Protein AF-A0AAE1BDS8-F1 (afdb_monomer_lite)

Secondary structure (DSSP, 8-state):
-----SSHHHHHHGGG---------EEEEEEEEEESTTSTTHHHHHHHHHHHHHH---SEEEEEEE-BHHHHHHHHHHHTTT--EEEETTEEETTEEPPSSS-TTS-SSS-HHHHHHHHHHHHHHHHHTT-S-HHHHHHTTSS---------------SS----TT-------S-----SS--EEEE--S-----TT-EEEE--S-EE--TT-EEEE--S-EE--SS--EEE---S-----TT-EEEE--S-----TT-EEEE--S----TTSSHHHHHHHTTHHHHTTT-HHHHHHHHHHHHHHHHHHTT--HHHHHHHHHTTT-HHHHHHHTS--SS----B-TT--EEEESSPPPTTT-EEEESSTT---SS--EEEEEEETTTEEEEEEEPPP--SS---SSSS-SSHHHHHHHHHHHHHHHHTTS-EEEEEE-S-B--B--SSGGG-BPPBSHHHHHHHHHHT--THHHHHHT---SB-TTSTT--S--B--EEEEEESS--SEEEEEEE---BTTBS-SB-EEEEEEE--

Radius of gyration: 32.46 Å; chains: 1; bounding box: 95×48×119 Å

Organism: NCBI:txid231223

Foldseek 3Di:
DDPDPDDPVVVVVVVPPPPVVPQPKFKEKEDEQLQFLQFPPNVVLLVVLLVQVQVVLGQKYKYFQLWWPVSVVVSCVSCCVPFVWKDAQQAPFISHRDDPPDCLPPFFLFDPLVVCLCPVPVVVVCVVVVNDDVVVVVVVPDPDDDDDDDEDEDDDADQADADDPHYAYDYAYADHDYDDEDYEYEYAYQDDDDDAHYEYEYAYAEDEDDEHYEYAYAYADYDDDDYAYEYDYPYADDDDDANYEDEYAYPDDDDDDRDDYDYPDDDPPSLNPQLVVQCVVLVLVVLVVVDPVSSLLSCQVRVLVSVVRSCGNLSLLLLCVRQVPDPVSNCPQNNDPTDDRRHTSLQRIMMTRPDDWDRVFWDWDWLDPPFRFSGTWTWTWTQDPPQGIEIRTEAFAWDPGDRTRRDPDDTSLVRLLSRVVSVCVVQPPHKHKYWYQSNFFDQDCDPPQQLRADTGSPVSVVSCVVSPKPRCQACVQENGAFQPCLQPSDDDGGGNRTDIIIDDDQFPDKHKYWAQPDRVVRSRSGTMMMIIGGGD

InterPro domains:
  IPR036691 Endonuclease/exonuclease/phosphatase superfamily [G3DSA:3.60.10.10] (26-113)
  IPR036691 Endonuclease/exonuclease/phosphatase superfamily [G3DSA:3.60.10.10] (301-533)
  IPR036691 Endonuclease/exonuclease/phosphatase superfamily [SSF56219] (27-90)
  IPR036691 Endonuclease/exonuclease/phosphatase superfamily [SSF56219] (344-533)

pLDDT: mean 74.44, std 25.94, range [22.08, 98.88]

Sequence (536 aa):
MRAKIMVVVVAAVVVVLVDVAAAACKTVTTFNAGLTPRVDDYYRRRGLVNDALAAESADVLCLQEFWFEDDMRHLVDDLKSIYPHHYSGLHTKINKLEDDSWSWFTRSACSLSELWSLTWRLLPCAYQQGKVSLGDFCRALTSKVRSHLATSAVRLPASKVSLSLGDFCRALTSKVRSHLATSAVRLPASKVSLKLGDFSRAHTSTVSHTRGDICRALTSKVRSHLATSAVRLPASKVSLSLGDFCRAPTSKVSLSLGDFCRKLTSKVRSHTWRLLPCAYQQDCFGVFSESIEAGMGCLAQKCGDVLRHEAIDPICLSCLVISSSSVSDVKNRCWRAYGSDLRLNPSGLMILSKTELPQDKTFYSPYFPGQDMTLHRGYIQTEVKDVGTLVCTHLTSVFPTYWEYDLPYSSYEEQNQAEINKTYNRLEGSSYTIAADFNTGPEVSSSDPEKNLTAEAPNSYALLQHYGYDTATYVSDDGRCTYCNDNPLVSGYNNVLDDVLIMGNSFSSVTKQRVLDQKDPPLSDHFGVRARLCIN

Structure (mmCIF, N/CA/C/O backbone):
data_AF-A0AAE1BDS8-F1
#
_entry.id   AF-A0AAE1BDS8-F1
#
loop_
_atom_site.group_PDB
_atom_site.id
_atom_site.type_symbol
_atom_site.label_atom_id
_atom_site.label_alt_id
_atom_site.label_comp_id
_atom_site.label_asym_id
_atom_site.label_entity_id
_atom_site.label_seq_id
_atom_site.pdbx_PDB_ins_code
_atom_site.Cartn_x
_atom_site.Cartn_y
_atom_site.Cartn_z
_atom_site.occupancy
_atom_site.B_iso_or_equiv
_atom_site.auth_seq_id
_atom_site.auth_comp_id
_atom_site.auth_asym_id
_atom_site.auth_atom_id
_atom_site.pdbx_PDB_model_num
ATOM 1 N N . MET A 1 1 ? -46.548 -22.354 60.292 1.00 45.19 1 MET A N 1
ATOM 2 C CA . MET A 1 1 ? -46.829 -21.802 58.946 1.00 45.19 1 MET A CA 1
ATOM 3 C C . MET A 1 1 ? -45.800 -20.702 58.670 1.00 45.19 1 MET A C 1
ATOM 5 O O . MET A 1 1 ? -45.945 -19.607 59.173 1.00 45.19 1 MET A O 1
ATOM 9 N N . ARG A 1 2 ? -44.566 -21.069 58.303 1.00 42.41 2 ARG A N 1
ATOM 10 C CA . ARG A 1 2 ? -43.977 -20.994 56.944 1.00 42.41 2 ARG A CA 1
ATOM 11 C C . ARG A 1 2 ? -43.962 -19.587 56.311 1.00 42.41 2 ARG A C 1
ATOM 13 O O . ARG A 1 2 ? -44.527 -19.371 55.251 1.00 42.41 2 ARG A O 1
ATOM 20 N N . ALA A 1 3 ? -43.211 -18.681 56.937 1.00 49.00 3 ALA A N 1
ATOM 21 C CA . ALA A 1 3 ? -42.632 -17.497 56.306 1.00 49.00 3 ALA A CA 1
ATOM 22 C C . ALA A 1 3 ? -41.215 -17.839 55.803 1.00 49.00 3 ALA A C 1
ATOM 24 O O . ALA A 1 3 ? -40.248 -17.711 56.546 1.00 49.00 3 ALA A O 1
ATOM 25 N N . LYS A 1 4 ? -41.094 -18.379 54.583 1.00 47.84 4 LYS A N 1
ATOM 26 C CA . LYS A 1 4 ? -39.807 -18.623 53.892 1.00 47.84 4 LYS A CA 1
ATOM 27 C C . LYS A 1 4 ? -39.994 -18.636 52.367 1.00 47.84 4 LYS A C 1
ATOM 29 O O . LYS A 1 4 ? -39.635 -19.608 51.720 1.00 47.84 4 LYS A O 1
ATOM 34 N N . ILE A 1 5 ? -40.603 -17.602 51.785 1.00 52.78 5 ILE A N 1
ATOM 35 C CA . ILE A 1 5 ? -40.666 -17.425 50.320 1.00 52.78 5 ILE A CA 1
ATOM 36 C C . ILE A 1 5 ? -40.667 -15.921 50.010 1.00 52.78 5 ILE A C 1
ATOM 38 O O . ILE A 1 5 ? -41.698 -15.377 49.646 1.00 52.78 5 ILE A O 1
ATOM 42 N N . MET A 1 6 ? -39.555 -15.206 50.234 1.00 47.28 6 MET A N 1
ATOM 43 C CA . MET A 1 6 ? -39.438 -13.823 49.726 1.00 47.28 6 MET A CA 1
ATOM 44 C C . MET A 1 6 ? -38.010 -13.246 49.686 1.00 47.28 6 MET A C 1
ATOM 46 O O . MET A 1 6 ? -37.834 -12.043 49.814 1.00 47.28 6 MET A O 1
ATOM 50 N N . VAL A 1 7 ? -36.968 -14.075 49.532 1.00 49.69 7 VAL A N 1
ATOM 51 C CA . VAL A 1 7 ? -35.569 -13.576 49.461 1.00 49.69 7 VAL A CA 1
ATOM 52 C C . VAL A 1 7 ? -34.825 -14.032 48.194 1.00 49.69 7 VAL A C 1
ATOM 54 O O . VAL A 1 7 ? -33.772 -13.504 47.871 1.00 49.69 7 VAL A O 1
ATOM 57 N N . VAL A 1 8 ? -35.394 -14.935 47.389 1.00 48.81 8 VAL A N 1
ATOM 58 C CA . VAL A 1 8 ? -34.701 -15.480 46.200 1.00 48.81 8 VAL A CA 1
ATOM 59 C C . VAL A 1 8 ? -34.959 -14.669 44.916 1.00 48.81 8 VAL A C 1
ATOM 61 O O . VAL A 1 8 ? -34.237 -14.821 43.940 1.00 48.81 8 VAL A O 1
ATOM 64 N N . VAL A 1 9 ? -35.921 -13.739 44.907 1.00 49.09 9 VAL A N 1
ATOM 65 C CA . VAL A 1 9 ? -36.266 -12.977 43.686 1.00 49.09 9 VAL A CA 1
ATOM 66 C C . VAL A 1 9 ? -35.412 -11.711 43.505 1.00 49.09 9 VAL A C 1
ATOM 68 O O . VAL A 1 9 ? -35.225 -11.265 42.382 1.00 49.09 9 VAL A O 1
ATOM 71 N N . VAL A 1 10 ? -34.801 -11.165 44.562 1.00 49.41 10 VAL A N 1
ATOM 72 C CA . VAL A 1 10 ? -33.969 -9.947 44.440 1.00 49.41 10 VAL A CA 1
ATOM 73 C C . VAL A 1 10 ? -32.554 -10.264 43.929 1.00 49.41 10 VAL A C 1
ATOM 75 O O . VAL A 1 10 ? -31.980 -9.472 43.192 1.00 49.41 10 VAL A O 1
ATOM 78 N N . ALA A 1 11 ? -32.016 -11.456 44.209 1.00 47.22 11 ALA A N 1
ATOM 79 C CA . ALA A 1 11 ? -30.698 -11.863 43.707 1.00 47.22 11 ALA A CA 1
ATOM 80 C C . ALA A 1 11 ? -30.703 -12.260 42.216 1.00 47.22 11 ALA A C 1
ATOM 82 O O . ALA A 1 11 ? -29.685 -12.124 41.549 1.00 47.22 11 ALA A O 1
ATOM 83 N N . ALA A 1 12 ? -31.845 -12.699 41.673 1.00 47.03 12 ALA A N 1
ATOM 84 C CA . ALA A 1 12 ? -31.976 -13.037 40.252 1.00 47.03 12 ALA A CA 1
ATOM 85 C C . ALA A 1 12 ? -32.267 -11.815 39.355 1.00 47.03 12 ALA A C 1
ATOM 87 O O . ALA A 1 12 ? -32.055 -11.881 38.150 1.00 47.03 12 ALA A O 1
ATOM 88 N N . VAL A 1 13 ? -32.717 -10.692 39.931 1.00 48.22 13 VAL A N 1
ATOM 89 C CA . VAL A 1 13 ? -33.035 -9.455 39.189 1.00 48.22 13 VAL A CA 1
ATOM 90 C C . VAL A 1 13 ? -31.848 -8.477 39.147 1.00 48.22 13 VAL A C 1
ATOM 92 O O . VAL A 1 13 ? -31.767 -7.654 38.242 1.00 48.22 13 VAL A O 1
ATOM 95 N N . VAL A 1 14 ? -30.864 -8.604 40.045 1.00 49.25 14 VAL A N 1
ATOM 96 C CA . VAL A 1 14 ? -29.651 -7.754 40.049 1.00 49.25 14 VAL A CA 1
ATOM 97 C C . VAL A 1 14 ? -28.548 -8.268 39.104 1.00 49.25 14 VAL A C 1
ATOM 99 O O . VAL A 1 14 ? -27.624 -7.533 38.780 1.00 49.25 14 VAL A O 1
ATOM 102 N N . VAL A 1 15 ? -28.667 -9.487 38.568 1.00 48.34 15 VAL A N 1
ATOM 103 C CA . VAL A 1 15 ? -27.717 -10.042 37.577 1.00 48.34 15 VAL A CA 1
ATOM 104 C C . VAL A 1 15 ? -28.059 -9.619 36.131 1.00 48.34 15 VAL A C 1
ATOM 106 O O . VAL A 1 15 ? -27.336 -9.952 35.202 1.00 48.34 15 VAL A O 1
ATOM 109 N N . VAL A 1 16 ? -29.134 -8.846 35.920 1.00 51.06 16 VAL A N 1
ATOM 110 C CA . VAL A 1 16 ? -29.667 -8.525 34.576 1.00 51.06 16 VAL A CA 1
ATOM 111 C C . VAL A 1 16 ? -29.367 -7.091 34.104 1.00 51.06 16 VAL A C 1
ATOM 113 O O . VAL A 1 16 ? -29.686 -6.757 32.973 1.00 51.06 16 VAL A O 1
ATOM 116 N N . LEU A 1 17 ? -28.729 -6.224 34.899 1.00 49.25 17 LEU A N 1
ATOM 117 C CA . LEU A 1 17 ? -28.510 -4.815 34.503 1.00 49.25 17 LEU A CA 1
ATOM 118 C C . LEU A 1 17 ? -27.112 -4.286 34.820 1.00 49.25 17 LEU A C 1
ATOM 120 O O . LEU A 1 17 ? -26.929 -3.108 35.118 1.00 49.25 17 LEU A O 1
ATOM 124 N N . VAL A 1 18 ? -26.109 -5.149 34.710 1.00 50.66 18 VAL A N 1
ATOM 125 C CA . VAL A 1 18 ? -24.791 -4.666 34.310 1.00 50.66 18 VAL A CA 1
ATOM 126 C C . VAL A 1 18 ? -24.554 -5.197 32.903 1.00 50.66 18 VAL A C 1
ATOM 128 O O . VAL A 1 18 ? -23.675 -6.020 32.669 1.00 50.66 18 VAL A O 1
ATOM 131 N N . ASP A 1 19 ? -25.357 -4.698 31.953 1.00 48.84 19 ASP A N 1
ATOM 132 C CA . ASP A 1 19 ? -24.796 -4.320 30.656 1.00 48.84 19 ASP A CA 1
ATOM 133 C C . ASP A 1 19 ? -23.696 -3.314 31.006 1.00 48.84 19 ASP A C 1
ATOM 135 O O . ASP A 1 19 ? -23.891 -2.098 31.023 1.00 48.84 19 ASP A O 1
ATOM 139 N N . VAL A 1 20 ? -22.529 -3.835 31.404 1.00 51.88 20 VAL A N 1
ATOM 140 C CA . VAL A 1 20 ? -21.288 -3.123 31.173 1.00 51.88 20 VAL A CA 1
ATOM 141 C C . VAL A 1 20 ? -21.395 -2.884 29.686 1.00 51.88 20 VAL A C 1
ATOM 143 O O . VAL A 1 20 ? -21.359 -3.852 28.927 1.00 51.88 20 VAL A O 1
ATOM 146 N N . ALA A 1 21 ? -21.682 -1.644 29.294 1.00 56.19 21 ALA A N 1
ATOM 147 C CA . ALA A 1 21 ? -21.523 -1.202 27.931 1.00 56.19 21 ALA A CA 1
ATOM 148 C C . ALA A 1 21 ? -20.080 -1.564 27.604 1.00 56.19 21 ALA A C 1
ATOM 150 O O . ALA A 1 21 ? -19.147 -0.867 27.995 1.00 56.19 21 ALA A O 1
ATOM 151 N N . ALA A 1 22 ? -19.887 -2.770 27.073 1.00 58.59 22 ALA A N 1
ATOM 152 C CA . ALA A 1 22 ? -18.595 -3.253 26.683 1.00 58.59 22 ALA A CA 1
ATOM 153 C C . ALA A 1 22 ? -18.249 -2.283 25.576 1.00 58.59 22 ALA A C 1
ATOM 155 O O . ALA A 1 22 ? -18.890 -2.331 24.524 1.00 58.59 22 ALA A O 1
ATOM 156 N N . ALA A 1 23 ? -17.362 -1.336 25.903 1.00 63.31 23 ALA A N 1
ATOM 157 C CA . ALA A 1 23 ? -16.833 -0.338 24.995 1.00 63.31 23 ALA A CA 1
ATOM 158 C C . ALA A 1 23 ? -16.756 -0.990 23.621 1.00 63.31 23 ALA A C 1
ATOM 160 O O . ALA A 1 23 ? -16.137 -2.054 23.490 1.00 63.31 23 ALA A O 1
ATOM 161 N N . ALA A 1 24 ? -17.514 -0.458 22.660 1.00 88.25 24 ALA A N 1
ATOM 162 C CA . ALA A 1 24 ? -17.713 -1.111 21.377 1.00 88.25 24 ALA A CA 1
ATOM 163 C C . ALA A 1 24 ? -16.386 -1.059 20.618 1.00 88.25 24 ALA A C 1
ATOM 165 O O . ALA A 1 24 ? -16.116 -0.127 19.870 1.00 88.25 24 ALA A O 1
ATOM 166 N N . CYS A 1 25 ? -15.512 -2.024 20.891 1.00 95.75 25 CYS A N 1
ATOM 167 C CA . CYS A 1 25 ? -14.188 -2.052 20.313 1.00 95.75 25 CYS A CA 1
ATOM 168 C C . CYS A 1 25 ? -14.281 -2.550 18.876 1.00 95.75 25 CYS A C 1
ATOM 170 O O . CYS A 1 25 ? -14.948 -3.552 18.600 1.00 95.75 25 CYS A O 1
ATOM 172 N N . LYS A 1 26 ? -13.560 -1.882 17.985 1.00 97.44 26 LYS A N 1
ATOM 173 C CA . LYS A 1 26 ? -13.349 -2.298 16.605 1.00 97.44 26 LYS A CA 1
ATOM 174 C C . LYS A 1 26 ? -11.903 -2.670 16.376 1.00 97.44 26 LYS A C 1
ATOM 176 O O . LYS A 1 26 ? -11.010 -2.234 17.095 1.00 97.44 26 LYS A O 1
ATOM 181 N N . THR A 1 27 ? -11.684 -3.509 15.382 1.00 98.38 27 THR A N 1
ATOM 182 C CA . THR A 1 27 ? -10.359 -3.957 14.978 1.00 98.38 27 THR A CA 1
ATOM 183 C C . THR A 1 27 ? -10.075 -3.540 13.547 1.00 98.38 27 THR A C 1
ATOM 185 O O . THR A 1 27 ? -10.848 -3.837 12.636 1.00 98.38 27 THR A O 1
ATOM 188 N N . VAL A 1 28 ? -8.957 -2.847 13.367 1.00 98.69 28 VAL A N 1
ATOM 189 C CA . VAL A 1 28 ? -8.427 -2.457 12.062 1.00 98.69 28 VAL A CA 1
ATOM 190 C C . VAL A 1 28 ? -7.098 -3.174 11.892 1.00 98.69 28 VAL A C 1
ATOM 192 O O . VAL A 1 28 ? -6.248 -3.089 12.778 1.00 98.69 28 VAL A O 1
ATOM 195 N N . THR A 1 29 ? -6.923 -3.871 10.776 1.00 98.88 29 THR A N 1
ATOM 196 C CA . THR A 1 29 ? -5.658 -4.534 10.442 1.00 98.88 29 THR A CA 1
ATOM 197 C C . THR A 1 29 ? -5.095 -3.953 9.153 1.00 98.88 29 THR A C 1
ATOM 199 O O . THR A 1 29 ? -5.833 -3.793 8.181 1.00 98.88 29 THR A O 1
ATOM 202 N N . THR A 1 30 ? -3.800 -3.642 9.144 1.00 98.88 30 THR A N 1
ATOM 203 C CA . THR A 1 30 ? -3.030 -3.358 7.924 1.00 98.88 30 THR A CA 1
ATOM 204 C C . THR A 1 30 ? -2.196 -4.576 7.538 1.00 98.88 30 THR A C 1
ATOM 206 O O . THR A 1 30 ? -1.694 -5.274 8.426 1.00 98.88 30 THR A O 1
ATOM 209 N N . PHE A 1 31 ? -2.064 -4.851 6.241 1.00 98.75 31 PHE A N 1
ATOM 210 C CA . PHE A 1 31 ? -1.223 -5.936 5.741 1.00 98.75 31 PHE A CA 1
ATOM 211 C C . PHE A 1 31 ? -0.746 -5.687 4.307 1.00 98.75 31 PHE A C 1
ATOM 213 O O . PHE A 1 31 ? -1.539 -5.755 3.357 1.00 98.75 31 PHE A O 1
ATOM 220 N N . ASN A 1 32 ? 0.562 -5.473 4.150 1.00 98.62 32 ASN A N 1
ATOM 221 C CA . ASN A 1 32 ? 1.214 -5.532 2.852 1.00 98.62 32 ASN A CA 1
ATOM 222 C C . ASN A 1 32 ? 1.383 -7.002 2.450 1.00 98.62 32 ASN A C 1
ATOM 224 O O . ASN A 1 32 ? 2.100 -7.762 3.098 1.00 98.62 32 ASN A O 1
ATOM 228 N N . ALA A 1 33 ? 0.695 -7.426 1.391 1.00 97.94 33 ALA A N 1
ATOM 229 C CA . ALA A 1 33 ? 0.713 -8.823 0.971 1.00 97.94 33 ALA A CA 1
ATOM 230 C C . ALA A 1 33 ? 1.944 -9.205 0.133 1.00 97.94 33 ALA A C 1
ATOM 232 O O . ALA A 1 33 ? 2.142 -10.400 -0.121 1.00 97.94 33 ALA A O 1
ATOM 233 N N . GLY A 1 34 ? 2.719 -8.230 -0.364 1.00 96.06 34 GLY A N 1
ATOM 234 C CA . GLY A 1 34 ? 3.827 -8.485 -1.291 1.00 96.06 34 GLY A CA 1
ATOM 235 C C . GLY A 1 34 ? 3.393 -9.384 -2.456 1.00 96.06 34 GLY A C 1
ATOM 236 O O . GLY A 1 34 ? 4.122 -10.298 -2.878 1.00 96.06 34 GLY A O 1
ATOM 237 N N . LEU A 1 35 ? 2.131 -9.248 -2.900 1.00 95.00 35 LEU A N 1
ATOM 238 C CA . LEU A 1 35 ? 1.484 -10.207 -3.793 1.00 95.00 35 LEU A CA 1
ATOM 239 C C . LEU A 1 35 ? 1.811 -9.854 -5.240 1.00 95.00 35 LEU A C 1
ATOM 241 O O . LEU A 1 35 ? 0.988 -9.399 -6.033 1.00 95.00 35 LEU A O 1
ATOM 245 N N . THR A 1 36 ? 3.075 -10.074 -5.575 1.00 92.81 36 THR A N 1
ATOM 246 C CA . THR A 1 36 ? 3.646 -9.825 -6.889 1.00 92.81 36 THR A CA 1
ATOM 247 C C . THR A 1 36 ? 4.430 -11.044 -7.391 1.00 92.81 36 THR A C 1
ATOM 249 O O . THR A 1 36 ? 5.094 -11.712 -6.595 1.00 92.81 36 THR A O 1
ATOM 252 N N . PRO A 1 37 ? 4.437 -11.327 -8.711 1.00 89.62 37 PRO A N 1
ATOM 253 C CA . PRO A 1 37 ? 5.298 -12.341 -9.318 1.00 89.62 37 PRO A CA 1
ATOM 254 C C . PRO A 1 37 ? 6.799 -12.156 -9.060 1.00 89.62 37 PRO A C 1
ATOM 256 O O . PRO A 1 37 ? 7.570 -13.062 -9.371 1.00 89.62 37 PRO A O 1
ATOM 259 N N . ARG A 1 38 ? 7.228 -10.988 -8.561 1.00 88.06 38 ARG A N 1
ATOM 260 C CA . ARG A 1 38 ? 8.619 -10.726 -8.158 1.00 88.06 38 ARG A CA 1
ATOM 261 C C . ARG A 1 38 ? 9.026 -11.396 -6.857 1.00 88.06 38 ARG A C 1
ATOM 263 O O . ARG A 1 38 ? 10.216 -11.617 -6.668 1.00 88.06 38 ARG A O 1
ATOM 270 N N . VAL A 1 39 ? 8.065 -11.706 -5.998 1.00 90.88 39 VAL A N 1
ATOM 271 C CA . VAL A 1 39 ? 8.319 -12.336 -4.707 1.00 90.88 39 VAL A CA 1
ATOM 272 C C . VAL A 1 39 ? 7.997 -13.825 -4.825 1.00 90.88 39 VAL A C 1
ATOM 274 O O . VAL A 1 39 ? 6.947 -14.208 -5.357 1.00 90.88 39 VAL A O 1
ATOM 277 N N . ASP A 1 40 ? 8.911 -14.662 -4.337 1.00 91.62 40 ASP A N 1
ATOM 278 C CA . ASP A 1 40 ? 8.890 -16.116 -4.506 1.00 91.62 40 ASP A CA 1
ATOM 279 C C . ASP A 1 40 ? 7.564 -16.769 -4.081 1.00 91.62 40 ASP A C 1
ATOM 281 O O . ASP A 1 40 ? 6.812 -16.257 -3.255 1.00 91.62 40 ASP A O 1
ATOM 285 N N . ASP A 1 41 ? 7.256 -17.923 -4.679 1.00 93.06 41 ASP A N 1
ATOM 286 C CA . ASP A 1 41 ? 6.057 -18.732 -4.395 1.00 93.06 41 ASP A CA 1
ATOM 287 C C . ASP A 1 41 ? 4.710 -17.984 -4.563 1.00 93.06 41 ASP A C 1
ATOM 289 O O . ASP A 1 41 ? 3.689 -18.375 -3.998 1.00 93.06 41 ASP A O 1
ATOM 293 N N . TYR A 1 42 ? 4.686 -16.919 -5.378 1.00 92.75 42 TYR A N 1
ATOM 294 C CA . TYR A 1 42 ? 3.529 -16.037 -5.607 1.00 92.75 42 TYR A CA 1
ATOM 295 C C . TYR A 1 42 ? 2.181 -16.772 -5.765 1.00 92.75 42 TYR A C 1
ATOM 297 O O . TYR A 1 42 ? 1.215 -16.451 -5.075 1.00 92.75 42 TYR A O 1
ATOM 305 N N . TYR A 1 43 ? 2.097 -17.790 -6.634 1.00 91.75 43 TYR A N 1
ATOM 306 C CA . TYR A 1 43 ? 0.828 -18.489 -6.896 1.00 91.75 43 TYR A CA 1
ATOM 307 C C . TYR A 1 43 ? 0.313 -19.277 -5.689 1.00 91.75 43 TYR A C 1
ATOM 309 O O . TYR A 1 43 ? -0.898 -19.381 -5.501 1.00 91.75 43 TYR A O 1
ATOM 317 N N . ARG A 1 44 ? 1.212 -19.839 -4.875 1.00 94.62 44 ARG A N 1
ATOM 318 C CA . ARG A 1 44 ? 0.839 -20.548 -3.649 1.00 94.62 44 ARG A CA 1
ATOM 319 C C . ARG A 1 44 ? 0.486 -19.558 -2.545 1.00 94.62 44 ARG A C 1
ATOM 321 O O . ARG A 1 44 ? -0.535 -19.748 -1.886 1.00 94.62 44 ARG A O 1
ATOM 328 N N . ARG A 1 45 ? 1.269 -18.483 -2.391 1.00 96.25 45 ARG A N 1
ATOM 329 C CA . ARG A 1 45 ? 1.005 -17.411 -1.417 1.00 96.25 45 ARG A CA 1
ATOM 330 C C . ARG A 1 45 ? -0.349 -16.756 -1.632 1.00 96.25 45 ARG A C 1
ATOM 332 O O . ARG A 1 45 ? -1.042 -16.533 -0.653 1.00 96.25 45 ARG A O 1
ATOM 339 N N . ARG A 1 46 ? -0.787 -16.558 -2.878 1.00 94.94 46 ARG A N 1
ATOM 340 C CA . ARG A 1 46 ? -2.130 -16.037 -3.187 1.00 94.94 46 ARG A CA 1
ATOM 341 C C . ARG A 1 46 ? -3.251 -16.762 -2.429 1.00 94.94 46 ARG A C 1
ATOM 343 O O . ARG A 1 46 ? -4.095 -16.105 -1.838 1.00 94.94 46 ARG A O 1
ATOM 350 N N . GLY A 1 47 ? -3.259 -18.098 -2.431 1.00 95.69 47 GLY A N 1
ATOM 351 C CA . GLY A 1 47 ? -4.272 -18.874 -1.701 1.00 95.69 47 GLY A CA 1
ATOM 352 C C . GLY A 1 47 ? -4.086 -18.801 -0.184 1.00 95.69 47 GLY A C 1
ATOM 353 O O . GLY A 1 47 ? -5.043 -18.591 0.551 1.00 95.69 47 GLY A O 1
ATOM 354 N N . LEU A 1 48 ? -2.838 -18.893 0.279 1.00 97.44 48 LEU A N 1
ATOM 355 C CA . LEU A 1 48 ? -2.509 -18.838 1.707 1.00 97.44 48 LEU A CA 1
ATOM 356 C C . LEU A 1 48 ? -2.852 -17.488 2.343 1.00 97.44 48 LEU A C 1
ATOM 358 O O . LEU A 1 48 ? -3.305 -17.445 3.482 1.00 97.44 48 LEU A O 1
ATOM 362 N N . VAL A 1 49 ? -2.646 -16.390 1.613 1.00 98.12 49 VAL A N 1
ATOM 363 C CA . VAL A 1 49 ? -3.027 -15.040 2.035 1.00 98.12 49 VAL A CA 1
ATOM 364 C C . VAL A 1 49 ? -4.539 -14.967 2.221 1.00 98.12 49 VAL A C 1
ATOM 366 O O . VAL A 1 49 ? -4.985 -14.475 3.251 1.00 98.12 49 VAL A O 1
ATOM 369 N N . ASN A 1 50 ? -5.332 -15.510 1.292 1.00 97.38 50 ASN A N 1
ATOM 370 C CA . ASN A 1 50 ? -6.790 -15.537 1.434 1.00 97.38 50 ASN A CA 1
ATOM 371 C C . ASN A 1 50 ? -7.219 -16.333 2.677 1.00 97.38 50 ASN A C 1
ATOM 373 O O . ASN A 1 50 ? -8.019 -15.833 3.468 1.00 97.38 50 ASN A O 1
ATOM 377 N N . ASP A 1 51 ? -6.645 -17.520 2.896 1.00 97.75 51 ASP A N 1
ATOM 378 C CA . ASP A 1 51 ? -6.929 -18.348 4.076 1.00 97.75 51 ASP A CA 1
ATOM 379 C C . ASP A 1 51 ? -6.561 -17.624 5.385 1.00 97.75 51 ASP A C 1
ATOM 381 O O . ASP A 1 51 ? -7.330 -17.624 6.352 1.00 97.75 51 ASP A O 1
ATOM 385 N N . ALA A 1 52 ? -5.403 -16.959 5.417 1.00 98.25 52 ALA A N 1
ATOM 386 C CA . ALA A 1 52 ? -4.942 -16.208 6.579 1.00 98.25 52 ALA A CA 1
ATOM 387 C C . ALA A 1 52 ? -5.815 -14.974 6.855 1.00 98.25 52 ALA A C 1
ATOM 389 O O . ALA A 1 52 ? -6.157 -14.714 8.007 1.00 98.25 52 ALA A O 1
ATOM 390 N N . LEU A 1 53 ? -6.240 -14.251 5.815 1.00 98.19 53 LEU A N 1
ATOM 391 C CA . LEU A 1 53 ? -7.165 -13.120 5.933 1.00 98.19 53 LEU A CA 1
ATOM 392 C C . LEU A 1 53 ? -8.593 -13.559 6.301 1.00 98.19 53 LEU A C 1
ATOM 394 O O . LEU A 1 53 ? -9.315 -12.797 6.936 1.00 98.19 53 LEU A O 1
ATOM 398 N N . ALA A 1 54 ? -9.013 -14.779 5.955 1.00 97.75 54 ALA A N 1
ATOM 399 C CA . ALA A 1 54 ? -10.273 -15.351 6.435 1.00 97.75 54 ALA A CA 1
ATOM 400 C C . ALA A 1 54 ? -10.221 -15.659 7.939 1.00 97.75 54 ALA A C 1
ATOM 402 O O . ALA A 1 54 ? -11.209 -15.479 8.656 1.00 97.75 54 ALA A O 1
ATOM 403 N N . ALA A 1 55 ? -9.069 -16.145 8.410 1.00 98.00 55 ALA A N 1
ATOM 404 C CA . ALA A 1 55 ? -8.812 -16.401 9.824 1.00 98.00 55 ALA A CA 1
ATOM 405 C C . ALA A 1 55 ? -8.574 -15.106 10.622 1.00 98.00 55 ALA A C 1
ATOM 407 O O . ALA A 1 55 ? -8.827 -15.063 11.831 1.00 98.00 55 ALA A O 1
ATOM 408 N N . GLU A 1 56 ? -8.117 -14.045 9.954 1.00 96.25 56 GLU A N 1
ATOM 409 C CA . GLU A 1 56 ? -8.002 -12.705 10.511 1.00 96.25 56 GLU A CA 1
ATOM 410 C C . GLU A 1 56 ? -9.394 -12.202 10.915 1.00 96.25 56 GLU A C 1
ATOM 412 O O . GLU A 1 56 ? -10.294 -12.002 10.108 1.00 96.25 56 GLU A O 1
ATOM 417 N N . SER A 1 57 ? -9.614 -12.003 12.213 1.00 93.56 57 SER A N 1
ATOM 418 C CA . SER A 1 57 ? -10.939 -11.664 12.737 1.00 93.56 57 SER A CA 1
ATOM 419 C C . SER A 1 57 ? -11.242 -10.161 12.710 1.00 93.56 57 SER A C 1
ATOM 421 O O . SER A 1 57 ? -12.159 -9.731 13.414 1.00 93.56 57 SER A O 1
ATOM 423 N N . ALA A 1 58 ? -10.502 -9.359 11.941 1.00 98.19 58 ALA A N 1
ATOM 424 C CA . ALA A 1 58 ? -10.603 -7.899 11.955 1.00 98.19 58 ALA A CA 1
ATOM 425 C C . ALA A 1 58 ? -11.984 -7.398 11.500 1.00 98.19 58 ALA A C 1
ATOM 427 O O . ALA A 1 58 ? -12.655 -8.066 10.709 1.00 98.19 58 ALA A O 1
ATOM 428 N N . ASP A 1 59 ? -12.426 -6.230 11.965 1.00 98.44 59 ASP A N 1
ATOM 429 C CA . ASP A 1 59 ? -13.640 -5.577 11.456 1.00 98.44 59 ASP A CA 1
ATOM 430 C C . ASP A 1 59 ? -13.395 -4.939 10.087 1.00 98.44 59 ASP A C 1
ATOM 432 O O . ASP A 1 59 ? -14.271 -4.992 9.218 1.00 98.44 59 ASP A O 1
ATOM 436 N N . VAL A 1 60 ? -12.199 -4.378 9.894 1.00 98.62 60 VAL A N 1
ATOM 437 C CA . VAL A 1 60 ? -11.746 -3.794 8.630 1.00 98.62 60 VAL A CA 1
ATOM 438 C C . VAL A 1 60 ? -10.297 -4.178 8.353 1.00 98.62 60 VAL A C 1
ATOM 440 O O . VAL A 1 60 ? -9.449 -4.126 9.243 1.00 98.62 60 VAL A O 1
ATOM 443 N N . LEU A 1 61 ? -10.025 -4.540 7.103 1.00 98.81 61 LEU A N 1
ATOM 444 C CA . LEU A 1 61 ? -8.697 -4.810 6.571 1.00 98.81 61 LEU A CA 1
ATOM 445 C C . LEU A 1 61 ? -8.323 -3.702 5.589 1.00 98.81 61 LEU A C 1
ATOM 447 O O . LEU A 1 61 ? -9.078 -3.420 4.657 1.00 98.81 61 LEU A O 1
ATOM 451 N N . CYS A 1 62 ? -7.154 -3.107 5.785 1.00 98.75 62 CYS A N 1
ATOM 452 C CA . CYS A 1 62 ? -6.466 -2.302 4.790 1.00 98.75 62 CYS A CA 1
ATOM 453 C C . CYS A 1 62 ? -5.331 -3.139 4.205 1.00 98.75 62 CYS A C 1
ATOM 455 O O . CYS A 1 62 ? -4.444 -3.585 4.928 1.00 98.75 62 CYS A O 1
ATOM 457 N N . LEU A 1 63 ? -5.395 -3.386 2.904 1.00 98.69 63 LEU A N 1
ATOM 458 C CA . LEU A 1 63 ? -4.483 -4.269 2.198 1.00 98.69 63 LEU A CA 1
ATOM 459 C C . LEU A 1 63 ? -3.655 -3.464 1.202 1.00 98.69 63 LEU A C 1
ATOM 461 O O . LEU A 1 63 ? -4.200 -2.654 0.440 1.00 98.69 63 LEU A O 1
ATOM 465 N N . GLN A 1 64 ? -2.352 -3.721 1.190 1.00 98.50 64 GLN A N 1
ATOM 466 C CA . GLN A 1 64 ? -1.403 -3.159 0.235 1.00 98.50 64 GLN A CA 1
ATOM 467 C C . GLN A 1 64 ? -0.850 -4.257 -0.680 1.00 98.50 64 GLN A C 1
ATOM 469 O O . GLN A 1 64 ? -0.893 -5.444 -0.360 1.00 98.50 64 GLN A O 1
ATOM 474 N N . GLU A 1 65 ? -0.336 -3.842 -1.839 1.00 97.25 65 GLU A N 1
ATOM 475 C CA . GLU A 1 65 ? 0.273 -4.724 -2.844 1.00 97.25 65 GLU A CA 1
ATOM 476 C C . GLU A 1 65 ? -0.648 -5.793 -3.456 1.00 97.25 65 GLU A C 1
ATOM 478 O O . GLU A 1 65 ? -0.197 -6.807 -3.988 1.00 97.25 65 GLU A O 1
ATOM 483 N N . PHE A 1 66 ? -1.953 -5.525 -3.497 1.00 96.81 66 PHE A N 1
ATOM 484 C CA . PHE A 1 66 ? -2.895 -6.248 -4.354 1.00 96.81 66 PHE A CA 1
ATOM 485 C C . PHE A 1 66 ? -2.904 -5.632 -5.753 1.00 96.81 66 PHE A C 1
ATOM 487 O O . PHE A 1 66 ? -3.776 -4.833 -6.113 1.00 96.81 66 PHE A O 1
ATOM 494 N N . TRP A 1 67 ? -1.874 -5.972 -6.526 1.00 95.12 67 TRP A N 1
ATOM 495 C CA . TRP A 1 67 ? -1.557 -5.329 -7.800 1.00 95.12 67 TRP A CA 1
ATOM 496 C C . TRP A 1 67 ? -2.445 -5.749 -8.964 1.00 95.12 67 TRP A C 1
ATOM 498 O O . TRP A 1 67 ? -2.607 -4.972 -9.901 1.00 95.12 67 TRP A O 1
ATOM 508 N N . PHE A 1 68 ? -3.014 -6.953 -8.947 1.00 92.94 68 PHE A N 1
ATOM 509 C CA . PHE A 1 68 ? -3.773 -7.470 -10.081 1.00 92.94 68 PHE A CA 1
ATOM 510 C C . PHE A 1 68 ? -5.239 -7.700 -9.730 1.00 92.94 68 PHE A C 1
ATOM 512 O O . PHE A 1 68 ? -5.598 -8.144 -8.640 1.00 92.94 68 PHE A O 1
ATOM 519 N N . GLU A 1 69 ? -6.111 -7.382 -10.682 1.00 92.25 69 GLU A N 1
ATOM 520 C CA . GLU A 1 69 ? -7.549 -7.568 -10.529 1.00 92.25 69 GLU A CA 1
ATOM 521 C C . GLU A 1 69 ? -7.947 -9.029 -10.323 1.00 92.25 69 GLU A C 1
ATOM 523 O O . GLU A 1 69 ? -8.867 -9.284 -9.551 1.00 92.25 69 GLU A O 1
ATOM 528 N N . ASP A 1 70 ? -7.269 -9.984 -10.958 1.00 91.62 70 ASP A N 1
ATOM 529 C CA . ASP A 1 70 ? -7.549 -11.403 -10.750 1.00 91.62 70 ASP A CA 1
ATOM 530 C C . ASP A 1 70 ? -7.286 -11.811 -9.295 1.00 91.62 70 ASP A C 1
ATOM 532 O O . ASP A 1 70 ? -8.109 -12.510 -8.702 1.00 91.62 70 ASP A O 1
ATOM 536 N N . ASP A 1 71 ? -6.189 -11.342 -8.696 1.00 94.12 71 ASP A N 1
ATOM 537 C CA . ASP A 1 71 ? -5.892 -11.565 -7.278 1.00 94.12 71 ASP A CA 1
ATOM 538 C C . ASP A 1 71 ? -7.002 -10.986 -6.390 1.00 94.12 71 ASP A C 1
ATOM 540 O O . ASP A 1 71 ? -7.532 -11.689 -5.528 1.00 94.12 71 ASP A O 1
ATOM 544 N N . MET A 1 72 ? -7.439 -9.750 -6.666 1.00 95.69 72 MET A N 1
ATOM 545 C CA . MET A 1 72 ? -8.548 -9.119 -5.939 1.00 95.69 72 MET A CA 1
ATOM 546 C C . MET A 1 72 ? -9.875 -9.867 -6.110 1.00 95.69 72 MET A C 1
ATOM 548 O O . MET A 1 72 ? -10.609 -10.010 -5.138 1.00 95.69 72 MET A O 1
ATOM 552 N N . ARG A 1 73 ? -10.207 -10.351 -7.314 1.00 94.25 73 ARG A N 1
ATOM 553 C CA . ARG A 1 73 ? -11.446 -11.114 -7.559 1.00 94.25 73 ARG A CA 1
ATOM 554 C C . ARG A 1 73 ? -11.476 -12.392 -6.737 1.00 94.25 73 ARG A C 1
ATOM 556 O O . ARG A 1 73 ? -12.477 -12.656 -6.084 1.00 94.25 73 ARG A O 1
ATOM 563 N N . HIS A 1 74 ? -10.371 -13.135 -6.724 1.00 94.50 74 HIS A N 1
ATOM 564 C CA . HIS A 1 74 ? -10.268 -14.350 -5.918 1.00 94.50 74 HIS A CA 1
ATOM 565 C C . HIS A 1 74 ? -10.388 -14.048 -4.423 1.00 94.50 74 HIS A C 1
ATOM 567 O O . HIS A 1 74 ? -11.168 -14.700 -3.740 1.00 94.50 74 HIS A O 1
ATOM 573 N N . LEU A 1 75 ? -9.692 -13.019 -3.934 1.00 96.94 75 LEU A N 1
ATOM 574 C CA . LEU A 1 75 ? -9.811 -12.572 -2.546 1.00 96.94 75 LEU A CA 1
ATOM 575 C C . LEU A 1 75 ? -11.259 -12.200 -2.182 1.00 96.94 75 LEU A C 1
ATOM 577 O O . LEU A 1 75 ? -11.775 -12.653 -1.163 1.00 96.94 75 LEU A O 1
ATOM 581 N N . VAL A 1 76 ? -11.931 -11.393 -3.011 1.00 96.69 76 VAL A N 1
ATOM 582 C CA . VAL A 1 76 ? -13.337 -11.010 -2.799 1.00 96.69 76 VAL A CA 1
ATOM 583 C C . VAL A 1 76 ? -14.234 -12.240 -2.776 1.00 96.69 76 VAL A C 1
ATOM 585 O O . VAL A 1 76 ? -15.083 -12.356 -1.896 1.00 96.69 76 VAL A O 1
ATOM 588 N N . ASP A 1 77 ? -14.072 -13.154 -3.729 1.00 96.25 77 ASP A N 1
ATOM 589 C CA . ASP A 1 77 ? -14.923 -14.335 -3.820 1.00 96.25 77 ASP A CA 1
ATOM 590 C C . ASP A 1 77 ? -14.767 -15.276 -2.627 1.00 96.25 77 ASP A C 1
ATOM 592 O O . ASP A 1 77 ? -15.783 -15.773 -2.128 1.00 96.25 77 ASP A O 1
ATOM 596 N N . ASP A 1 78 ? -13.537 -15.464 -2.149 1.00 97.06 78 ASP A N 1
ATOM 597 C CA . ASP A 1 78 ? -13.225 -16.303 -0.991 1.00 97.06 78 ASP A CA 1
ATOM 598 C C . ASP A 1 78 ? -13.718 -15.662 0.316 1.00 97.06 78 ASP A C 1
ATOM 600 O O . ASP A 1 78 ? -14.201 -16.355 1.214 1.00 97.06 78 ASP A O 1
ATOM 604 N N . LEU A 1 79 ? -13.653 -14.330 0.420 1.00 97.62 79 LEU A N 1
ATOM 605 C CA . LEU A 1 79 ? -13.930 -13.610 1.664 1.00 97.62 79 LEU A CA 1
ATOM 606 C C . LEU A 1 79 ? -15.304 -12.940 1.744 1.00 97.62 79 LEU A C 1
ATOM 608 O O . LEU A 1 79 ? -15.651 -12.440 2.813 1.00 97.62 79 LEU A O 1
ATOM 612 N N . LYS A 1 80 ? -16.129 -12.940 0.691 1.00 97.44 80 LYS A N 1
ATOM 613 C CA . LYS A 1 80 ? -17.418 -12.208 0.663 1.00 97.44 80 LYS A CA 1
ATOM 614 C C . LYS A 1 80 ? -18.393 -12.551 1.789 1.00 97.44 80 LYS A C 1
ATOM 616 O O . LYS A 1 80 ? -19.220 -11.717 2.145 1.00 97.44 80 LYS A O 1
ATOM 621 N N . SER A 1 81 ? -18.337 -13.765 2.345 1.00 97.62 81 SER A N 1
ATOM 622 C CA . SER A 1 81 ? -19.184 -14.148 3.486 1.00 97.62 81 SER A CA 1
ATOM 623 C C . SER A 1 81 ? -18.714 -13.556 4.815 1.00 97.62 81 SER A C 1
ATOM 625 O O . SER A 1 81 ? -19.497 -13.497 5.758 1.00 97.62 81 SER A O 1
ATOM 627 N N . ILE A 1 82 ? -17.446 -13.149 4.899 1.00 98.19 82 ILE A N 1
ATOM 628 C CA . ILE A 1 82 ? -16.825 -12.540 6.081 1.00 98.19 82 ILE A CA 1
ATOM 629 C C . ILE A 1 82 ? -16.796 -11.019 5.912 1.00 98.19 82 ILE A C 1
ATOM 631 O O . ILE A 1 82 ? -17.239 -10.290 6.795 1.00 98.19 82 ILE A O 1
ATOM 635 N N . TYR A 1 83 ? -16.331 -10.555 4.753 1.00 98.19 83 TYR A N 1
ATOM 636 C CA . TYR A 1 83 ? -16.181 -9.157 4.370 1.00 98.19 83 TYR A CA 1
ATOM 637 C C . TYR A 1 83 ? -17.057 -8.849 3.147 1.00 98.19 83 TYR A C 1
ATOM 639 O O . TYR A 1 83 ? -16.564 -8.793 2.019 1.00 98.19 83 TYR A O 1
ATOM 647 N N . PRO A 1 84 ? -18.374 -8.650 3.337 1.00 97.75 84 PRO A N 1
ATOM 648 C CA . PRO A 1 84 ? -19.289 -8.373 2.233 1.00 97.75 84 PRO A CA 1
ATOM 649 C C . PRO A 1 84 ? -19.082 -6.984 1.622 1.00 97.75 84 PRO A C 1
ATOM 651 O O . PRO A 1 84 ? -19.683 -6.688 0.586 1.00 97.75 84 PRO A O 1
ATOM 654 N N . HIS A 1 85 ? -18.279 -6.121 2.258 1.00 98.19 85 HIS A N 1
ATOM 655 C CA . HIS A 1 85 ? -17.985 -4.786 1.764 1.00 98.19 85 HIS A CA 1
ATOM 656 C C . HIS A 1 85 ? -16.527 -4.631 1.359 1.00 98.19 85 HIS A C 1
ATOM 658 O O . HIS A 1 85 ? -15.632 -4.953 2.133 1.00 98.19 85 HIS A O 1
ATOM 664 N N . HIS A 1 86 ? -16.281 -4.115 0.158 1.00 97.94 86 HIS A N 1
ATOM 665 C CA . HIS A 1 86 ? -14.930 -3.944 -0.356 1.00 97.94 86 HIS A CA 1
ATOM 666 C C . HIS A 1 86 ? -14.807 -2.787 -1.352 1.00 97.94 86 HIS A C 1
ATOM 668 O O . HIS A 1 86 ? -15.763 -2.421 -2.050 1.00 97.94 86 HIS A O 1
ATOM 674 N N . TYR A 1 87 ? -13.607 -2.206 -1.412 1.00 98.00 87 TYR A N 1
ATOM 675 C CA . TYR A 1 87 ? -13.283 -1.099 -2.310 1.00 98.00 87 TYR A CA 1
ATOM 676 C C . TYR A 1 87 ? -11.790 -1.065 -2.674 1.00 98.00 87 TYR A C 1
ATOM 678 O O . TYR A 1 87 ? -10.930 -1.389 -1.863 1.00 98.00 87 TYR A O 1
ATOM 686 N N . SER A 1 88 ? -11.479 -0.636 -3.896 1.00 96.75 88 SER A N 1
ATOM 687 C CA . SER A 1 88 ? -10.128 -0.375 -4.411 1.00 96.75 88 SER A CA 1
ATOM 688 C C . SER A 1 88 ? -10.190 0.694 -5.501 1.00 96.75 88 SER A C 1
ATOM 690 O O . SER A 1 88 ? -11.278 1.060 -5.951 1.00 96.75 88 SER A O 1
ATOM 692 N N . GLY A 1 89 ? -9.036 1.152 -5.992 1.00 92.38 89 GLY A N 1
ATOM 693 C CA . GLY A 1 89 ? -8.977 2.081 -7.127 1.00 92.38 89 GLY A CA 1
ATOM 694 C C . GLY A 1 89 ? -9.593 1.541 -8.430 1.00 92.38 89 GLY A C 1
ATOM 695 O O . GLY A 1 89 ? -9.916 2.331 -9.310 1.00 92.38 89 GLY A O 1
ATOM 696 N N . LEU A 1 90 ? -9.798 0.220 -8.553 1.00 90.44 90 LEU A N 1
ATOM 697 C CA . LEU A 1 90 ? -10.432 -0.413 -9.723 1.00 90.44 90 LEU A CA 1
ATOM 698 C C . LEU A 1 90 ? -11.954 -0.595 -9.604 1.00 90.44 90 LEU A C 1
ATOM 700 O O . LEU A 1 90 ? -12.591 -1.108 -10.533 1.00 90.44 90 LEU A O 1
ATOM 704 N N . HIS A 1 91 ? -12.542 -0.234 -8.464 1.00 88.25 91 HIS A N 1
ATOM 705 C CA . HIS A 1 91 ? -13.978 -0.349 -8.251 1.00 88.25 91 HIS A CA 1
ATOM 706 C C . HIS A 1 91 ? -14.722 0.795 -8.935 1.00 88.25 91 HIS A C 1
ATOM 708 O O . HIS A 1 91 ? -14.381 1.963 -8.773 1.00 88.25 91 HIS A O 1
ATOM 714 N N . THR A 1 92 ? -15.796 0.468 -9.653 1.00 84.44 92 THR A N 1
ATOM 715 C CA . THR A 1 92 ? -16.704 1.499 -10.197 1.00 84.44 92 THR A CA 1
ATOM 716 C C . THR A 1 92 ? -17.703 1.981 -9.153 1.00 84.44 92 THR A C 1
ATOM 718 O O . THR A 1 92 ? -18.188 3.111 -9.218 1.00 84.44 92 THR A O 1
ATOM 721 N N . LYS A 1 93 ? -18.028 1.098 -8.205 1.00 89.56 93 LYS A N 1
ATOM 722 C CA . LYS A 1 93 ? -18.872 1.313 -7.031 1.00 89.56 93 LYS A CA 1
ATOM 723 C C . LYS A 1 93 ? -18.401 0.378 -5.925 1.00 89.56 93 LYS A C 1
ATOM 725 O O . LYS A 1 93 ? -17.726 -0.617 -6.194 1.00 89.56 93 LYS A O 1
ATOM 730 N N . ILE A 1 94 ? -18.812 0.658 -4.699 1.00 92.25 94 ILE A N 1
ATOM 731 C CA . ILE A 1 94 ? -18.611 -0.253 -3.573 1.00 92.25 94 ILE A CA 1
ATOM 732 C C . ILE A 1 94 ? -19.169 -1.632 -3.932 1.00 92.25 94 ILE A C 1
ATOM 734 O O . ILE A 1 94 ? -20.235 -1.746 -4.546 1.00 92.25 94 ILE A O 1
ATOM 738 N N . ASN A 1 95 ? -18.406 -2.669 -3.595 1.00 92.44 95 ASN A N 1
ATOM 739 C CA . ASN A 1 95 ? -18.719 -4.078 -3.853 1.00 92.44 95 ASN A CA 1
ATOM 740 C C . ASN A 1 95 ? -18.765 -4.477 -5.334 1.00 92.44 95 ASN A C 1
ATOM 742 O O . ASN A 1 95 ? -19.210 -5.573 -5.670 1.00 92.44 95 ASN A O 1
ATOM 746 N N . LYS A 1 96 ? -18.343 -3.589 -6.242 1.00 90.12 96 LYS A N 1
ATOM 747 C CA . LYS A 1 96 ? -18.358 -3.829 -7.687 1.00 90.12 96 LYS A CA 1
ATOM 748 C C . LYS A 1 96 ? -17.025 -3.469 -8.327 1.00 90.12 96 LYS A C 1
ATOM 750 O O . LYS A 1 96 ? -16.803 -2.329 -8.759 1.00 90.12 96 LYS A O 1
ATOM 755 N N . LEU A 1 97 ? -16.167 -4.480 -8.437 1.00 86.81 97 LEU A N 1
ATOM 756 C CA . LEU A 1 97 ? -15.100 -4.483 -9.434 1.00 86.81 97 LEU A CA 1
ATOM 757 C C . LEU A 1 97 ? -15.746 -4.309 -10.815 1.00 86.81 97 LEU A C 1
ATOM 759 O O . LEU A 1 97 ? -16.826 -4.840 -11.055 1.00 86.81 97 LEU A O 1
ATOM 763 N N . GLU A 1 98 ? -15.148 -3.498 -11.686 1.00 75.88 98 GLU A N 1
ATOM 764 C CA . GLU A 1 98 ? -15.711 -3.209 -13.014 1.00 75.88 98 GLU A CA 1
ATOM 765 C C . GLU A 1 98 ? -16.102 -4.505 -13.749 1.00 75.88 98 GLU A C 1
ATOM 767 O O . GLU A 1 98 ? -15.263 -5.374 -13.985 1.00 75.88 98 GLU A O 1
ATOM 772 N N . ASP A 1 99 ? -17.388 -4.649 -14.082 1.00 66.56 99 ASP A N 1
ATOM 773 C CA . ASP A 1 99 ? -17.903 -5.861 -14.723 1.00 66.56 99 ASP A CA 1
ATOM 774 C C . ASP A 1 99 ? -17.292 -6.054 -16.117 1.00 66.56 99 ASP A C 1
ATOM 776 O O . ASP A 1 99 ? -17.040 -5.095 -16.853 1.00 66.56 99 ASP A O 1
ATOM 780 N N . ASP A 1 100 ? -17.148 -7.307 -16.546 1.00 59.62 100 ASP A N 1
ATOM 781 C CA . ASP A 1 100 ? -16.559 -7.718 -17.835 1.00 59.62 100 ASP A CA 1
ATOM 782 C C . ASP A 1 100 ? -17.379 -7.351 -19.068 1.00 59.62 100 ASP A C 1
ATOM 784 O O . ASP A 1 100 ? -17.062 -7.748 -20.190 1.00 59.62 100 ASP A O 1
ATOM 788 N N . SER A 1 101 ? -18.450 -6.584 -18.878 1.00 55.50 101 SER A N 1
ATOM 789 C CA . SER A 1 101 ? -19.580 -6.663 -19.781 1.00 55.50 101 SER A CA 1
ATOM 790 C C . SER A 1 101 ? -19.292 -6.173 -21.205 1.00 55.50 101 SER A C 1
ATOM 792 O O . SER A 1 101 ? -19.890 -6.748 -22.105 1.00 55.50 101 SER A O 1
ATOM 794 N N . TRP A 1 102 ? -18.375 -5.226 -21.486 1.00 49.50 102 TRP A N 1
ATOM 795 C CA . TRP A 1 102 ? -18.252 -4.705 -22.870 1.00 49.50 102 TRP A CA 1
ATOM 796 C C . TRP A 1 102 ? -16.875 -4.210 -23.382 1.00 49.50 102 TRP A C 1
ATOM 798 O O . TRP A 1 102 ? -16.791 -3.846 -24.555 1.00 49.50 102 TRP A O 1
ATOM 808 N N . SER A 1 103 ? -15.771 -4.223 -22.614 1.00 53.28 103 SER A N 1
ATOM 809 C CA . SER A 1 103 ? -14.487 -3.596 -23.038 1.00 53.28 103 SER A CA 1
ATOM 810 C C . SER A 1 103 ? -13.290 -4.547 -23.209 1.00 53.28 103 SER A C 1
ATOM 812 O O . SER A 1 103 ? -12.150 -4.215 -22.886 1.00 53.28 103 SER A O 1
ATOM 814 N N . TRP A 1 104 ? -13.507 -5.734 -23.778 1.00 53.41 104 TRP A N 1
ATOM 815 C CA . TRP A 1 104 ? -12.458 -6.743 -24.023 1.00 53.41 104 TRP A CA 1
ATOM 816 C C . TRP A 1 104 ? -11.217 -6.233 -24.787 1.00 53.41 104 TRP A C 1
ATOM 818 O O . TRP A 1 104 ? -10.143 -6.826 -24.668 1.00 53.41 104 TRP A O 1
ATOM 828 N N . PHE A 1 105 ? -11.328 -5.121 -25.520 1.00 52.62 105 PHE A N 1
ATOM 829 C CA . PHE A 1 105 ? -10.237 -4.533 -26.298 1.00 52.62 105 PHE A CA 1
ATOM 830 C C . PHE A 1 105 ? -9.294 -3.575 -25.543 1.00 52.62 105 PHE A C 1
ATOM 832 O O . PHE A 1 105 ? -8.243 -3.258 -26.094 1.00 52.62 105 PHE A O 1
ATOM 839 N N . THR A 1 106 ? -9.609 -3.104 -24.328 1.00 55.03 106 THR A N 1
ATOM 840 C CA . THR A 1 106 ? -8.887 -1.957 -23.713 1.00 55.03 106 THR A CA 1
ATOM 841 C C . THR A 1 106 ? -8.327 -2.210 -22.311 1.00 55.03 106 THR A C 1
ATOM 843 O O . THR A 1 106 ? -8.131 -1.268 -21.555 1.00 55.03 106 THR A O 1
ATOM 846 N N . ARG A 1 107 ? -8.096 -3.465 -21.920 1.00 66.00 107 ARG A N 1
ATOM 847 C CA . ARG A 1 107 ? -7.836 -3.812 -20.508 1.00 66.00 107 ARG A CA 1
ATOM 848 C C . ARG A 1 107 ? -6.449 -4.406 -20.210 1.00 66.00 107 ARG A C 1
ATOM 850 O O . ARG A 1 107 ? -6.269 -5.017 -19.160 1.00 66.00 107 ARG A O 1
ATOM 857 N N . SER A 1 108 ? -5.482 -4.321 -21.123 1.00 73.56 108 SER A N 1
ATOM 858 C CA . SER A 1 108 ? -4.083 -4.632 -20.785 1.00 73.56 108 SER A CA 1
ATOM 859 C C . SER A 1 108 ? -3.410 -3.400 -20.196 1.00 73.56 108 SER A C 1
ATOM 861 O O . SER A 1 108 ? -3.688 -2.295 -20.649 1.00 73.56 108 SER A O 1
ATOM 863 N N . ALA A 1 109 ? -2.497 -3.596 -19.241 1.00 81.69 109 ALA A N 1
ATOM 864 C CA . ALA A 1 109 ? -1.673 -2.502 -18.729 1.00 81.69 109 ALA A CA 1
ATOM 865 C C . ALA A 1 109 ? -0.873 -1.832 -19.859 1.00 81.69 109 ALA A C 1
ATOM 867 O O . ALA A 1 109 ? -0.741 -0.620 -19.883 1.00 81.69 109 ALA A O 1
ATOM 868 N N . CYS A 1 110 ? -0.399 -2.618 -20.831 1.00 82.25 110 CYS A N 1
ATOM 869 C CA . CYS A 1 110 ? 0.329 -2.125 -21.998 1.00 82.25 110 CYS A CA 1
ATOM 870 C C . CYS A 1 110 ? -0.437 -2.367 -23.307 1.00 82.25 110 CYS A C 1
ATOM 872 O O . CYS A 1 110 ? -0.985 -3.451 -23.536 1.00 82.25 110 CYS A O 1
ATOM 874 N N . SER A 1 111 ? -0.399 -1.410 -24.229 1.00 78.94 111 SER A N 1
ATOM 875 C CA . SER A 1 111 ? -0.905 -1.547 -25.598 1.00 78.94 111 SER A CA 1
ATOM 876 C C . SER A 1 111 ? -0.014 -2.446 -26.475 1.00 78.94 111 SER A C 1
ATOM 878 O O . SER A 1 111 ? 1.191 -2.599 -26.259 1.00 78.94 111 SER A O 1
ATOM 880 N N . LEU A 1 112 ? -0.579 -2.996 -27.559 1.00 72.75 112 LEU A N 1
ATOM 881 C CA . LEU A 1 112 ? 0.189 -3.764 -28.556 1.00 72.75 112 LEU A CA 1
ATOM 882 C C . LEU A 1 112 ? 1.293 -2.931 -29.236 1.00 72.75 112 LEU A C 1
ATOM 884 O O . LEU A 1 112 ? 2.331 -3.471 -29.627 1.00 72.75 112 LEU A O 1
ATOM 888 N N . SER A 1 113 ? 1.087 -1.620 -29.393 1.00 71.31 113 SER A N 1
ATOM 889 C CA . SER A 1 113 ? 2.103 -0.711 -29.937 1.00 71.31 113 SER A CA 1
ATOM 890 C C . SER A 1 113 ? 3.297 -0.552 -29.004 1.00 71.31 113 SER A C 1
ATOM 892 O O . SER A 1 113 ? 4.439 -0.549 -29.477 1.00 71.31 113 SER A O 1
ATOM 894 N N . GLU A 1 114 ? 3.046 -0.462 -27.700 1.00 73.50 114 GLU A N 1
ATOM 895 C CA . GLU A 1 114 ? 4.098 -0.421 -26.685 1.00 73.50 114 GLU A CA 1
ATOM 896 C C . GLU A 1 114 ? 4.839 -1.756 -26.652 1.00 73.50 114 GLU A C 1
ATOM 898 O O . GLU A 1 114 ? 6.067 -1.764 -26.736 1.00 73.50 114 GLU A O 1
ATOM 903 N N . LE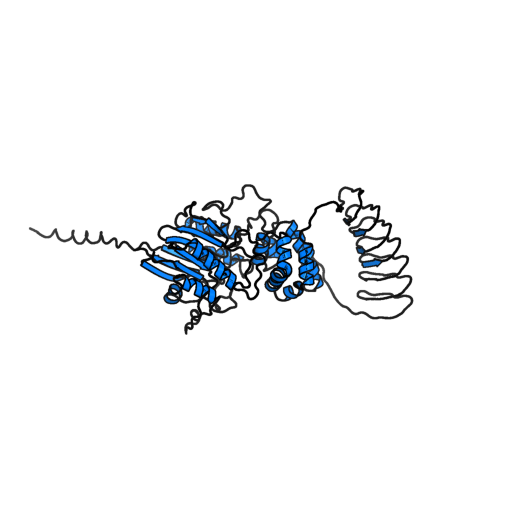U A 1 115 ? 4.119 -2.883 -26.711 1.00 67.06 115 LEU A N 1
ATOM 904 C CA . LEU A 1 115 ? 4.711 -4.219 -26.831 1.00 67.06 115 LEU A CA 1
ATOM 905 C C . LEU A 1 115 ? 5.666 -4.318 -28.021 1.00 67.06 115 LEU A C 1
ATOM 907 O O . LEU A 1 115 ? 6.816 -4.725 -27.851 1.00 67.06 115 LEU A O 1
ATOM 911 N N . TRP A 1 116 ? 5.224 -3.929 -29.220 1.00 67.31 116 TRP A N 1
ATOM 912 C CA . TRP A 1 116 ? 6.074 -3.983 -30.411 1.00 67.31 116 TRP A CA 1
ATOM 913 C C . TRP A 1 116 ? 7.330 -3.128 -30.240 1.00 67.31 116 TRP A C 1
ATOM 915 O O . TRP A 1 116 ? 8.401 -3.454 -30.748 1.00 67.31 116 TRP A O 1
ATOM 925 N N . SER A 1 117 ? 7.213 -2.018 -29.522 1.00 66.44 117 SER A N 1
ATOM 926 C CA . SER A 1 117 ? 8.327 -1.114 -29.316 1.00 66.44 117 SER A CA 1
ATOM 927 C C . SER A 1 117 ? 9.341 -1.592 -28.280 1.00 66.44 117 SER A C 1
ATOM 929 O O . SER A 1 117 ? 10.535 -1.494 -28.554 1.00 66.44 117 SER A O 1
ATOM 931 N N . LEU A 1 118 ? 8.897 -2.158 -27.154 1.00 65.25 118 LEU A N 1
ATOM 932 C CA . LEU A 1 118 ? 9.776 -2.710 -26.127 1.00 65.25 118 LEU A CA 1
ATOM 933 C C . LEU A 1 118 ? 10.426 -4.005 -26.625 1.00 65.25 118 LEU A C 1
ATOM 935 O O . LEU A 1 118 ? 11.651 -4.106 -26.678 1.00 65.25 118 LEU A O 1
ATOM 939 N N . THR A 1 119 ? 9.623 -4.972 -27.075 1.00 63.38 119 THR A N 1
ATOM 940 C CA . THR A 1 119 ? 10.124 -6.311 -27.420 1.00 63.38 119 THR A CA 1
ATOM 941 C C . THR A 1 119 ? 11.040 -6.300 -28.643 1.00 63.38 119 THR A C 1
ATOM 943 O O . THR A 1 119 ? 12.178 -6.748 -28.570 1.00 63.38 119 THR A O 1
ATOM 946 N N . TRP A 1 120 ? 10.625 -5.730 -29.774 1.00 60.59 120 TRP A N 1
ATOM 947 C CA . TRP A 1 120 ? 11.432 -5.815 -30.998 1.00 60.59 120 TRP A CA 1
ATOM 948 C C . TRP A 1 120 ? 12.641 -4.886 -31.020 1.00 60.59 120 TRP A C 1
ATOM 950 O O . TRP A 1 120 ? 13.491 -5.025 -31.903 1.00 60.59 120 TRP A O 1
ATOM 960 N N . ARG A 1 121 ? 12.727 -3.925 -30.095 1.00 58.88 121 ARG A N 1
ATOM 961 C CA . ARG A 1 121 ? 13.771 -2.898 -30.141 1.00 58.88 121 ARG A CA 1
ATOM 962 C C . ARG A 1 121 ? 14.743 -2.912 -28.964 1.00 58.88 121 ARG A C 1
ATOM 964 O O . ARG A 1 121 ? 15.886 -2.525 -29.182 1.00 58.88 121 ARG A O 1
ATOM 971 N N . LEU A 1 122 ? 14.348 -3.392 -27.781 1.00 54.44 122 LEU A N 1
ATOM 972 C CA . LEU A 1 122 ? 15.270 -3.575 -26.648 1.00 54.44 122 LEU A CA 1
ATOM 973 C C . LEU A 1 122 ? 15.979 -4.940 -26.699 1.00 54.44 122 LEU A C 1
ATOM 975 O O . LEU A 1 122 ? 17.173 -5.019 -26.407 1.00 54.44 122 LEU A O 1
ATOM 979 N N . LEU A 1 123 ? 15.301 -6.006 -27.153 1.00 52.28 123 LEU A N 1
ATOM 980 C CA . LEU A 1 123 ? 15.904 -7.347 -27.233 1.00 52.28 123 LEU A CA 1
ATOM 981 C C . LEU A 1 123 ? 17.131 -7.446 -28.156 1.00 52.28 123 LEU A C 1
ATOM 983 O O . LEU A 1 123 ? 18.080 -8.133 -27.777 1.00 52.28 123 LEU A O 1
ATOM 987 N N . PRO A 1 124 ? 17.196 -6.774 -29.324 1.00 51.91 124 PRO A N 1
ATOM 988 C CA . PRO A 1 124 ? 18.406 -6.791 -30.145 1.00 51.91 124 PRO A CA 1
ATOM 989 C C . PRO A 1 124 ? 19.633 -6.202 -29.432 1.00 51.91 124 PRO A C 1
ATOM 991 O O . PRO A 1 124 ? 20.749 -6.648 -29.692 1.00 51.91 124 PRO A O 1
ATOM 994 N N . CYS A 1 125 ? 19.443 -5.243 -28.519 1.00 45.94 125 CYS A N 1
ATOM 995 C CA . CYS A 1 125 ? 20.525 -4.655 -27.726 1.00 45.94 125 CYS A CA 1
ATOM 996 C C . CYS A 1 125 ? 21.005 -5.614 -26.626 1.00 45.94 125 CYS A C 1
ATOM 998 O O . CYS A 1 125 ? 22.211 -5.799 -26.472 1.00 45.94 125 CYS A O 1
ATOM 1000 N N . ALA A 1 126 ? 20.086 -6.296 -25.934 1.00 47.69 126 ALA A N 1
ATOM 1001 C CA . ALA A 1 126 ? 20.430 -7.337 -24.959 1.00 47.69 126 ALA A CA 1
ATOM 1002 C C . ALA A 1 126 ? 21.136 -8.543 -25.616 1.00 47.69 126 ALA A C 1
ATOM 1004 O O . ALA A 1 126 ? 22.096 -9.089 -25.072 1.00 47.69 126 ALA A O 1
ATOM 1005 N N . TYR A 1 127 ? 20.709 -8.911 -26.829 1.00 47.44 127 TYR A N 1
ATOM 1006 C CA . TYR A 1 127 ? 21.340 -9.950 -27.645 1.00 47.44 127 TYR A CA 1
ATOM 1007 C C . TYR A 1 127 ? 22.758 -9.567 -28.098 1.00 47.44 127 TYR A C 1
ATOM 1009 O O . TYR A 1 127 ? 23.675 -10.383 -28.025 1.00 47.44 127 TYR A O 1
ATOM 1017 N N . GLN A 1 128 ? 22.973 -8.315 -28.521 1.00 46.69 128 GLN A N 1
ATOM 1018 C CA . GLN A 1 128 ? 24.297 -7.826 -28.928 1.00 46.69 128 GLN A CA 1
ATOM 1019 C C . GLN A 1 128 ? 25.327 -7.813 -27.789 1.00 46.69 128 GLN A C 1
ATOM 1021 O O . GLN A 1 128 ? 26.523 -7.842 -28.069 1.00 46.69 128 GLN A O 1
ATOM 1026 N N . GLN A 1 129 ? 24.886 -7.819 -26.529 1.00 48.28 129 GLN A N 1
ATOM 1027 C CA . GLN A 1 129 ? 25.758 -7.886 -25.353 1.00 48.28 129 GLN A CA 1
ATOM 1028 C C . GLN A 1 129 ? 26.033 -9.320 -24.858 1.00 48.28 129 GLN A C 1
ATOM 1030 O O . GLN A 1 129 ? 26.652 -9.490 -23.813 1.00 48.28 129 GLN A O 1
ATOM 1035 N N . GLY A 1 130 ? 25.587 -10.362 -25.573 1.00 39.81 130 GLY A N 1
ATOM 1036 C CA . GLY A 1 130 ? 25.907 -11.759 -25.240 1.00 39.81 130 GLY A CA 1
ATOM 1037 C C . GLY A 1 130 ? 25.207 -12.318 -23.994 1.00 39.81 130 GLY A C 1
ATOM 1038 O O . GLY A 1 130 ? 25.551 -13.409 -23.552 1.00 39.81 130 GLY A O 1
ATOM 1039 N N . LYS A 1 131 ? 24.217 -11.602 -23.441 1.00 47.31 131 LYS A N 1
ATOM 1040 C CA . LYS A 1 131 ? 23.495 -11.985 -22.211 1.00 47.31 131 LYS A CA 1
ATOM 1041 C C . LYS A 1 131 ? 22.312 -12.927 -22.437 1.00 47.31 131 LYS A C 1
ATOM 1043 O O . LYS A 1 131 ? 21.791 -13.494 -21.487 1.00 47.31 131 LYS A O 1
ATOM 1048 N N . VAL A 1 132 ? 21.884 -13.101 -23.686 1.00 40.12 132 VAL A N 1
ATOM 1049 C CA . VAL A 1 132 ? 20.834 -14.057 -24.056 1.00 40.12 132 VAL A CA 1
ATOM 1050 C C . VAL A 1 132 ? 21.382 -14.923 -25.175 1.00 40.12 132 VAL A C 1
ATOM 1052 O O . VAL A 1 132 ? 21.736 -14.411 -26.241 1.00 40.12 132 VAL A O 1
ATOM 1055 N N . SER A 1 133 ? 21.473 -16.236 -24.957 1.00 43.16 133 SER A N 1
ATOM 1056 C CA . SER A 1 133 ? 21.820 -17.131 -26.054 1.00 43.16 133 SER A CA 1
ATOM 1057 C C . SER A 1 133 ? 20.656 -17.132 -27.054 1.00 43.16 133 SER A C 1
ATOM 1059 O O . SER A 1 133 ? 19.491 -17.246 -26.669 1.00 43.16 133 SER A O 1
ATOM 1061 N N . LEU A 1 134 ? 20.940 -17.036 -28.361 1.00 37.84 134 LEU A N 1
ATOM 1062 C CA . LEU A 1 134 ? 19.907 -17.173 -29.406 1.00 37.84 134 LEU A CA 1
ATOM 1063 C C . LEU A 1 134 ? 19.107 -18.487 -29.236 1.00 37.84 134 LEU A C 1
ATOM 1065 O O . LEU A 1 134 ? 17.958 -18.589 -29.667 1.00 37.84 134 LEU A O 1
ATOM 1069 N N . GLY A 1 135 ? 19.724 -19.482 -28.584 1.00 36.84 135 GLY A N 1
ATOM 1070 C CA . GLY A 1 135 ? 19.154 -20.785 -28.267 1.00 36.84 135 GLY A CA 1
ATOM 1071 C C . GLY A 1 135 ? 18.039 -20.768 -27.220 1.00 36.84 135 GLY A C 1
ATOM 1072 O O . GLY A 1 135 ? 17.206 -21.672 -27.249 1.00 36.84 135 GLY A O 1
ATOM 1073 N N . ASP A 1 136 ? 17.958 -19.764 -26.347 1.00 35.19 136 ASP A N 1
ATOM 1074 C CA . ASP A 1 136 ? 16.884 -19.677 -25.342 1.00 35.19 136 ASP A CA 1
ATOM 1075 C C . ASP A 1 136 ? 15.632 -19.013 -25.931 1.00 35.19 136 ASP A C 1
ATOM 1077 O O . ASP A 1 136 ? 14.511 -19.445 -25.673 1.00 35.19 136 ASP A O 1
ATOM 1081 N N . PHE A 1 137 ? 15.821 -18.079 -26.868 1.00 35.22 137 PHE A N 1
ATOM 1082 C CA . PHE A 1 137 ? 14.733 -17.492 -27.654 1.00 35.22 137 PHE A CA 1
ATOM 1083 C C . PHE A 1 137 ? 14.191 -18.452 -28.733 1.00 35.22 137 PHE A C 1
ATOM 1085 O O . PHE A 1 137 ? 12.980 -18.551 -28.922 1.00 35.22 137 PHE A O 1
ATOM 1092 N N . CYS A 1 138 ? 15.053 -19.225 -29.409 1.00 28.06 138 CYS A N 1
ATOM 1093 C CA . CYS A 1 138 ? 14.601 -20.208 -30.408 1.00 28.06 138 CYS A CA 1
ATOM 1094 C C . CYS A 1 138 ? 13.922 -21.437 -29.779 1.00 28.06 138 CYS A C 1
ATOM 1096 O O . CYS A 1 138 ? 13.034 -22.020 -30.404 1.00 28.06 138 CYS A O 1
ATOM 1098 N N . ARG A 1 139 ? 14.276 -21.809 -28.537 1.00 32.56 139 ARG A N 1
ATOM 1099 C CA . ARG A 1 139 ? 13.585 -22.874 -27.785 1.00 32.56 139 ARG A CA 1
ATOM 1100 C C . ARG A 1 139 ? 12.160 -22.497 -27.383 1.00 32.56 139 ARG A C 1
ATOM 1102 O O . ARG A 1 139 ? 11.310 -23.379 -27.353 1.00 32.56 139 ARG A O 1
ATOM 1109 N N . ALA A 1 140 ? 11.884 -21.211 -27.162 1.00 33.22 140 ALA A N 1
ATOM 1110 C CA . ALA A 1 140 ? 10.536 -20.713 -26.883 1.00 33.22 140 ALA A CA 1
ATOM 1111 C C . ALA A 1 140 ? 9.626 -20.651 -28.128 1.00 33.22 140 ALA A C 1
ATOM 1113 O O . ALA A 1 140 ? 8.423 -20.440 -27.993 1.00 33.22 140 ALA A O 1
ATOM 1114 N N . LEU A 1 141 ? 10.172 -20.841 -29.337 1.00 30.77 141 LEU A N 1
ATOM 1115 C CA . LEU A 1 141 ? 9.401 -20.774 -30.585 1.00 30.77 141 LEU A CA 1
ATOM 1116 C C . LEU A 1 141 ? 9.451 -22.044 -31.442 1.00 30.77 141 LEU A C 1
ATOM 1118 O O . LEU A 1 141 ? 8.581 -22.207 -32.290 1.00 30.77 141 LEU A O 1
ATOM 1122 N N . THR A 1 142 ? 10.387 -22.973 -31.220 1.00 28.94 142 THR A N 1
ATOM 1123 C CA . THR A 1 142 ? 10.438 -24.248 -31.957 1.00 28.94 142 THR A CA 1
ATOM 1124 C C . THR A 1 142 ? 11.192 -25.337 -31.188 1.00 28.94 142 THR A C 1
ATOM 1126 O O . THR A 1 142 ? 12.273 -25.111 -30.645 1.00 28.94 142 THR A O 1
ATOM 1129 N N . SER A 1 143 ? 10.658 -26.559 -31.182 1.00 24.41 143 SER A N 1
ATOM 1130 C CA . SER A 1 143 ? 11.338 -27.738 -30.643 1.00 24.41 143 SER A CA 1
ATOM 1131 C C . SER A 1 143 ? 12.530 -28.167 -31.526 1.00 24.41 143 SER A C 1
ATOM 1133 O O . SER A 1 143 ? 12.327 -28.486 -32.696 1.00 24.41 143 SER A O 1
ATOM 1135 N N . LYS A 1 144 ? 13.718 -28.279 -30.900 1.00 29.00 144 LYS A N 1
ATOM 1136 C CA . LYS A 1 144 ? 15.041 -28.788 -31.365 1.00 29.00 144 LYS A CA 1
ATOM 1137 C C . LYS A 1 144 ? 15.908 -27.868 -32.245 1.00 29.00 144 LYS A C 1
ATOM 1139 O O . LYS A 1 144 ? 15.516 -27.552 -33.354 1.00 29.00 144 LYS A O 1
ATOM 1144 N N . VAL A 1 145 ? 17.155 -27.614 -31.793 1.00 24.03 145 VAL A N 1
ATOM 1145 C CA . VAL A 1 145 ? 18.457 -27.835 -32.496 1.00 24.03 145 VAL A CA 1
ATOM 1146 C C . VAL A 1 145 ? 19.645 -27.483 -31.559 1.00 24.03 145 VAL A C 1
ATOM 1148 O O . VAL A 1 145 ? 19.533 -26.595 -30.719 1.00 24.03 145 VAL A O 1
ATOM 1151 N N . ARG A 1 146 ? 20.764 -28.228 -31.674 1.00 22.08 146 ARG A N 1
ATOM 1152 C CA . ARG A 1 146 ? 22.032 -28.116 -30.904 1.00 22.08 146 ARG A CA 1
ATOM 1153 C C . ARG A 1 146 ? 23.052 -27.156 -31.551 1.00 22.08 146 ARG A C 1
ATOM 1155 O O . ARG A 1 146 ? 23.062 -27.005 -32.768 1.00 22.08 146 ARG A O 1
ATOM 1162 N N . SER A 1 147 ? 23.937 -26.584 -30.729 1.00 26.02 147 SER A N 1
ATOM 1163 C CA . SER A 1 147 ? 25.054 -25.678 -31.073 1.00 26.02 147 SER A CA 1
ATOM 1164 C C . SER A 1 147 ? 26.424 -26.386 -31.111 1.00 26.02 147 SER A C 1
ATOM 1166 O O . SER A 1 147 ? 26.518 -27.501 -30.612 1.00 26.02 147 SER A O 1
ATOM 1168 N N . HIS A 1 148 ? 27.470 -25.727 -31.653 1.00 23.38 148 HIS A N 1
ATOM 1169 C CA . HIS A 1 148 ? 28.850 -25.693 -31.108 1.00 23.38 148 HIS A CA 1
ATOM 1170 C C . HIS A 1 148 ? 29.715 -24.564 -31.742 1.00 23.38 148 HIS A C 1
ATOM 1172 O O . HIS A 1 148 ? 29.458 -24.130 -32.861 1.00 23.38 148 HIS A O 1
ATOM 1178 N N . LEU A 1 149 ? 30.691 -24.073 -30.959 1.00 27.44 149 LEU A N 1
ATOM 1179 C CA . LEU A 1 149 ? 31.494 -22.829 -31.049 1.00 27.44 149 LEU A CA 1
ATOM 1180 C C . LEU A 1 149 ? 32.883 -22.997 -31.718 1.00 27.44 149 LEU A C 1
ATOM 1182 O O . LEU A 1 149 ? 33.442 -24.084 -31.627 1.00 27.44 149 LEU A O 1
ATOM 1186 N N . ALA A 1 150 ? 33.478 -21.904 -32.246 1.00 24.19 150 ALA A N 1
ATOM 1187 C CA . ALA A 1 150 ? 34.785 -21.310 -31.836 1.00 24.19 150 ALA A CA 1
ATOM 1188 C C . ALA A 1 150 ? 35.411 -20.357 -32.898 1.00 24.19 150 ALA A C 1
ATOM 1190 O O . ALA A 1 150 ? 35.152 -20.472 -34.090 1.00 24.19 150 ALA A O 1
ATOM 1191 N N . THR A 1 151 ? 36.233 -19.407 -32.429 1.00 29.31 151 THR A N 1
ATOM 1192 C CA . THR A 1 151 ? 36.717 -18.161 -33.076 1.00 29.31 151 THR A CA 1
ATOM 1193 C C . THR A 1 151 ? 38.248 -18.096 -33.228 1.00 29.31 151 THR A C 1
ATOM 1195 O O . THR A 1 151 ? 38.919 -18.511 -32.285 1.00 29.31 151 THR A O 1
ATOM 1198 N N . SER A 1 152 ? 38.795 -17.477 -34.301 1.00 23.83 152 SER A N 1
ATOM 1199 C CA . SER A 1 152 ? 40.015 -16.604 -34.326 1.00 23.83 152 SER A CA 1
ATOM 1200 C C . SER A 1 152 ? 40.404 -16.138 -35.753 1.00 23.83 152 SER A C 1
ATOM 1202 O O . SER A 1 152 ? 40.209 -16.882 -36.702 1.00 23.83 152 SER A O 1
ATOM 1204 N N . ALA A 1 153 ? 40.987 -14.933 -35.916 1.00 25.27 153 ALA A N 1
ATOM 1205 C CA . ALA A 1 153 ? 41.287 -14.292 -37.216 1.00 25.27 153 ALA A CA 1
ATOM 1206 C C . ALA A 1 153 ? 42.800 -14.148 -37.532 1.00 25.27 153 ALA A C 1
ATOM 1208 O O . ALA A 1 153 ? 43.586 -13.816 -36.645 1.00 25.27 153 ALA A O 1
ATOM 1209 N N . VAL A 1 154 ? 43.197 -14.297 -38.812 1.00 24.25 154 VAL A N 1
ATOM 1210 C CA . VAL A 1 154 ? 44.587 -14.143 -39.327 1.00 24.25 154 VAL A CA 1
ATOM 1211 C C . VAL A 1 154 ? 44.640 -13.225 -40.571 1.00 24.25 154 VAL A C 1
ATOM 1213 O O . VAL A 1 154 ? 43.714 -13.200 -41.380 1.00 24.25 154 VAL A O 1
ATOM 1216 N N . ARG A 1 155 ? 45.734 -12.459 -40.752 1.00 25.08 155 ARG A N 1
ATOM 1217 C CA . ARG A 1 155 ? 46.009 -11.579 -41.918 1.00 25.08 155 ARG A CA 1
ATOM 1218 C C . ARG A 1 155 ? 47.085 -12.163 -42.841 1.00 25.08 155 ARG A C 1
ATOM 1220 O O . ARG A 1 155 ? 48.190 -12.392 -42.365 1.00 25.08 155 ARG A O 1
ATOM 1227 N N . LEU A 1 156 ? 46.834 -12.234 -44.156 1.00 25.45 156 LEU A N 1
ATOM 1228 C CA . LEU A 1 156 ? 47.870 -12.418 -45.192 1.00 25.45 156 LEU A CA 1
ATOM 1229 C C . LEU A 1 156 ? 47.529 -11.665 -46.502 1.00 25.45 156 LEU A C 1
ATOM 1231 O O . LEU A 1 156 ? 46.348 -11.558 -46.844 1.00 25.45 156 LEU A O 1
ATOM 1235 N N . PRO A 1 157 ? 48.525 -11.160 -47.263 1.00 30.56 157 PRO A N 1
ATOM 1236 C CA . PRO A 1 157 ? 48.317 -10.545 -48.571 1.00 30.56 157 PRO A CA 1
ATOM 1237 C C . PRO A 1 157 ? 48.469 -11.588 -49.692 1.00 30.56 157 PRO A C 1
ATOM 1239 O O . PRO A 1 157 ? 49.567 -12.063 -49.965 1.00 30.56 157 PRO A O 1
ATOM 1242 N N . ALA A 1 158 ? 47.373 -11.935 -50.370 1.00 30.05 158 ALA A N 1
ATOM 1243 C CA . ALA A 1 158 ? 47.399 -12.803 -51.550 1.00 30.05 158 ALA A CA 1
ATOM 1244 C C . ALA A 1 158 ? 46.358 -12.365 -52.594 1.00 30.05 158 ALA A C 1
ATOM 1246 O O . ALA A 1 158 ? 45.284 -11.864 -52.257 1.00 30.05 158 ALA A O 1
ATOM 1247 N N . SER A 1 159 ? 46.663 -12.579 -53.878 1.00 33.28 159 SER A N 1
ATOM 1248 C CA . SER A 1 159 ? 45.814 -12.225 -55.032 1.00 33.28 159 SER A CA 1
ATOM 1249 C C . SER A 1 159 ? 44.533 -13.070 -55.154 1.00 33.28 159 SER A C 1
ATOM 1251 O O . SER A 1 159 ? 43.641 -12.736 -55.938 1.00 33.28 159 SER A O 1
ATOM 1253 N N . LYS A 1 160 ? 44.408 -14.128 -54.346 1.00 36.62 160 LYS A N 1
ATOM 1254 C CA . LYS A 1 160 ? 43.185 -14.894 -54.077 1.00 36.62 160 LYS A CA 1
ATOM 1255 C C . LYS A 1 160 ? 43.190 -15.316 -52.608 1.00 36.62 160 LYS A C 1
ATOM 1257 O O . LYS A 1 160 ? 44.190 -15.844 -52.138 1.00 36.62 160 LYS A O 1
ATOM 1262 N N . VAL A 1 161 ? 42.072 -15.111 -51.916 1.00 36.56 161 VAL A N 1
ATOM 1263 C CA . VAL A 1 161 ? 41.869 -15.545 -50.527 1.00 36.56 161 VAL A CA 1
ATOM 1264 C C . VAL A 1 161 ? 40.634 -16.442 -50.496 1.00 36.56 161 VAL A C 1
ATOM 1266 O O . VAL A 1 161 ? 39.566 -16.017 -50.936 1.00 36.56 161 VAL A O 1
ATOM 1269 N N . SER A 1 162 ? 40.795 -17.673 -50.009 1.00 37.94 162 SER A N 1
ATOM 1270 C CA . SER A 1 162 ? 39.685 -18.541 -49.600 1.00 37.94 162 SER A CA 1
ATOM 1271 C C . SER A 1 162 ? 39.542 -18.431 -48.087 1.00 37.94 162 SER A C 1
ATOM 1273 O O . SER A 1 162 ? 40.547 -18.505 -47.388 1.00 37.94 162 SER A O 1
ATOM 1275 N N . LEU A 1 163 ? 38.317 -18.221 -47.606 1.00 34.75 163 LEU A N 1
ATOM 1276 C CA . LEU A 1 163 ? 38.000 -18.063 -46.185 1.00 34.75 163 LEU A CA 1
ATOM 1277 C C . LEU A 1 163 ? 37.174 -19.250 -45.689 1.00 34.75 163 LEU A C 1
ATOM 1279 O O . LEU A 1 163 ? 36.406 -19.840 -46.454 1.00 34.75 163 LEU A O 1
ATOM 1283 N N . SER A 1 164 ? 37.332 -19.553 -44.410 1.00 34.19 164 SER A N 1
ATOM 1284 C CA . SER A 1 164 ? 36.635 -20.585 -43.644 1.00 34.19 164 SER A CA 1
ATOM 1285 C C . SER A 1 164 ? 35.636 -19.947 -42.668 1.00 34.19 164 SER A C 1
ATOM 1287 O O . SER A 1 164 ? 35.613 -18.731 -42.465 1.00 34.19 164 SER A O 1
ATOM 1289 N N . LEU A 1 165 ? 34.776 -20.775 -42.069 1.00 33.59 165 LEU A N 1
ATOM 1290 C CA . LEU A 1 165 ? 33.751 -20.334 -41.122 1.00 33.59 165 LEU A CA 1
ATOM 1291 C C . LEU A 1 165 ? 34.391 -19.618 -39.915 1.00 33.59 165 LEU A C 1
ATOM 1293 O O . LEU A 1 165 ? 35.152 -20.230 -39.173 1.00 33.59 165 LEU A O 1
ATOM 1297 N N . GLY A 1 166 ? 34.056 -18.338 -39.720 1.00 31.86 166 GLY A N 1
ATOM 1298 C CA . GLY A 1 166 ? 34.559 -17.511 -38.612 1.00 31.86 166 GLY A CA 1
ATOM 1299 C C . GLY A 1 166 ? 35.703 -16.548 -38.961 1.00 31.86 166 GLY A C 1
ATOM 1300 O O . GLY A 1 166 ? 36.120 -15.776 -38.095 1.00 31.86 166 GLY A O 1
ATOM 1301 N N . ASP A 1 167 ? 36.180 -16.528 -40.209 1.00 32.59 167 ASP A N 1
ATOM 1302 C CA . ASP A 1 167 ? 37.293 -15.662 -40.607 1.00 32.59 167 ASP A CA 1
ATOM 1303 C C . ASP A 1 167 ? 36.866 -14.201 -40.866 1.00 32.59 167 ASP A C 1
ATOM 1305 O O . ASP A 1 167 ? 35.941 -13.912 -41.631 1.00 32.59 167 ASP A O 1
ATOM 1309 N N . PHE A 1 168 ? 37.613 -13.247 -40.298 1.00 30.91 168 PHE A N 1
ATOM 1310 C CA . PHE A 1 168 ? 37.510 -11.817 -40.615 1.00 30.91 168 PHE A CA 1
ATOM 1311 C C . PHE A 1 168 ? 38.665 -11.388 -41.519 1.00 30.91 168 PHE A C 1
ATOM 1313 O O . PHE A 1 168 ? 39.823 -11.407 -41.103 1.00 30.91 168 PHE A O 1
ATOM 1320 N N . CYS A 1 169 ? 38.365 -10.925 -42.737 1.00 31.38 169 CYS A N 1
ATOM 1321 C CA . CYS A 1 169 ? 39.399 -10.488 -43.674 1.00 31.38 169 CYS A CA 1
ATOM 1322 C C . CYS A 1 169 ? 39.163 -9.068 -44.209 1.00 31.38 169 CYS A C 1
ATOM 1324 O O . CYS A 1 169 ? 38.060 -8.697 -44.611 1.00 31.38 169 CYS A O 1
ATOM 1326 N N . ARG A 1 170 ? 40.235 -8.269 -44.263 1.00 30.88 170 ARG A N 1
ATOM 1327 C CA . ARG A 1 170 ? 40.275 -6.955 -44.922 1.00 30.88 170 ARG A CA 1
ATOM 1328 C C . ARG A 1 170 ? 41.179 -7.076 -46.146 1.00 30.88 170 ARG A C 1
ATOM 1330 O O . ARG A 1 170 ? 42.391 -6.954 -46.015 1.00 30.88 170 ARG A O 1
ATOM 1337 N N . ALA A 1 171 ? 40.596 -7.331 -47.316 1.00 32.91 171 ALA A N 1
ATOM 1338 C CA . ALA A 1 171 ? 41.341 -7.535 -48.559 1.00 32.91 171 ALA A CA 1
ATOM 1339 C C . ALA A 1 171 ? 41.086 -6.405 -49.573 1.00 32.91 171 ALA A C 1
ATOM 1341 O O . ALA A 1 171 ? 39.951 -5.965 -49.754 1.00 32.91 171 ALA A O 1
ATOM 1342 N N . LEU A 1 172 ? 42.143 -5.952 -50.254 1.00 34.25 172 LEU A N 1
ATOM 1343 C CA . LEU A 1 172 ? 42.081 -5.047 -51.407 1.00 34.25 172 LEU A CA 1
ATOM 1344 C C . LEU A 1 172 ? 42.285 -5.881 -52.678 1.00 34.25 172 LEU A C 1
ATOM 1346 O O . LEU A 1 172 ? 43.415 -6.079 -53.115 1.00 34.25 172 LEU A O 1
ATOM 1350 N N . THR A 1 173 ? 41.204 -6.413 -53.254 1.00 35.50 173 THR A N 1
ATOM 1351 C CA . THR A 1 173 ? 41.256 -7.140 -54.537 1.00 35.50 173 THR A CA 1
ATOM 1352 C C . THR A 1 173 ? 40.094 -6.737 -55.449 1.00 35.50 173 THR A C 1
ATOM 1354 O O . THR A 1 173 ? 39.066 -6.239 -54.990 1.00 35.50 173 THR A O 1
ATOM 1357 N N . SER A 1 174 ? 40.252 -6.951 -56.759 1.00 33.19 174 SER A N 1
ATOM 1358 C CA . SER A 1 174 ? 39.268 -6.583 -57.788 1.00 33.19 174 SER A CA 1
ATOM 1359 C C . SER A 1 174 ? 38.162 -7.628 -58.017 1.00 33.19 174 SER A C 1
ATOM 1361 O O . SER A 1 174 ? 37.197 -7.339 -58.727 1.00 33.19 174 SER A O 1
ATOM 1363 N N . LYS A 1 175 ? 38.268 -8.834 -57.430 1.00 36.41 175 LYS A N 1
ATOM 1364 C CA . LYS A 1 175 ? 37.276 -9.927 -57.522 1.00 36.41 175 LYS A CA 1
ATOM 1365 C C . LYS A 1 175 ? 37.310 -10.807 -56.264 1.00 36.41 175 LYS A C 1
ATOM 1367 O O . LYS A 1 175 ? 38.367 -11.316 -55.905 1.00 36.41 175 LYS A O 1
ATOM 1372 N N . VAL A 1 176 ? 36.145 -11.064 -55.662 1.00 37.75 176 VAL A N 1
ATOM 1373 C CA . VAL A 1 176 ? 35.972 -11.974 -54.511 1.00 37.75 176 VAL A CA 1
ATOM 1374 C C . VAL A 1 176 ? 34.890 -13.009 -54.833 1.00 37.75 176 VAL A C 1
ATOM 1376 O O . VAL A 1 176 ? 33.845 -12.658 -55.381 1.00 37.75 176 VAL A O 1
ATOM 1379 N N . ARG A 1 177 ? 35.136 -14.284 -54.507 1.00 39.38 177 ARG A N 1
ATOM 1380 C CA . ARG A 1 177 ? 34.124 -15.353 -54.467 1.00 39.38 177 ARG A CA 1
ATOM 1381 C C . ARG A 1 177 ? 34.139 -15.958 -53.068 1.00 39.38 177 ARG A C 1
ATOM 1383 O O . ARG A 1 177 ? 35.166 -16.489 -52.667 1.00 39.38 177 ARG A O 1
ATOM 1390 N N . SER A 1 178 ? 33.018 -15.873 -52.359 1.00 37.94 178 SER A N 1
ATOM 1391 C CA . SER A 1 178 ? 32.805 -16.567 -51.088 1.00 37.94 178 SER A CA 1
ATOM 1392 C C . SER A 1 178 ? 32.099 -17.900 -51.362 1.00 37.94 178 SER A C 1
ATOM 1394 O O . SER A 1 178 ? 31.231 -17.995 -52.239 1.00 37.94 178 SER A O 1
ATOM 1396 N N . HIS A 1 179 ? 32.503 -18.939 -50.640 1.00 34.78 179 HIS A N 1
ATOM 1397 C CA . HIS A 1 179 ? 31.827 -20.226 -50.612 1.00 34.78 179 HIS A CA 1
ATOM 1398 C C . HIS A 1 179 ? 31.515 -20.537 -49.143 1.00 34.78 179 HIS A C 1
ATOM 1400 O O . HIS A 1 179 ? 32.370 -21.064 -48.448 1.00 34.78 179 HIS A O 1
ATOM 1406 N N . LEU A 1 180 ? 30.275 -20.233 -48.735 1.00 34.31 180 LEU A N 1
ATOM 1407 C CA . LEU A 1 180 ? 29.625 -20.526 -47.442 1.00 34.31 180 LEU A CA 1
ATOM 1408 C C . LEU A 1 180 ? 29.730 -19.434 -46.356 1.00 34.31 180 LEU A C 1
ATOM 1410 O O . LEU A 1 180 ? 30.625 -18.600 -46.358 1.00 34.31 180 LEU A O 1
ATOM 1414 N N . ALA A 1 181 ? 28.687 -19.411 -45.520 1.00 41.47 181 ALA A N 1
ATOM 1415 C CA . ALA A 1 181 ? 27.993 -18.226 -45.012 1.00 41.47 181 ALA A CA 1
ATOM 1416 C C . ALA A 1 181 ? 28.649 -17.480 -43.834 1.00 41.47 181 ALA A C 1
ATOM 1418 O O . ALA A 1 181 ? 29.385 -18.064 -43.042 1.00 41.47 181 ALA A O 1
ATOM 1419 N N . THR A 1 182 ? 28.220 -16.217 -43.668 1.00 38.25 182 THR A N 1
ATOM 1420 C CA . THR A 1 182 ? 28.458 -15.254 -42.561 1.00 38.25 182 THR A CA 1
ATOM 1421 C C . THR A 1 182 ? 29.746 -14.421 -42.574 1.00 38.25 182 THR A C 1
ATOM 1423 O O . THR A 1 182 ? 30.302 -14.098 -41.526 1.00 38.25 182 THR A O 1
ATOM 1426 N N . SER A 1 183 ? 30.186 -13.945 -43.742 1.00 36.19 183 SER A N 1
ATOM 1427 C CA . SER A 1 183 ? 31.283 -12.963 -43.816 1.00 36.19 183 SER A CA 1
ATOM 1428 C C . SER A 1 183 ? 30.771 -11.531 -44.028 1.00 36.19 183 SER A C 1
ATOM 1430 O O . SER A 1 183 ? 29.997 -11.261 -44.946 1.00 36.19 183 SER A O 1
ATOM 1432 N N . ALA A 1 184 ? 31.255 -10.577 -43.225 1.00 36.78 184 ALA A N 1
ATOM 1433 C CA . ALA A 1 184 ? 31.077 -9.147 -43.481 1.00 36.78 184 ALA A CA 1
ATOM 1434 C C . ALA A 1 184 ? 32.228 -8.637 -44.360 1.00 36.78 184 ALA A C 1
ATOM 1436 O O . ALA A 1 184 ? 33.375 -8.566 -43.915 1.00 36.78 184 ALA A O 1
ATOM 1437 N N . VAL A 1 185 ? 31.934 -8.262 -45.609 1.00 37.69 185 VAL A N 1
ATOM 1438 C CA . VAL A 1 185 ? 32.964 -7.842 -46.576 1.00 37.69 185 VAL A CA 1
ATOM 1439 C C . VAL A 1 185 ? 32.793 -6.369 -46.960 1.00 37.69 185 VAL A C 1
ATOM 1441 O O . VAL A 1 185 ? 31.704 -5.916 -47.322 1.00 37.69 185 VAL A O 1
ATOM 1444 N N . ARG A 1 186 ? 33.887 -5.598 -46.908 1.00 37.47 186 ARG A N 1
ATOM 1445 C CA . ARG A 1 186 ? 33.951 -4.195 -47.352 1.00 37.47 186 ARG A CA 1
ATOM 1446 C C . ARG A 1 186 ? 34.850 -4.109 -48.588 1.00 37.47 186 ARG A C 1
ATOM 1448 O O . ARG A 1 186 ? 36.064 -4.201 -48.448 1.00 37.47 186 ARG A O 1
ATOM 1455 N N . LEU A 1 187 ? 34.263 -3.944 -49.778 1.00 43.50 187 LEU A N 1
ATOM 1456 C CA . LEU A 1 187 ? 34.989 -3.959 -51.060 1.00 43.50 187 LEU A CA 1
ATOM 1457 C C . LEU A 1 187 ? 34.763 -2.678 -51.877 1.00 43.50 187 LEU A C 1
ATOM 1459 O O . LEU A 1 187 ? 33.625 -2.209 -51.961 1.00 43.50 187 LEU A O 1
ATOM 1463 N N . PRO A 1 188 ? 35.793 -2.167 -52.572 1.00 40.28 188 PRO A N 1
ATOM 1464 C CA . P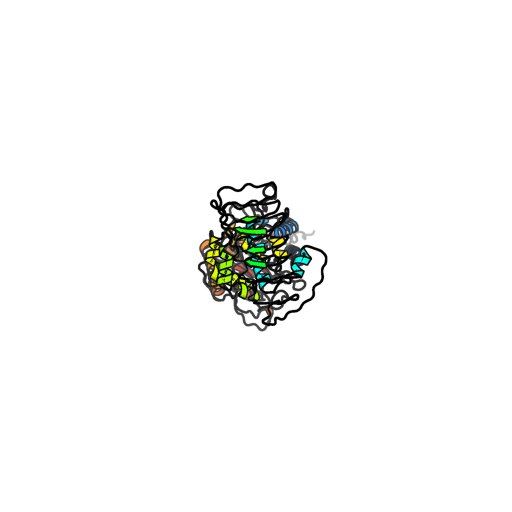RO A 1 188 ? 35.635 -1.326 -53.746 1.00 40.28 188 PRO A CA 1
ATOM 1465 C C . PRO A 1 188 ? 35.685 -2.229 -54.992 1.00 40.28 188 PRO A C 1
ATOM 1467 O O . PRO A 1 188 ? 36.750 -2.476 -55.547 1.00 40.28 188 PRO A O 1
ATOM 1470 N N . ALA A 1 189 ? 34.544 -2.782 -55.409 1.00 42.50 189 ALA A N 1
ATOM 1471 C CA . ALA A 1 189 ? 34.465 -3.653 -56.585 1.00 42.50 189 ALA A CA 1
ATOM 1472 C C . ALA A 1 189 ? 33.347 -3.196 -57.526 1.00 42.50 189 ALA A C 1
ATOM 1474 O O . ALA A 1 189 ? 32.281 -2.795 -57.073 1.00 42.50 189 ALA A O 1
ATOM 1475 N N . SER A 1 190 ? 33.562 -3.294 -58.840 1.00 39.47 190 SER A N 1
ATOM 1476 C CA . SER A 1 190 ? 32.577 -2.915 -59.866 1.00 39.47 190 SER A CA 1
ATOM 1477 C C . SER A 1 190 ? 31.417 -3.913 -60.013 1.00 39.47 190 SER A C 1
ATOM 1479 O O . SER A 1 190 ? 30.414 -3.594 -60.650 1.00 39.47 190 SER A O 1
ATOM 1481 N N . LYS A 1 191 ? 31.528 -5.114 -59.425 1.00 41.00 191 LYS A N 1
ATOM 1482 C CA . LYS A 1 191 ? 30.494 -6.160 -59.439 1.00 41.00 191 LYS A CA 1
ATOM 1483 C C . LYS A 1 191 ? 30.633 -7.060 -58.206 1.00 41.00 191 LYS A C 1
ATOM 1485 O O . LYS A 1 191 ? 31.722 -7.571 -57.952 1.00 41.00 191 LYS A O 1
ATOM 1490 N N . VAL A 1 192 ? 29.546 -7.273 -57.464 1.00 43.12 192 VAL A N 1
ATOM 1491 C CA . VAL A 1 192 ? 29.503 -8.143 -56.273 1.00 43.12 192 VAL A CA 1
ATOM 1492 C C . VAL A 1 192 ? 28.403 -9.184 -56.469 1.00 43.12 192 VAL A C 1
ATOM 1494 O O . VAL A 1 192 ? 27.290 -8.834 -56.851 1.00 43.12 192 VAL A O 1
ATOM 1497 N N . SER A 1 193 ? 28.726 -10.457 -56.234 1.00 43.03 193 SER A N 1
ATOM 1498 C CA . SER A 1 193 ? 27.773 -11.571 -56.238 1.00 43.03 193 SER A CA 1
ATOM 1499 C C . SER A 1 193 ? 27.832 -12.230 -54.867 1.00 43.03 193 SER A C 1
ATOM 1501 O O . SER A 1 193 ? 28.889 -12.737 -54.496 1.00 43.03 193 SER A O 1
ATOM 1503 N N . LEU A 1 194 ? 26.726 -12.192 -54.129 1.00 40.12 194 LEU A N 1
ATOM 1504 C CA . LEU A 1 194 ? 26.608 -12.745 -52.777 1.00 40.12 194 LEU A CA 1
ATOM 1505 C C . LEU A 1 194 ? 25.811 -14.049 -52.803 1.00 40.12 194 LEU A C 1
ATOM 1507 O O . LEU A 1 194 ? 25.106 -14.316 -53.782 1.00 40.12 194 LEU A O 1
ATOM 1511 N N . LYS A 1 195 ? 25.942 -14.862 -51.756 1.00 40.59 195 LYS A N 1
ATOM 1512 C CA . LYS A 1 195 ? 25.104 -16.046 -51.538 1.00 40.59 195 LYS A CA 1
ATOM 1513 C C . LYS A 1 195 ? 24.488 -16.005 -50.135 1.00 40.59 195 LYS A C 1
ATOM 1515 O O . LYS A 1 195 ? 24.878 -15.208 -49.295 1.00 40.59 195 LYS A O 1
ATOM 1520 N N . LEU A 1 196 ? 23.503 -16.879 -49.934 1.00 35.34 196 LEU A N 1
ATOM 1521 C CA . LEU A 1 196 ? 22.638 -16.995 -48.757 1.00 35.34 196 LEU A CA 1
ATOM 1522 C C . LEU A 1 196 ? 23.333 -16.633 -47.423 1.00 35.34 196 LEU A C 1
ATOM 1524 O O . LEU A 1 196 ? 24.241 -17.343 -46.986 1.00 35.34 196 LEU A O 1
ATOM 1528 N N . GLY A 1 197 ? 22.860 -15.570 -46.763 1.00 36.28 197 GLY A N 1
ATOM 1529 C CA . GLY A 1 197 ? 23.315 -15.167 -45.423 1.00 36.28 197 GLY A CA 1
ATOM 1530 C C . GLY A 1 197 ? 24.483 -14.172 -45.382 1.00 36.28 197 GLY A C 1
ATOM 1531 O O . GLY A 1 197 ? 25.078 -13.977 -44.321 1.00 36.28 197 GLY A O 1
ATOM 1532 N N . ASP A 1 198 ? 24.816 -13.536 -46.506 1.00 40.09 198 ASP A N 1
ATOM 1533 C CA . ASP A 1 198 ? 25.890 -12.542 -46.585 1.00 40.09 198 ASP A CA 1
ATOM 1534 C C . ASP A 1 198 ? 25.413 -11.116 -46.232 1.00 40.09 198 ASP A C 1
ATOM 1536 O O . ASP A 1 198 ? 24.335 -10.667 -46.633 1.00 40.09 198 ASP A O 1
ATOM 1540 N N . PHE A 1 199 ? 26.268 -10.350 -45.541 1.00 39.09 199 PHE A N 1
ATOM 1541 C CA . PHE A 1 199 ? 26.077 -8.916 -45.293 1.00 39.09 199 PHE A CA 1
ATOM 1542 C C . PHE A 1 199 ? 27.114 -8.108 -46.077 1.00 39.09 199 PHE A C 1
ATOM 1544 O O . PHE A 1 199 ? 28.323 -8.288 -45.905 1.00 39.09 199 PHE A O 1
ATOM 1551 N N . SER A 1 200 ? 26.668 -7.165 -46.915 1.00 42.44 200 SER A N 1
ATOM 1552 C CA . SER A 1 200 ? 27.588 -6.303 -47.668 1.00 42.44 200 SER A CA 1
ATOM 1553 C C . SER A 1 200 ? 27.237 -4.817 -47.601 1.00 42.44 200 SER A C 1
ATOM 1555 O O . SER A 1 200 ? 26.073 -4.409 -47.527 1.00 42.44 200 SER A O 1
ATOM 1557 N N . ARG A 1 201 ? 28.285 -3.990 -47.676 1.00 40.16 201 ARG A N 1
ATOM 1558 C CA . ARG A 1 201 ? 28.200 -2.544 -47.905 1.00 40.16 201 ARG A CA 1
ATOM 1559 C C . ARG A 1 201 ? 28.947 -2.229 -49.196 1.00 40.16 201 ARG A C 1
ATOM 1561 O O . ARG A 1 201 ? 30.176 -2.215 -49.202 1.00 40.16 201 ARG A O 1
ATOM 1568 N N . ALA A 1 202 ? 28.206 -1.990 -50.275 1.00 46.22 202 ALA A N 1
ATOM 1569 C CA . ALA A 1 202 ? 28.763 -1.839 -51.616 1.00 46.22 202 ALA A CA 1
ATOM 1570 C C . ALA A 1 202 ? 28.439 -0.460 -52.222 1.00 46.22 202 ALA A C 1
ATOM 1572 O O . ALA A 1 202 ? 27.309 0.024 -52.127 1.00 46.22 202 ALA A O 1
ATOM 1573 N N . HIS A 1 203 ? 29.429 0.158 -52.872 1.00 44.41 203 HIS A N 1
ATOM 1574 C CA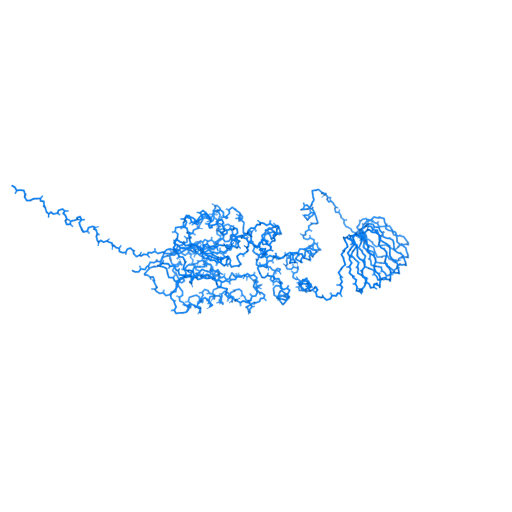 . HIS A 1 203 ? 29.261 1.338 -53.729 1.00 44.41 203 HIS A CA 1
ATOM 1575 C C . HIS A 1 203 ? 29.330 0.883 -55.192 1.00 44.41 203 HIS A C 1
ATOM 1577 O O . HIS A 1 203 ? 30.411 0.845 -55.773 1.00 44.41 203 HIS A O 1
ATOM 1583 N N . THR A 1 204 ? 28.198 0.467 -55.771 1.00 46.94 204 THR A N 1
ATOM 1584 C CA . THR A 1 204 ? 28.143 -0.042 -57.157 1.00 46.94 204 THR A CA 1
ATOM 1585 C C . THR A 1 204 ? 26.896 0.452 -57.888 1.00 46.94 204 THR A C 1
ATOM 1587 O O . THR A 1 204 ? 25.902 0.829 -57.268 1.00 46.94 204 THR A O 1
ATOM 1590 N N . SER A 1 205 ? 26.937 0.439 -59.221 1.00 41.47 205 SER A N 1
ATOM 1591 C CA . SER A 1 205 ? 25.829 0.868 -60.082 1.00 41.47 205 SER A CA 1
ATOM 1592 C C . SER A 1 205 ? 24.712 -0.175 -60.225 1.00 41.47 205 SER A C 1
ATOM 1594 O O . SER A 1 205 ? 23.630 0.164 -60.706 1.00 41.47 205 SER A O 1
ATOM 1596 N N . THR A 1 206 ? 24.919 -1.441 -59.837 1.00 42.75 206 THR A N 1
ATOM 1597 C CA . THR A 1 206 ? 23.907 -2.511 -59.951 1.00 42.75 206 THR A CA 1
ATOM 1598 C C . THR A 1 206 ? 24.184 -3.641 -58.956 1.00 42.75 206 THR A C 1
ATOM 1600 O O . THR A 1 206 ? 25.304 -4.142 -58.891 1.00 42.75 206 THR A O 1
ATOM 1603 N N . VAL A 1 207 ? 23.155 -4.084 -58.223 1.00 46.28 207 VAL A N 1
ATOM 1604 C CA . VAL A 1 207 ? 23.225 -5.215 -57.279 1.00 46.28 207 VAL A CA 1
ATOM 1605 C C . VAL A 1 207 ? 22.091 -6.200 -57.585 1.00 46.28 207 VAL A C 1
ATOM 1607 O O . VAL A 1 207 ? 20.980 -5.774 -57.899 1.00 46.28 207 VAL A O 1
ATOM 1610 N N . SER A 1 208 ? 22.381 -7.503 -57.520 1.00 44.31 208 SER A N 1
ATOM 1611 C CA . SER A 1 208 ? 21.421 -8.604 -57.687 1.00 44.31 208 SER A CA 1
ATOM 1612 C C . SER A 1 208 ? 21.432 -9.467 -56.425 1.00 44.31 208 SER A C 1
ATOM 1614 O O . SER A 1 208 ? 22.517 -9.796 -55.948 1.00 44.31 208 SER A O 1
ATOM 1616 N N . HIS A 1 209 ? 20.256 -9.828 -55.904 1.00 47.06 209 HIS A N 1
ATOM 1617 C CA . HIS A 1 209 ? 20.090 -10.541 -54.626 1.00 47.06 209 HIS A CA 1
ATOM 1618 C C . HIS A 1 209 ? 19.437 -11.915 -54.787 1.00 47.06 209 HIS A C 1
ATOM 1620 O O . HIS A 1 209 ? 18.727 -12.157 -55.766 1.00 47.06 209 HIS A O 1
ATOM 1626 N N . THR A 1 210 ? 19.657 -12.782 -53.798 1.00 41.31 210 THR A N 1
ATOM 1627 C CA . THR A 1 210 ? 18.964 -14.065 -53.616 1.00 41.31 210 THR A CA 1
ATOM 1628 C C . THR A 1 210 ? 18.318 -14.141 -52.223 1.00 41.31 210 THR A C 1
ATOM 1630 O O . THR A 1 210 ? 18.455 -13.238 -51.403 1.00 41.31 210 THR A O 1
ATOM 1633 N N . ARG A 1 211 ? 17.531 -15.191 -51.965 1.00 37.78 211 ARG A N 1
ATOM 1634 C CA . ARG A 1 211 ? 16.701 -15.346 -50.758 1.00 37.78 211 ARG A CA 1
ATOM 1635 C C . ARG A 1 211 ? 17.518 -15.227 -49.457 1.00 37.78 211 ARG A C 1
ATOM 1637 O O . ARG A 1 211 ? 18.443 -16.001 -49.258 1.00 37.78 211 ARG A O 1
ATOM 1644 N N . GLY A 1 212 ? 17.118 -14.329 -48.549 1.00 38.72 212 GLY A N 1
ATOM 1645 C CA . GLY A 1 212 ? 17.707 -14.197 -47.202 1.00 38.72 212 GLY A CA 1
ATOM 1646 C C . GLY A 1 212 ? 18.832 -13.161 -47.046 1.00 38.72 212 GLY A C 1
ATOM 1647 O O . GLY A 1 212 ? 19.489 -13.150 -46.008 1.00 38.72 212 GLY A O 1
ATOM 1648 N N . ASP A 1 213 ? 19.055 -12.295 -48.037 1.00 40.94 213 ASP A N 1
ATOM 1649 C CA . ASP A 1 213 ? 20.138 -11.300 -48.017 1.00 40.94 213 ASP A CA 1
ATOM 1650 C C . ASP A 1 213 ? 19.732 -9.975 -47.323 1.00 40.94 213 ASP A C 1
ATOM 1652 O O . ASP A 1 213 ? 18.611 -9.485 -47.481 1.00 40.94 213 ASP A O 1
ATOM 1656 N N . ILE A 1 214 ? 20.670 -9.321 -46.618 1.00 40.59 214 ILE A N 1
ATOM 1657 C CA . ILE A 1 214 ? 20.507 -7.950 -46.087 1.00 40.59 214 ILE A CA 1
ATOM 1658 C C . ILE A 1 214 ? 21.548 -7.037 -46.740 1.00 40.59 214 ILE A C 1
ATOM 1660 O O . ILE A 1 214 ? 22.754 -7.234 -46.589 1.00 40.59 214 ILE A O 1
ATOM 1664 N N . CYS A 1 215 ? 21.097 -5.993 -47.443 1.00 40.97 215 CYS A N 1
ATOM 1665 C CA . CYS A 1 215 ? 21.992 -5.102 -48.179 1.00 40.97 215 CYS A CA 1
ATOM 1666 C C . CYS A 1 215 ? 21.726 -3.619 -47.910 1.00 40.97 215 CYS A C 1
ATOM 1668 O O . CYS A 1 215 ? 20.592 -3.141 -47.950 1.00 40.97 215 CYS A O 1
ATOM 1670 N N . ARG A 1 216 ? 22.807 -2.853 -47.714 1.00 40.69 216 ARG A N 1
ATOM 1671 C CA . ARG A 1 216 ? 22.788 -1.384 -47.687 1.00 40.69 216 ARG A CA 1
ATOM 1672 C C . ARG A 1 216 ? 23.539 -0.862 -48.911 1.00 40.69 216 ARG A C 1
ATOM 1674 O O . ARG A 1 216 ? 24.765 -0.773 -48.887 1.00 40.69 216 ARG A O 1
ATOM 1681 N N . ALA A 1 217 ? 22.802 -0.510 -49.964 1.00 43.47 217 ALA A N 1
ATOM 1682 C CA . ALA A 1 217 ? 23.368 -0.053 -51.233 1.00 43.47 217 ALA A CA 1
ATOM 1683 C C . ALA A 1 217 ? 22.974 1.399 -51.562 1.00 43.47 217 ALA A C 1
ATOM 1685 O O . ALA A 1 217 ? 21.852 1.827 -51.299 1.00 43.47 217 ALA A O 1
ATOM 1686 N N . LEU A 1 218 ? 23.903 2.151 -52.158 1.00 41.41 218 LEU A N 1
ATOM 1687 C CA . LEU A 1 218 ? 23.650 3.445 -52.802 1.00 41.41 218 LEU A CA 1
ATOM 1688 C C . LEU A 1 218 ? 23.674 3.210 -54.318 1.00 41.41 218 LEU A C 1
ATOM 1690 O O . LEU A 1 218 ? 24.746 3.229 -54.917 1.00 41.41 218 LEU A O 1
ATOM 1694 N N . THR A 1 219 ? 22.519 2.920 -54.925 1.00 44.31 219 THR A N 1
ATOM 1695 C CA . THR A 1 219 ? 22.403 2.647 -56.374 1.00 44.31 219 THR A CA 1
ATOM 1696 C C . THR A 1 219 ? 21.203 3.383 -56.977 1.00 44.31 219 THR A C 1
ATOM 1698 O O . THR A 1 219 ? 20.279 3.775 -56.264 1.00 44.31 219 THR A O 1
ATOM 1701 N N . SER A 1 220 ? 21.205 3.554 -58.303 1.00 39.78 220 SER A N 1
ATOM 1702 C CA . SER A 1 220 ? 20.108 4.174 -59.058 1.00 39.78 220 SER A CA 1
ATOM 1703 C C . SER A 1 220 ? 19.030 3.184 -59.538 1.00 39.78 220 SER A C 1
ATOM 1705 O O . SER A 1 220 ? 17.973 3.626 -59.989 1.00 39.78 220 SER A O 1
ATOM 1707 N N . LYS A 1 221 ? 19.256 1.860 -59.442 1.00 41.25 221 LYS A N 1
ATOM 1708 C CA . LYS A 1 221 ? 18.313 0.793 -59.850 1.00 41.25 221 LYS A CA 1
ATOM 1709 C C . LYS A 1 221 ? 18.497 -0.484 -59.016 1.00 41.25 221 LYS A C 1
ATOM 1711 O O . LYS A 1 221 ? 19.622 -0.950 -58.841 1.00 41.25 221 LYS A O 1
ATOM 1716 N N . VAL A 1 222 ? 17.385 -1.090 -58.585 1.00 44.38 222 VAL A N 1
ATOM 1717 C CA . VAL A 1 222 ? 17.335 -2.393 -57.888 1.00 44.38 222 VAL A CA 1
ATOM 1718 C C . VAL A 1 222 ? 16.273 -3.282 -58.539 1.00 44.38 222 VAL A C 1
ATOM 1720 O O . VAL A 1 222 ? 15.189 -2.798 -58.863 1.00 44.38 222 VAL A O 1
ATOM 1723 N N . ARG A 1 223 ? 16.579 -4.570 -58.743 1.00 43.59 223 ARG A N 1
ATOM 1724 C CA . ARG A 1 223 ? 15.608 -5.610 -59.124 1.00 43.59 223 ARG A CA 1
ATOM 1725 C C . ARG A 1 223 ? 15.648 -6.723 -58.079 1.00 43.59 223 ARG A C 1
ATOM 1727 O O . ARG A 1 223 ? 16.725 -7.237 -57.790 1.00 43.59 223 ARG A O 1
ATOM 1734 N N . SER A 1 224 ? 14.487 -7.053 -57.523 1.00 42.22 224 SER A N 1
ATOM 1735 C CA . SER A 1 224 ? 14.280 -8.109 -56.528 1.00 42.22 224 SER A CA 1
ATOM 1736 C C . SER A 1 224 ? 13.356 -9.169 -57.125 1.00 42.22 224 SER A C 1
ATOM 1738 O O . SER A 1 224 ? 12.382 -8.816 -57.788 1.00 42.22 224 SER A O 1
ATOM 1740 N N . HIS A 1 225 ? 13.656 -10.445 -56.891 1.00 36.47 225 HIS A N 1
ATOM 1741 C CA . HIS A 1 225 ? 12.745 -11.551 -57.162 1.00 36.47 225 HIS A CA 1
ATOM 1742 C C . HIS A 1 225 ? 12.562 -12.338 -55.859 1.00 36.47 225 HIS A C 1
ATOM 1744 O O . HIS A 1 225 ? 13.496 -13.004 -55.422 1.00 36.47 225 HIS A O 1
ATOM 1750 N N . LEU A 1 226 ? 11.363 -12.232 -55.267 1.00 37.00 226 LEU A N 1
ATOM 1751 C CA . LEU A 1 226 ? 10.849 -13.043 -54.150 1.00 37.00 226 LEU A CA 1
ATOM 1752 C C . LEU A 1 226 ? 11.812 -13.214 -52.951 1.00 37.00 226 LEU A C 1
ATOM 1754 O O . LEU A 1 226 ? 12.430 -14.273 -52.831 1.00 37.00 226 LEU A O 1
ATOM 1758 N N . ALA A 1 227 ? 11.896 -12.231 -52.036 1.00 36.06 227 ALA A N 1
ATOM 1759 C CA . ALA A 1 227 ? 12.342 -12.449 -50.645 1.00 36.06 227 ALA A CA 1
ATOM 1760 C C . ALA A 1 227 ? 12.274 -11.199 -49.740 1.00 36.06 227 ALA A C 1
ATOM 1762 O O . ALA A 1 227 ? 12.701 -10.108 -50.119 1.00 36.06 227 ALA A O 1
ATOM 1763 N N . THR A 1 228 ? 11.940 -11.450 -48.465 1.00 33.00 228 THR A N 1
ATOM 1764 C CA . THR A 1 228 ? 12.018 -10.559 -47.291 1.00 33.00 228 THR A CA 1
ATOM 1765 C C . THR A 1 228 ? 13.335 -9.778 -47.214 1.00 33.00 228 THR A C 1
ATOM 1767 O O . THR A 1 228 ? 14.321 -10.234 -46.634 1.00 33.00 228 THR A O 1
ATOM 1770 N N . SER A 1 229 ? 13.343 -8.582 -47.790 1.00 37.75 229 SER A N 1
ATOM 1771 C CA . SER A 1 229 ? 14.501 -7.688 -47.826 1.00 37.75 229 SER A CA 1
ATOM 1772 C C . SER A 1 229 ? 14.136 -6.377 -47.135 1.00 37.75 229 SER A C 1
ATOM 1774 O O . SER A 1 229 ? 13.107 -5.794 -47.459 1.00 37.75 229 SER A O 1
ATOM 1776 N N . ALA A 1 230 ? 14.966 -5.866 -46.220 1.00 34.88 230 ALA A N 1
ATOM 1777 C CA . ALA A 1 230 ? 14.817 -4.508 -45.690 1.00 34.88 230 ALA A CA 1
ATOM 1778 C C . ALA A 1 230 ? 15.674 -3.543 -46.522 1.00 34.88 230 ALA A C 1
ATOM 1780 O O . ALA A 1 230 ? 16.885 -3.441 -46.323 1.00 34.88 230 ALA A O 1
ATOM 1781 N N . VAL A 1 231 ? 15.058 -2.836 -47.472 1.00 39.41 231 VAL A N 1
ATOM 1782 C CA . VAL A 1 231 ? 15.787 -1.975 -48.419 1.00 39.41 231 VAL A CA 1
ATOM 1783 C C . VAL A 1 231 ? 15.591 -0.490 -48.084 1.00 39.41 231 VAL A C 1
ATOM 1785 O O . VAL A 1 231 ? 14.464 -0.006 -47.969 1.00 39.41 231 VAL A O 1
ATOM 1788 N N . ARG A 1 232 ? 16.690 0.270 -47.954 1.00 38.31 232 ARG A N 1
ATOM 1789 C CA . ARG A 1 232 ? 16.684 1.742 -47.815 1.00 38.31 232 ARG A CA 1
ATOM 1790 C C . ARG A 1 232 ? 17.244 2.364 -49.097 1.00 38.31 232 ARG A C 1
ATOM 1792 O O . ARG A 1 232 ? 18.448 2.287 -49.319 1.00 38.31 232 ARG A O 1
ATOM 1799 N N . LEU A 1 233 ? 16.385 2.963 -49.928 1.00 45.72 233 LEU A N 1
ATOM 1800 C CA . LEU A 1 233 ? 16.744 3.441 -51.275 1.00 45.72 233 LEU A CA 1
ATOM 1801 C C . LEU A 1 233 ? 16.564 4.958 -51.449 1.00 45.72 233 LEU A C 1
ATOM 1803 O O . LEU A 1 233 ? 15.566 5.501 -50.975 1.00 45.72 233 LEU A O 1
ATOM 1807 N N . PRO A 1 234 ? 17.441 5.627 -52.221 1.00 40.75 234 PRO A N 1
ATOM 1808 C CA . PRO A 1 234 ? 17.182 6.923 -52.839 1.00 40.75 234 PRO A CA 1
ATOM 1809 C C . PRO A 1 234 ? 16.805 6.743 -54.327 1.00 40.75 234 PRO A C 1
ATOM 1811 O O . PRO A 1 234 ? 17.386 7.376 -55.202 1.00 40.75 234 PRO A O 1
ATOM 1814 N N . ALA A 1 235 ? 15.895 5.814 -54.642 1.00 45.19 235 ALA A N 1
ATOM 1815 C CA . ALA A 1 235 ? 15.535 5.479 -56.025 1.00 45.19 235 ALA A CA 1
ATOM 1816 C C . ALA A 1 235 ? 14.191 6.106 -56.431 1.00 45.19 235 ALA A C 1
ATOM 1818 O O . ALA A 1 235 ? 13.258 6.158 -55.633 1.00 45.19 235 ALA A O 1
ATOM 1819 N N . SER A 1 236 ? 14.073 6.540 -57.690 1.00 42.25 236 SER A N 1
ATOM 1820 C CA . SER A 1 236 ? 12.872 7.188 -58.244 1.00 42.25 236 SER A CA 1
ATOM 1821 C C . SER A 1 236 ? 11.760 6.217 -58.677 1.00 42.25 236 SER A C 1
ATOM 1823 O O . SER A 1 236 ? 10.644 6.658 -58.944 1.00 42.25 236 SER A O 1
ATOM 1825 N N . LYS A 1 237 ? 12.032 4.903 -58.729 1.00 43.47 237 LYS A N 1
ATOM 1826 C CA . LYS A 1 237 ? 11.053 3.828 -58.986 1.00 43.47 237 LYS A CA 1
ATOM 1827 C C . LYS A 1 237 ? 11.435 2.558 -58.219 1.00 43.47 237 LYS A C 1
ATOM 1829 O O . LYS A 1 237 ? 12.589 2.138 -58.279 1.00 43.47 237 LYS A O 1
ATOM 1834 N N . VAL A 1 238 ? 10.464 1.939 -57.545 1.00 46.91 238 VAL A N 1
ATOM 1835 C CA . VAL A 1 238 ? 10.613 0.676 -56.801 1.00 46.91 238 VAL A CA 1
ATOM 1836 C C . VAL A 1 238 ? 9.483 -0.267 -57.223 1.00 46.91 238 VAL A C 1
ATOM 1838 O O . VAL A 1 238 ? 8.331 0.154 -57.247 1.00 46.91 238 VAL A O 1
ATOM 1841 N N . SER A 1 239 ? 9.814 -1.515 -57.563 1.00 42.91 239 SER A N 1
ATOM 1842 C CA . SER A 1 239 ? 8.856 -2.598 -57.840 1.00 42.91 239 SER A CA 1
ATOM 1843 C C . SER A 1 239 ? 9.145 -3.734 -56.861 1.00 42.91 239 SER A C 1
ATOM 1845 O O . SER A 1 239 ? 10.303 -4.139 -56.755 1.00 42.91 239 SER A O 1
ATOM 1847 N N . LEU A 1 240 ? 8.124 -4.198 -56.140 1.00 42.66 240 LEU A N 1
ATOM 1848 C CA . LEU A 1 240 ? 8.229 -5.198 -55.070 1.00 42.66 240 LEU A CA 1
ATOM 1849 C C . LEU A 1 240 ? 7.465 -6.474 -55.437 1.00 42.66 240 LEU A C 1
ATOM 1851 O O . LEU A 1 240 ? 6.582 -6.433 -56.294 1.00 42.66 240 LEU A O 1
ATOM 1855 N N . SER A 1 241 ? 7.836 -7.590 -54.811 1.00 42.44 241 SER A N 1
ATOM 1856 C CA . SER A 1 241 ? 7.127 -8.874 -54.880 1.00 42.44 241 SER A CA 1
ATOM 1857 C C . SER A 1 241 ? 6.517 -9.233 -53.517 1.00 42.44 241 SER A C 1
ATOM 1859 O O . SER A 1 241 ? 6.905 -8.673 -52.493 1.00 42.44 241 SER A O 1
ATOM 1861 N N . LEU A 1 242 ? 5.603 -10.212 -53.519 1.00 32.19 242 LEU A N 1
ATOM 1862 C CA . LEU A 1 242 ? 4.873 -10.705 -52.347 1.00 32.19 242 LEU A CA 1
ATOM 1863 C C . LEU A 1 242 ? 5.796 -10.956 -51.135 1.00 32.19 242 LEU A C 1
ATOM 1865 O O . LEU A 1 242 ? 6.672 -11.823 -51.192 1.00 32.19 242 LEU A O 1
ATOM 1869 N N . GLY A 1 243 ? 5.570 -10.228 -50.035 1.00 35.50 243 GLY A N 1
ATOM 1870 C CA . GLY A 1 243 ? 6.313 -10.379 -48.772 1.00 35.50 243 GLY A CA 1
ATOM 1871 C C . GLY A 1 243 ? 7.532 -9.460 -48.595 1.00 35.50 243 GLY A C 1
ATOM 1872 O O . GLY A 1 243 ? 8.298 -9.633 -47.642 1.00 35.50 243 GLY A O 1
ATOM 1873 N N . ASP A 1 244 ? 7.724 -8.478 -49.478 1.00 40.50 244 ASP A N 1
ATOM 1874 C CA . ASP A 1 244 ? 8.818 -7.506 -49.387 1.00 40.50 244 ASP A CA 1
ATOM 1875 C C . ASP A 1 244 ? 8.485 -6.322 -48.445 1.00 40.50 244 ASP A C 1
ATOM 1877 O O . ASP A 1 244 ? 7.368 -5.799 -48.436 1.00 40.50 244 ASP A O 1
ATOM 1881 N N . PHE A 1 245 ? 9.484 -5.828 -47.695 1.00 38.91 245 PHE A N 1
ATOM 1882 C CA . PHE A 1 245 ? 9.365 -4.647 -46.823 1.00 38.91 245 PHE A CA 1
ATOM 1883 C C . PHE A 1 245 ? 10.169 -3.454 -47.361 1.00 38.91 245 PHE A C 1
ATOM 1885 O O . PHE A 1 245 ? 11.387 -3.506 -47.537 1.00 38.91 245 PHE A O 1
ATOM 1892 N N . CYS A 1 246 ? 9.500 -2.319 -47.574 1.00 44.44 246 CYS A N 1
ATOM 1893 C CA . CYS A 1 246 ? 10.091 -1.153 -48.238 1.00 44.44 246 CYS A CA 1
ATOM 1894 C C . CYS A 1 246 ? 10.041 0.130 -47.393 1.00 44.44 246 CYS A C 1
ATOM 1896 O O . CYS A 1 246 ? 9.040 0.433 -46.737 1.00 44.44 246 CYS A O 1
ATOM 1898 N N . ARG A 1 247 ? 11.098 0.955 -47.492 1.00 42.78 247 ARG A N 1
ATOM 1899 C CA . ARG A 1 247 ? 11.115 2.356 -47.032 1.00 42.78 247 ARG A CA 1
ATOM 1900 C C . ARG A 1 247 ? 11.572 3.270 -48.175 1.00 42.78 247 ARG A C 1
ATOM 1902 O O . ARG A 1 247 ? 12.766 3.326 -48.468 1.00 42.78 247 ARG A O 1
ATOM 1909 N N . ALA A 1 248 ? 10.640 3.992 -48.805 1.00 48.50 248 ALA A N 1
ATOM 1910 C CA . ALA A 1 248 ? 10.910 4.808 -49.996 1.00 48.50 248 ALA A CA 1
ATOM 1911 C C . ALA A 1 248 ? 10.304 6.230 -49.905 1.00 48.50 248 ALA A C 1
ATOM 1913 O O . ALA A 1 248 ? 9.163 6.379 -49.461 1.00 48.50 248 ALA A O 1
ATOM 1914 N N . PRO A 1 249 ? 11.023 7.283 -50.346 1.00 42.53 249 PRO A N 1
ATOM 1915 C CA . PRO A 1 249 ? 10.524 8.655 -50.390 1.00 42.53 249 PRO A CA 1
ATOM 1916 C C . PRO A 1 249 ? 9.937 8.971 -51.778 1.00 42.53 249 PRO A C 1
ATOM 1918 O O . PRO A 1 249 ? 10.460 9.824 -52.489 1.00 42.53 249 PRO A O 1
ATOM 1921 N N . THR A 1 250 ? 8.903 8.250 -52.227 1.00 47.72 250 THR A N 1
ATOM 1922 C CA . THR A 1 250 ? 8.338 8.475 -53.576 1.00 47.72 250 THR A CA 1
ATOM 1923 C C . THR A 1 250 ? 6.817 8.631 -53.565 1.00 47.72 250 THR A C 1
ATOM 1925 O O . THR A 1 250 ? 6.123 8.102 -52.695 1.00 47.72 250 THR A O 1
ATOM 1928 N N . SER A 1 251 ? 6.299 9.383 -54.541 1.00 40.56 251 SER A N 1
ATOM 1929 C CA . SER A 1 251 ? 4.875 9.706 -54.700 1.00 40.56 251 SER A CA 1
ATOM 1930 C C . SER A 1 251 ? 4.065 8.636 -55.444 1.00 40.56 251 SER A C 1
ATOM 1932 O O . SER A 1 251 ? 2.841 8.747 -55.492 1.00 40.56 251 SER A O 1
ATOM 1934 N N . LYS A 1 252 ? 4.705 7.592 -55.990 1.00 41.12 252 LYS A N 1
ATOM 1935 C CA . LYS A 1 252 ? 4.045 6.509 -56.737 1.00 41.12 252 LYS A CA 1
ATOM 1936 C C . LYS A 1 252 ? 4.581 5.149 -56.293 1.00 41.12 252 LYS A C 1
ATOM 1938 O O . LYS A 1 252 ? 5.707 4.789 -56.620 1.00 41.12 252 LYS A O 1
ATOM 1943 N N . VAL A 1 253 ? 3.752 4.400 -55.571 1.00 46.22 253 VAL A N 1
ATOM 1944 C CA . VAL A 1 253 ? 4.001 3.009 -55.174 1.00 46.22 253 VAL A CA 1
ATOM 1945 C C . VAL A 1 253 ? 2.811 2.185 -55.658 1.00 46.22 253 VAL A C 1
ATOM 1947 O O . VAL A 1 253 ? 1.675 2.569 -55.397 1.00 46.22 253 VAL A O 1
ATOM 1950 N N . SER A 1 254 ? 3.069 1.093 -56.376 1.00 38.56 254 SER A N 1
ATOM 1951 C CA . SER A 1 254 ? 2.051 0.108 -56.759 1.00 38.56 254 SER A CA 1
ATOM 1952 C C . SER A 1 254 ? 2.252 -1.124 -55.881 1.00 38.56 254 SER A C 1
ATOM 1954 O O . SER A 1 254 ? 3.371 -1.632 -55.834 1.00 38.56 254 SER A O 1
ATOM 1956 N N . LEU A 1 255 ? 1.214 -1.549 -55.158 1.00 37.00 255 LEU A N 1
ATOM 1957 C CA . LEU A 1 255 ? 1.256 -2.659 -54.196 1.00 37.00 255 LEU A CA 1
ATOM 1958 C C . LEU A 1 255 ? 0.336 -3.798 -54.645 1.00 37.00 255 LEU A C 1
ATOM 1960 O O . LEU A 1 255 ? -0.716 -3.539 -55.231 1.00 37.00 255 LEU A O 1
ATOM 1964 N N . SER A 1 256 ? 0.724 -5.030 -54.330 1.00 35.47 256 SER A N 1
ATOM 1965 C CA . SER A 1 256 ? -0.069 -6.253 -54.492 1.00 35.47 256 SER A CA 1
ATOM 1966 C C . SER A 1 256 ? -0.595 -6.737 -53.132 1.00 35.47 256 SER A C 1
ATOM 1968 O O . SER A 1 256 ? -0.134 -6.298 -52.076 1.00 35.47 256 SER A O 1
ATOM 1970 N N . LEU A 1 257 ? -1.573 -7.648 -53.140 1.00 26.75 257 LEU A N 1
ATOM 1971 C CA . LEU A 1 257 ? -2.146 -8.234 -51.923 1.00 26.75 257 LEU A CA 1
ATOM 1972 C C . LEU A 1 257 ? -1.052 -8.966 -51.120 1.00 26.75 257 LEU A C 1
ATOM 1974 O O . LEU A 1 257 ? -0.533 -9.963 -51.599 1.00 26.75 257 LEU A O 1
ATOM 1978 N N . GLY A 1 258 ? -0.710 -8.480 -49.921 1.00 31.22 258 GLY A N 1
ATOM 1979 C CA . GLY A 1 258 ? 0.374 -9.022 -49.082 1.00 31.22 258 GLY A CA 1
ATOM 1980 C C . GLY A 1 258 ? 1.641 -8.156 -49.003 1.00 31.22 258 GLY A C 1
ATOM 1981 O O . GLY A 1 258 ? 2.550 -8.493 -48.246 1.00 31.22 258 GLY A O 1
ATOM 1982 N N . ASP A 1 259 ? 1.700 -7.031 -49.724 1.00 35.28 259 ASP A N 1
ATOM 1983 C CA . ASP A 1 259 ? 2.827 -6.087 -49.679 1.00 35.28 259 ASP A CA 1
ATOM 1984 C C . ASP A 1 259 ? 2.643 -5.001 -48.596 1.00 35.28 259 ASP A C 1
ATOM 1986 O O . ASP A 1 259 ? 1.533 -4.511 -48.374 1.00 35.28 259 ASP A O 1
ATOM 1990 N N . PHE A 1 260 ? 3.739 -4.546 -47.966 1.00 37.09 260 PHE A N 1
ATOM 1991 C CA . PHE A 1 260 ? 3.724 -3.447 -46.982 1.00 37.09 260 PHE A CA 1
ATOM 1992 C C . PHE A 1 260 ? 4.812 -2.390 -47.291 1.00 37.09 260 PHE A C 1
ATOM 1994 O O . PHE A 1 260 ? 5.999 -2.578 -47.018 1.00 37.09 260 PHE A O 1
ATOM 2001 N N . CYS A 1 261 ? 4.422 -1.225 -47.829 1.00 36.78 261 CYS A N 1
ATOM 2002 C CA . CYS A 1 261 ? 5.301 -0.045 -47.950 1.00 36.78 261 CYS A CA 1
ATOM 2003 C C . CYS A 1 261 ? 4.841 1.063 -47.000 1.00 36.78 261 CYS A C 1
ATOM 2005 O O . CYS A 1 261 ? 3.705 1.533 -47.071 1.00 36.78 261 CYS A O 1
ATOM 2007 N N . ARG A 1 262 ? 5.764 1.593 -46.191 1.00 40.22 262 ARG A N 1
ATOM 2008 C CA . ARG A 1 262 ? 5.502 2.796 -45.390 1.00 40.22 262 ARG A CA 1
ATOM 2009 C C . ARG A 1 262 ? 5.795 4.052 -46.211 1.00 40.22 262 ARG A C 1
ATOM 2011 O O . ARG A 1 262 ? 6.958 4.374 -46.466 1.00 40.22 262 ARG A O 1
ATOM 2018 N N . LYS A 1 263 ? 4.745 4.785 -46.590 1.00 37.66 263 LYS A N 1
ATOM 2019 C CA . LYS A 1 263 ? 4.851 6.091 -47.258 1.00 37.66 263 LYS A CA 1
ATOM 2020 C C . LYS A 1 263 ? 5.410 7.128 -46.274 1.00 37.66 263 LYS A C 1
ATOM 2022 O O . LYS A 1 263 ? 4.916 7.268 -45.157 1.00 37.66 263 LYS A O 1
ATOM 2027 N N . LEU A 1 264 ? 6.441 7.868 -46.683 1.00 39.44 264 LEU A N 1
ATOM 2028 C CA . LEU A 1 264 ? 6.936 9.064 -45.984 1.00 39.44 264 LEU A CA 1
ATOM 2029 C C . LEU A 1 264 ? 5.972 10.238 -46.230 1.00 39.44 264 LEU A C 1
ATOM 2031 O O . LEU A 1 264 ? 6.337 11.259 -46.796 1.00 39.44 264 LEU A O 1
ATOM 2035 N N . THR A 1 265 ? 4.709 10.079 -45.846 1.00 34.12 265 THR A N 1
ATOM 2036 C CA . THR A 1 265 ? 3.733 11.170 -45.821 1.00 34.12 265 THR A CA 1
ATOM 2037 C C . THR A 1 265 ? 3.114 11.203 -44.434 1.00 34.12 265 THR A C 1
ATOM 2039 O O . THR A 1 265 ? 2.439 10.259 -44.045 1.00 34.12 265 THR A O 1
ATOM 2042 N N . SER A 1 266 ? 3.449 12.267 -43.696 1.00 38.09 266 SER A N 1
ATOM 2043 C CA . SER A 1 266 ? 2.806 12.799 -42.485 1.00 38.09 266 SER A CA 1
ATOM 2044 C C . SER A 1 266 ? 2.305 11.815 -41.408 1.00 38.09 266 SER A C 1
ATOM 2046 O O . SER A 1 266 ? 1.306 11.130 -41.575 1.00 38.09 266 SER A O 1
ATOM 2048 N N . LYS A 1 267 ? 2.927 11.919 -40.222 1.00 33.81 267 LYS A N 1
ATOM 2049 C CA . LYS A 1 267 ? 2.353 11.599 -38.897 1.00 33.81 267 LYS A CA 1
ATOM 2050 C C . LYS A 1 267 ? 1.986 10.134 -38.600 1.00 33.81 267 LYS A C 1
ATOM 2052 O O . LYS A 1 267 ? 0.949 9.859 -38.021 1.00 33.81 267 LYS A O 1
ATOM 2057 N N . VAL A 1 268 ? 2.925 9.211 -38.792 1.00 39.97 268 VAL A N 1
ATOM 2058 C CA . VAL A 1 268 ? 3.057 8.111 -37.815 1.00 39.97 268 VAL A CA 1
ATOM 2059 C C . VAL A 1 268 ? 4.262 8.448 -36.947 1.00 39.97 268 VAL A C 1
ATOM 2061 O O . VAL A 1 268 ? 5.389 8.034 -37.248 1.00 39.97 268 VAL A O 1
ATOM 2064 N N . ARG A 1 269 ? 4.037 9.301 -35.936 1.00 41.91 269 ARG A N 1
ATOM 2065 C CA . ARG A 1 269 ? 4.969 9.488 -34.817 1.00 41.91 269 ARG A CA 1
ATOM 2066 C C . ARG A 1 269 ? 5.036 8.132 -34.126 1.00 41.91 269 ARG A C 1
ATOM 2068 O O . ARG A 1 269 ? 4.098 7.715 -33.471 1.00 41.91 269 ARG A O 1
ATOM 2075 N N . SER A 1 270 ? 6.087 7.374 -34.405 1.00 49.50 270 SER A N 1
ATOM 2076 C CA . SER A 1 270 ? 6.379 6.186 -33.615 1.00 49.50 270 SER A CA 1
ATOM 2077 C C . SER A 1 270 ? 7.056 6.723 -32.364 1.00 49.50 270 SER A C 1
ATOM 2079 O O . SER A 1 270 ? 8.180 7.202 -32.453 1.00 49.50 270 SER A O 1
ATOM 2081 N N . HIS A 1 271 ? 6.345 6.708 -31.248 1.00 49.28 271 HIS A N 1
ATOM 2082 C CA . HIS A 1 271 ? 6.770 7.282 -29.975 1.00 49.28 271 HIS A CA 1
ATOM 2083 C C . HIS A 1 271 ? 7.826 6.420 -29.260 1.00 49.28 271 HIS A C 1
ATOM 2085 O O . HIS A 1 271 ? 7.790 6.243 -28.064 1.00 49.28 271 HIS A O 1
ATOM 2091 N N . THR A 1 272 ? 8.746 5.788 -29.989 1.00 52.91 272 THR A N 1
ATOM 2092 C CA . THR A 1 272 ? 9.764 4.896 -29.395 1.00 52.91 272 THR A CA 1
ATOM 2093 C C . THR A 1 272 ? 11.103 4.975 -30.108 1.00 52.91 272 THR A C 1
ATOM 2095 O O . THR A 1 272 ? 11.894 4.028 -30.121 1.00 52.91 272 THR A O 1
ATOM 2098 N N . TRP A 1 273 ? 11.350 6.087 -30.799 1.00 64.56 273 TRP A N 1
ATOM 2099 C CA . TRP A 1 273 ? 12.631 6.314 -31.474 1.00 64.56 273 TRP A CA 1
ATOM 2100 C C . TRP A 1 273 ? 13.607 7.109 -30.622 1.00 64.56 273 TRP A C 1
ATOM 2102 O O . TRP A 1 273 ? 14.767 7.151 -31.007 1.00 64.56 273 TRP A O 1
ATOM 2112 N N . ARG A 1 274 ? 13.182 7.743 -29.527 1.00 78.25 274 ARG A N 1
ATOM 2113 C CA . ARG A 1 274 ? 14.042 8.580 -28.686 1.00 78.25 274 ARG A CA 1
ATOM 2114 C C . ARG A 1 274 ? 14.549 7.835 -27.458 1.00 78.25 274 ARG A C 1
ATOM 2116 O O . ARG A 1 274 ? 15.691 8.075 -27.079 1.00 78.25 274 ARG A O 1
ATOM 2123 N N . LEU A 1 275 ? 13.766 6.906 -26.894 1.00 80.19 275 LEU A N 1
ATOM 2124 C CA . LEU A 1 275 ? 14.174 6.218 -25.660 1.00 80.19 275 LEU A CA 1
ATOM 2125 C C . LEU A 1 275 ? 15.426 5.365 -25.873 1.00 80.19 275 LEU A C 1
ATOM 2127 O O . LEU A 1 275 ? 16.366 5.470 -25.103 1.00 80.19 275 LEU A O 1
ATOM 2131 N N . LEU A 1 276 ? 15.493 4.594 -26.963 1.00 80.75 276 LEU A N 1
ATOM 2132 C CA . LEU A 1 276 ? 16.656 3.744 -27.254 1.00 80.75 276 LEU A CA 1
ATOM 2133 C C . LEU A 1 276 ? 17.935 4.540 -27.532 1.00 80.75 276 LEU A C 1
ATOM 2135 O O . LEU A 1 276 ? 18.962 4.199 -26.949 1.00 80.75 276 LEU A O 1
ATOM 2139 N N . PRO A 1 277 ? 17.934 5.588 -28.389 1.00 86.19 277 PRO A N 1
ATOM 2140 C CA . PRO A 1 277 ? 19.102 6.448 -28.508 1.00 86.19 277 PRO A CA 1
ATOM 2141 C C . PRO A 1 277 ? 19.504 7.083 -27.188 1.00 86.19 277 PRO A C 1
ATOM 2143 O O . PRO A 1 277 ? 20.697 7.130 -26.927 1.00 86.19 277 PRO A O 1
ATOM 2146 N N . CYS A 1 278 ? 18.549 7.530 -26.366 1.00 87.88 278 CYS A N 1
ATOM 2147 C CA . CYS A 1 278 ? 18.873 8.087 -25.060 1.00 87.88 278 CYS A CA 1
ATOM 2148 C C . CYS A 1 278 ? 19.525 7.030 -24.160 1.00 87.88 278 CYS A C 1
ATOM 2150 O O . CYS A 1 278 ? 20.650 7.228 -23.724 1.00 87.88 278 CYS A O 1
ATOM 2152 N N . ALA A 1 279 ? 18.893 5.867 -23.991 1.00 87.50 279 ALA A N 1
ATOM 2153 C CA . ALA A 1 279 ? 19.415 4.749 -23.210 1.00 87.50 279 ALA A CA 1
ATOM 2154 C C . ALA A 1 279 ? 20.825 4.330 -23.653 1.00 87.50 279 ALA A C 1
ATOM 2156 O O . ALA A 1 279 ? 21.680 4.046 -22.824 1.00 87.50 279 ALA A O 1
ATOM 2157 N N . TYR A 1 280 ? 21.084 4.317 -24.963 1.00 87.31 280 TYR A N 1
ATOM 2158 C CA . TYR A 1 280 ? 22.402 4.016 -25.516 1.00 87.31 280 TYR A CA 1
ATOM 2159 C C . TYR A 1 280 ? 23.415 5.139 -25.268 1.00 87.31 280 TYR A C 1
ATOM 2161 O O . TYR A 1 280 ? 24.552 4.870 -24.901 1.00 87.31 280 TYR A O 1
ATOM 2169 N N . GLN A 1 281 ? 23.027 6.397 -25.483 1.00 91.25 281 GLN A N 1
ATOM 2170 C CA . GLN A 1 281 ? 23.904 7.558 -25.292 1.00 91.25 281 GLN A CA 1
ATOM 2171 C C . GLN A 1 281 ? 24.267 7.785 -23.825 1.00 91.25 281 GLN A C 1
ATOM 2173 O O . GLN A 1 281 ? 25.364 8.254 -23.545 1.00 91.25 281 GLN A O 1
ATOM 2178 N N . GLN A 1 282 ? 23.349 7.456 -22.921 1.00 93.62 282 GLN A N 1
ATOM 2179 C CA . GLN A 1 282 ? 23.506 7.572 -21.473 1.00 93.62 282 GLN A CA 1
ATOM 2180 C C . GLN A 1 282 ? 24.056 6.284 -20.841 1.00 93.62 282 GLN A C 1
ATOM 2182 O O . GLN A 1 282 ? 24.121 6.190 -19.623 1.00 93.62 282 GLN A O 1
ATOM 2187 N N . ASP A 1 283 ? 24.419 5.294 -21.666 1.00 91.62 283 ASP A N 1
ATOM 2188 C CA . ASP A 1 283 ? 24.931 3.980 -21.257 1.00 91.62 283 ASP A CA 1
ATOM 2189 C C . ASP A 1 283 ? 24.037 3.210 -20.263 1.00 91.62 283 ASP A C 1
ATOM 2191 O O . ASP A 1 283 ? 24.478 2.316 -19.544 1.00 91.62 283 ASP A O 1
ATOM 2195 N N . CYS A 1 284 ? 22.729 3.479 -20.261 1.00 87.00 284 CYS A N 1
ATOM 2196 C CA . CYS A 1 284 ? 21.787 2.792 -19.377 1.00 87.00 284 CYS A CA 1
ATOM 2197 C C . CYS A 1 284 ? 21.705 1.285 -19.656 1.00 87.00 284 CYS A C 1
ATOM 2199 O O . CYS A 1 284 ? 21.402 0.508 -18.758 1.00 87.00 284 CYS A O 1
ATOM 2201 N N . PHE A 1 285 ? 22.029 0.837 -20.877 1.00 85.06 285 PHE A N 1
ATOM 2202 C CA . PHE A 1 285 ? 22.135 -0.594 -21.195 1.00 85.06 285 PHE A CA 1
ATOM 2203 C C . PHE A 1 285 ? 23.269 -1.305 -20.455 1.00 85.06 285 PHE A C 1
ATOM 2205 O O . PHE A 1 285 ? 23.149 -2.504 -20.190 1.00 85.06 285 PHE A O 1
ATOM 2212 N N . GLY A 1 286 ? 24.357 -0.597 -20.143 1.00 84.44 286 GLY A N 1
ATOM 2213 C CA . GLY A 1 286 ? 25.412 -1.107 -19.273 1.00 84.44 286 GLY A CA 1
ATOM 2214 C C . GLY A 1 286 ? 24.879 -1.360 -17.865 1.00 84.44 286 GLY A C 1
ATOM 2215 O O . GLY A 1 286 ? 25.104 -2.433 -17.313 1.00 84.44 286 GLY A O 1
ATOM 2216 N N . VAL A 1 287 ? 24.060 -0.441 -17.349 1.00 86.06 287 VAL A N 1
ATOM 2217 C CA . VAL A 1 287 ? 23.496 -0.499 -15.989 1.00 86.06 287 VAL A CA 1
ATOM 2218 C C . VAL A 1 287 ? 22.461 -1.618 -15.820 1.00 86.06 287 VAL A C 1
ATOM 2220 O O . VAL A 1 287 ? 22.421 -2.262 -14.779 1.00 86.06 287 VAL A O 1
ATOM 2223 N N . PHE A 1 288 ? 21.711 -1.980 -16.870 1.00 76.94 288 PHE A N 1
ATOM 2224 C CA . PHE A 1 288 ? 20.857 -3.185 -16.856 1.00 76.94 288 PHE A CA 1
ATOM 2225 C C . PHE A 1 288 ? 21.638 -4.498 -16.628 1.00 76.94 288 PHE A C 1
ATOM 2227 O O . PHE A 1 288 ? 21.032 -5.557 -16.483 1.00 76.94 288 PHE A O 1
ATOM 2234 N N . SER A 1 289 ? 22.979 -4.479 -16.676 1.00 75.88 289 SER A N 1
ATOM 2235 C CA . SER A 1 289 ? 23.801 -5.616 -16.238 1.00 75.88 289 SER A CA 1
ATOM 2236 C C . SER A 1 289 ? 23.854 -5.792 -14.723 1.00 75.88 289 SER A C 1
ATOM 2238 O O . SER A 1 289 ? 24.082 -6.914 -14.283 1.00 75.88 289 SER A O 1
ATOM 2240 N N . GLU A 1 290 ? 23.662 -4.712 -13.968 1.00 84.44 290 GLU A N 1
ATOM 2241 C CA . GLU A 1 290 ? 23.746 -4.689 -12.509 1.00 84.44 290 GLU A CA 1
ATOM 2242 C C . GLU A 1 290 ? 22.420 -5.156 -11.912 1.00 84.44 290 GLU A C 1
ATOM 2244 O O . GLU A 1 290 ? 22.382 -6.143 -11.182 1.00 84.44 290 GLU A O 1
ATOM 2249 N N . SER A 1 291 ? 21.322 -4.499 -12.294 1.00 79.31 291 SER A N 1
ATOM 2250 C CA . SER A 1 291 ? 19.958 -4.937 -12.001 1.00 79.31 291 SER A CA 1
ATOM 2251 C C . SER A 1 291 ? 18.942 -4.267 -12.935 1.00 79.31 291 SER A C 1
ATOM 2253 O O . SER A 1 291 ? 19.261 -3.313 -13.658 1.00 79.31 291 SER A O 1
ATOM 2255 N N . ILE A 1 292 ? 17.700 -4.765 -12.946 1.00 76.44 292 ILE A N 1
ATOM 2256 C CA . ILE A 1 292 ? 16.610 -4.136 -13.710 1.00 76.44 292 ILE A CA 1
ATOM 2257 C C . ILE A 1 292 ? 16.305 -2.755 -13.124 1.00 76.44 292 ILE A C 1
ATOM 2259 O O . ILE A 1 292 ? 16.136 -1.798 -13.874 1.00 76.44 292 ILE A O 1
ATOM 2263 N N . GLU A 1 293 ? 16.298 -2.641 -11.800 1.00 77.56 293 GLU A N 1
ATOM 2264 C CA . GLU A 1 293 ? 16.040 -1.420 -11.038 1.00 77.56 293 GLU A CA 1
ATOM 2265 C C . GLU A 1 293 ? 17.088 -0.349 -11.343 1.00 77.56 293 GLU A C 1
ATOM 2267 O O . GLU A 1 293 ? 16.732 0.793 -11.621 1.00 77.56 293 GLU A O 1
ATOM 2272 N N . ALA A 1 294 ? 18.372 -0.715 -11.384 1.00 81.06 294 ALA A N 1
ATOM 2273 C CA . ALA A 1 294 ? 19.451 0.208 -11.720 1.00 81.06 294 ALA A CA 1
ATOM 2274 C C . ALA A 1 294 ? 19.334 0.693 -13.177 1.00 81.06 294 ALA A C 1
ATOM 2276 O O . ALA A 1 294 ? 19.469 1.886 -13.465 1.00 81.06 294 ALA A O 1
ATOM 2277 N N . GLY A 1 295 ? 19.011 -0.212 -14.108 1.00 83.81 295 GLY A N 1
ATOM 2278 C CA . GLY A 1 295 ? 18.755 0.143 -15.503 1.00 83.81 295 GLY A CA 1
ATOM 2279 C C . GLY A 1 295 ? 17.555 1.081 -15.668 1.00 83.81 295 GLY A C 1
ATOM 2280 O O . GLY A 1 295 ? 17.651 2.090 -16.372 1.00 83.81 295 GLY A O 1
ATOM 2281 N N . MET A 1 296 ? 16.447 0.796 -14.979 1.00 80.75 296 MET A N 1
ATOM 2282 C CA . MET A 1 296 ? 15.262 1.658 -14.948 1.00 80.75 296 MET A CA 1
ATOM 2283 C C . MET A 1 296 ? 15.562 3.009 -14.298 1.00 80.75 296 MET A C 1
ATOM 2285 O O . MET A 1 296 ? 15.145 4.035 -14.834 1.00 80.75 296 MET A O 1
ATOM 2289 N N . GLY A 1 297 ? 16.356 3.036 -13.229 1.00 81.12 297 GLY A N 1
ATOM 2290 C CA . GLY A 1 297 ? 16.814 4.268 -12.597 1.00 81.12 297 GLY A CA 1
ATOM 2291 C C . GLY A 1 297 ? 17.668 5.127 -13.509 1.00 81.12 297 GLY A C 1
ATOM 2292 O O . GLY A 1 297 ? 17.429 6.329 -13.617 1.00 81.12 297 GLY A O 1
ATOM 2293 N N . CYS A 1 298 ? 18.570 4.520 -14.278 1.00 85.62 298 CYS A N 1
ATOM 2294 C CA . CYS A 1 298 ? 19.295 5.247 -15.311 1.00 85.62 298 CYS A CA 1
ATOM 2295 C C . CYS A 1 298 ? 18.343 5.839 -16.361 1.00 85.62 298 CYS A C 1
ATOM 2297 O O . CYS A 1 298 ? 18.474 7.013 -16.714 1.00 85.62 298 CYS A O 1
ATOM 2299 N N . LEU A 1 299 ? 17.360 5.069 -16.845 1.00 86.06 299 LEU A N 1
ATOM 2300 C CA . LEU A 1 299 ? 16.385 5.574 -17.816 1.00 86.06 299 LEU A CA 1
ATOM 2301 C C . LEU A 1 299 ? 15.546 6.721 -17.246 1.00 86.06 299 LEU A C 1
ATOM 2303 O O . LEU A 1 299 ? 15.379 7.731 -17.924 1.00 86.06 299 LEU A O 1
ATOM 2307 N N . ALA A 1 300 ? 15.053 6.608 -16.018 1.00 84.31 300 ALA A N 1
ATOM 2308 C CA . ALA A 1 300 ? 14.277 7.662 -15.378 1.00 84.31 300 ALA A CA 1
ATOM 2309 C C . ALA A 1 300 ? 15.100 8.945 -15.201 1.00 84.31 300 ALA A C 1
ATOM 2311 O O . ALA A 1 300 ? 14.685 10.020 -15.630 1.00 84.31 300 ALA A O 1
ATOM 2312 N N . GLN A 1 301 ? 16.316 8.831 -14.666 1.00 84.25 301 GLN A N 1
ATOM 2313 C CA . GLN A 1 301 ? 17.155 9.989 -14.352 1.00 84.25 301 GLN A CA 1
ATOM 2314 C C . GLN A 1 301 ? 17.779 10.641 -15.591 1.00 84.25 301 GLN A C 1
ATOM 2316 O O . GLN A 1 301 ? 17.895 11.864 -15.666 1.00 84.25 301 GLN A O 1
ATOM 2321 N N . LYS A 1 302 ? 18.231 9.842 -16.564 1.00 89.31 302 LYS A N 1
ATOM 2322 C CA . LYS A 1 302 ? 18.972 10.336 -17.740 1.00 89.31 302 LYS A CA 1
ATOM 2323 C C . LYS A 1 302 ? 18.097 10.495 -18.976 1.00 89.31 302 LYS A C 1
ATOM 2325 O O . LYS A 1 302 ? 18.457 11.238 -19.888 1.00 89.31 302 LYS A O 1
ATOM 2330 N N . CYS A 1 303 ? 16.965 9.800 -19.014 1.00 88.94 303 CYS A N 1
ATOM 2331 C CA . CYS A 1 303 ? 16.026 9.785 -20.130 1.00 88.94 303 CYS A CA 1
ATOM 2332 C C . CYS A 1 303 ? 14.592 10.140 -19.713 1.00 88.94 303 CYS A C 1
ATOM 2334 O O . CYS A 1 303 ? 13.682 9.936 -20.515 1.00 88.94 303 CYS A O 1
ATOM 2336 N N . GLY A 1 304 ? 14.380 10.717 -18.524 1.00 86.00 304 GLY A N 1
ATOM 2337 C CA . GLY A 1 304 ? 13.060 11.102 -18.014 1.00 86.00 304 GLY A CA 1
ATOM 2338 C C . GLY A 1 304 ? 12.280 12.008 -18.964 1.00 86.00 304 GLY A C 1
ATOM 2339 O O . GLY A 1 304 ? 11.126 11.727 -19.266 1.00 86.00 304 GLY A O 1
ATOM 2340 N N . ASP A 1 305 ? 12.933 13.009 -19.568 1.00 85.38 305 ASP A N 1
ATOM 2341 C CA . ASP A 1 305 ? 12.321 13.825 -20.629 1.00 85.38 305 ASP A CA 1
ATOM 2342 C C . ASP A 1 305 ? 11.764 12.970 -21.763 1.00 85.38 305 ASP A C 1
ATOM 2344 O O . ASP A 1 305 ? 10.689 13.229 -22.295 1.00 85.38 305 ASP A O 1
ATOM 2348 N N . VAL A 1 306 ? 12.504 11.942 -22.159 1.00 84.62 306 VAL A N 1
ATOM 2349 C CA . VAL A 1 306 ? 12.084 11.056 -23.231 1.00 84.62 306 VAL A CA 1
ATOM 2350 C C . VAL A 1 306 ? 10.930 10.172 -22.779 1.00 84.62 306 VAL A C 1
ATOM 2352 O O . VAL A 1 306 ? 9.987 10.031 -23.548 1.00 84.62 306 VAL A O 1
ATOM 2355 N N . LEU A 1 307 ? 10.967 9.634 -21.559 1.00 82.19 307 LEU A N 1
ATOM 2356 C CA . LEU A 1 307 ? 9.863 8.858 -20.986 1.00 82.19 307 LEU A CA 1
ATOM 2357 C C . LEU A 1 307 ? 8.566 9.681 -20.953 1.00 82.19 307 LEU A C 1
ATOM 2359 O O . LEU A 1 307 ? 7.570 9.232 -21.515 1.00 82.19 307 LEU A O 1
ATOM 2363 N N . ARG A 1 308 ? 8.624 10.930 -20.464 1.00 81.62 308 ARG A N 1
ATOM 2364 C CA . ARG A 1 308 ? 7.489 11.875 -20.463 1.00 81.62 308 ARG A CA 1
ATOM 2365 C C . ARG A 1 308 ? 6.925 12.133 -21.864 1.00 81.62 308 ARG A C 1
ATOM 2367 O O . ARG A 1 308 ? 5.720 12.208 -22.065 1.00 81.62 308 ARG A O 1
ATOM 2374 N N . HIS A 1 309 ? 7.791 12.284 -22.869 1.00 78.19 309 HIS A N 1
ATOM 2375 C CA . HIS A 1 309 ? 7.362 12.653 -24.227 1.00 78.19 309 HIS A CA 1
ATOM 2376 C C . HIS A 1 309 ? 6.963 11.469 -25.116 1.00 78.19 309 HIS A C 1
ATOM 2378 O O . HIS A 1 309 ? 6.241 11.659 -26.100 1.00 78.19 309 HIS A O 1
ATOM 2384 N N . GLU A 1 310 ? 7.485 10.274 -24.847 1.00 71.75 310 GLU A N 1
ATOM 2385 C CA . GLU A 1 310 ? 7.211 9.067 -25.633 1.00 71.75 310 GLU A CA 1
ATOM 2386 C C . GLU A 1 310 ? 5.860 8.428 -25.259 1.00 71.75 310 GLU A C 1
ATOM 2388 O O . GLU A 1 310 ? 5.459 7.465 -25.910 1.00 71.75 310 GLU A O 1
ATOM 2393 N N . ALA A 1 311 ? 5.124 9.009 -24.299 1.00 67.31 311 ALA A N 1
ATOM 2394 C CA . ALA A 1 311 ? 3.761 8.619 -23.937 1.00 67.31 311 ALA A CA 1
ATOM 2395 C C . ALA A 1 311 ? 3.632 7.107 -23.691 1.00 67.31 311 ALA A C 1
ATOM 2397 O O . ALA A 1 311 ? 2.692 6.478 -24.179 1.00 67.31 311 ALA A O 1
ATOM 2398 N N . ILE A 1 312 ? 4.622 6.522 -23.001 1.00 80.25 312 ILE A N 1
ATOM 2399 C CA . ILE A 1 312 ? 4.444 5.186 -22.434 1.00 80.25 312 ILE A CA 1
ATOM 2400 C C . ILE A 1 312 ? 3.390 5.348 -21.352 1.00 80.25 312 ILE A C 1
ATOM 2402 O O . ILE A 1 312 ? 3.551 6.191 -20.473 1.00 80.25 312 ILE A O 1
ATOM 2406 N N . ASP A 1 313 ? 2.324 4.568 -21.447 1.00 85.62 313 ASP A N 1
ATOM 2407 C CA . ASP A 1 313 ? 1.260 4.589 -20.462 1.00 85.62 313 ASP A CA 1
ATOM 2408 C C . ASP A 1 313 ? 1.854 4.287 -19.070 1.00 85.62 313 ASP A C 1
ATOM 2410 O O . ASP A 1 313 ? 2.543 3.270 -18.902 1.00 85.62 313 ASP A O 1
ATOM 2414 N N . PRO A 1 314 ? 1.644 5.149 -18.063 1.00 87.06 314 PRO A N 1
ATOM 2415 C CA . PRO A 1 314 ? 2.205 4.932 -16.736 1.00 87.06 314 PRO A CA 1
ATOM 2416 C C . PRO A 1 314 ? 1.755 3.612 -16.096 1.00 87.06 314 PRO A C 1
ATOM 2418 O O . PRO A 1 314 ? 2.544 2.975 -15.402 1.00 87.06 314 PRO A O 1
ATOM 2421 N N . ILE A 1 315 ? 0.544 3.127 -16.397 1.00 88.56 315 ILE A N 1
ATOM 2422 C CA . ILE A 1 315 ? 0.048 1.827 -15.921 1.00 88.56 315 ILE A CA 1
ATOM 2423 C C . ILE A 1 315 ? 0.848 0.694 -16.567 1.00 88.56 315 ILE A C 1
ATOM 2425 O O . ILE A 1 315 ? 1.187 -0.287 -15.897 1.00 88.56 315 ILE A O 1
ATOM 2429 N N . CYS A 1 316 ? 1.199 0.825 -17.852 1.00 87.31 316 CYS A N 1
ATOM 2430 C CA . CYS A 1 316 ? 2.104 -0.117 -18.508 1.00 87.31 316 CYS A CA 1
ATOM 2431 C C . CYS A 1 316 ? 3.432 -0.173 -17.758 1.00 87.31 316 CYS A C 1
ATOM 2433 O O . CYS A 1 316 ? 3.886 -1.258 -17.394 1.00 87.31 316 CYS A O 1
ATOM 2435 N N . LEU A 1 317 ? 4.024 0.990 -17.487 1.00 86.25 317 LEU A N 1
ATOM 2436 C CA . LEU A 1 317 ? 5.296 1.092 -16.786 1.00 86.25 317 LEU A CA 1
ATOM 2437 C C . LEU A 1 317 ? 5.230 0.494 -15.371 1.00 86.25 317 LEU A C 1
ATOM 2439 O O . LEU A 1 317 ? 6.086 -0.328 -15.040 1.00 86.25 317 LEU A O 1
ATOM 2443 N N . SER A 1 318 ? 4.192 0.804 -14.588 1.00 90.00 318 SER A N 1
ATOM 2444 C CA . SER A 1 318 ? 3.957 0.187 -13.276 1.00 90.00 318 SER A CA 1
ATOM 2445 C C . SER A 1 318 ? 3.873 -1.330 -13.379 1.00 90.00 318 SER A C 1
ATOM 2447 O O . SER A 1 318 ? 4.524 -2.041 -12.616 1.00 90.00 318 SER A O 1
ATOM 2449 N N . CYS A 1 319 ? 3.143 -1.855 -14.365 1.00 90.25 319 CYS A N 1
ATOM 2450 C CA . CYS A 1 319 ? 3.044 -3.297 -14.540 1.00 90.25 319 CYS A CA 1
ATOM 2451 C C . CYS A 1 319 ? 4.402 -3.934 -14.845 1.00 90.25 319 CYS A C 1
ATOM 2453 O O . CYS A 1 319 ? 4.716 -4.982 -14.276 1.00 90.25 319 CYS A O 1
ATOM 2455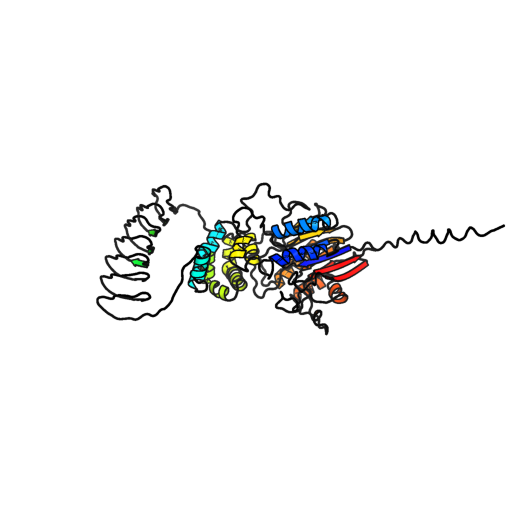 N N . LEU A 1 320 ? 5.205 -3.320 -15.727 1.00 86.38 320 LEU A N 1
ATOM 2456 C CA . LEU A 1 320 ? 6.540 -3.824 -16.063 1.00 86.38 320 LEU A CA 1
ATOM 2457 C C . LEU A 1 320 ? 7.394 -3.960 -14.804 1.00 86.38 320 LEU A C 1
ATOM 2459 O O . LEU A 1 320 ? 8.054 -4.978 -14.633 1.00 86.38 320 LEU A O 1
ATOM 2463 N N . VAL A 1 321 ? 7.342 -2.957 -13.930 1.00 86.12 321 VAL A N 1
ATOM 2464 C CA . VAL A 1 321 ? 8.083 -2.906 -12.667 1.00 86.12 321 VAL A CA 1
ATOM 2465 C C . VAL A 1 321 ? 7.595 -3.936 -11.667 1.00 86.12 321 VAL A C 1
ATOM 2467 O O . VAL A 1 321 ? 8.403 -4.574 -10.999 1.00 86.12 321 VAL A O 1
ATOM 2470 N N . ILE A 1 322 ? 6.284 -4.102 -11.548 1.00 88.69 322 ILE A N 1
ATOM 2471 C CA . ILE A 1 322 ? 5.698 -5.046 -10.600 1.00 88.69 322 ILE A CA 1
ATOM 2472 C C . ILE A 1 322 ? 5.925 -6.481 -11.088 1.00 88.69 322 ILE A C 1
ATOM 2474 O O . ILE A 1 322 ? 6.200 -7.354 -10.283 1.00 88.69 322 ILE A O 1
ATOM 2478 N N . SER A 1 323 ? 5.904 -6.741 -12.397 1.00 86.00 323 SER A N 1
ATOM 2479 C CA . SER A 1 323 ? 5.934 -8.103 -12.963 1.00 86.00 323 SER A CA 1
ATOM 2480 C C . SER A 1 323 ? 7.328 -8.608 -13.368 1.00 86.00 323 SER A C 1
ATOM 2482 O O . SER A 1 323 ? 7.427 -9.654 -14.009 1.00 86.00 323 SER A O 1
ATOM 2484 N N . SER A 1 324 ? 8.409 -7.871 -13.087 1.00 74.19 324 SER A N 1
ATOM 2485 C CA . SER A 1 324 ? 9.715 -8.041 -13.753 1.00 74.19 324 SER A CA 1
ATOM 2486 C C . SER A 1 324 ? 10.538 -9.288 -13.391 1.00 74.19 324 SER A C 1
ATOM 2488 O O . SER A 1 324 ? 11.710 -9.339 -13.767 1.00 74.19 324 SER A O 1
ATOM 2490 N N . SER A 1 325 ? 9.996 -10.296 -12.701 1.00 72.50 32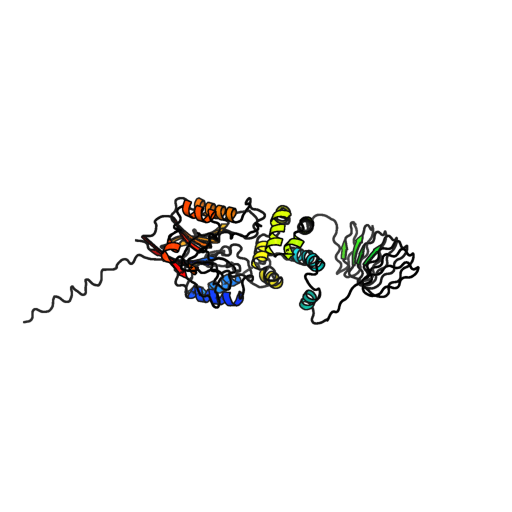5 SER A N 1
ATOM 2491 C CA . SER A 1 325 ? 10.753 -11.520 -12.371 1.00 72.50 325 SER A CA 1
ATOM 2492 C C . SER A 1 325 ? 11.180 -12.307 -13.609 1.00 72.50 325 SER A C 1
ATOM 2494 O O . SER A 1 325 ? 12.253 -12.911 -13.628 1.00 72.50 325 SER A O 1
ATOM 2496 N N . SER A 1 326 ? 10.389 -12.268 -14.684 1.00 77.00 326 SER A N 1
ATOM 2497 C CA . SER A 1 326 ? 10.784 -12.827 -15.973 1.00 77.00 326 SER A CA 1
ATOM 2498 C C . SER A 1 326 ? 10.095 -12.135 -17.148 1.00 77.00 326 SER A C 1
ATOM 2500 O O . SER A 1 326 ? 9.015 -11.561 -17.030 1.00 77.00 326 SER A O 1
ATOM 2502 N N . VAL A 1 327 ? 10.677 -12.252 -18.348 1.00 75.00 327 VAL A N 1
ATOM 2503 C CA . VAL A 1 327 ? 10.021 -11.794 -19.591 1.00 75.00 327 VAL A CA 1
ATOM 2504 C C . VAL A 1 327 ? 8.679 -12.507 -19.805 1.00 75.00 327 VAL A C 1
ATOM 2506 O O . VAL A 1 327 ? 7.767 -11.934 -20.400 1.00 75.00 327 VAL A O 1
ATOM 2509 N N . SER A 1 328 ? 8.552 -13.752 -19.332 1.00 79.56 328 SER A N 1
ATOM 2510 C CA . SER A 1 328 ? 7.300 -14.503 -19.402 1.00 79.56 328 SER A CA 1
ATOM 2511 C C . SER A 1 328 ? 6.243 -13.912 -18.473 1.00 79.56 328 SER A C 1
ATOM 2513 O O . SER A 1 328 ? 5.099 -13.787 -18.893 1.00 79.56 328 SER A O 1
ATOM 2515 N N . ASP A 1 329 ? 6.607 -13.507 -17.258 1.00 80.44 329 ASP A N 1
ATOM 2516 C CA . ASP A 1 329 ? 5.668 -12.923 -16.294 1.00 80.44 329 ASP A CA 1
ATOM 2517 C C . ASP A 1 329 ? 5.205 -11.550 -16.745 1.00 80.44 329 ASP A C 1
ATOM 2519 O O . ASP A 1 329 ? 4.003 -11.312 -16.824 1.00 80.44 329 ASP A O 1
ATOM 2523 N N . VAL A 1 330 ? 6.131 -10.702 -17.197 1.00 81.75 330 VAL A N 1
ATOM 2524 C CA . VAL A 1 330 ? 5.779 -9.433 -17.841 1.00 81.75 330 VAL A CA 1
ATOM 2525 C C . VAL A 1 330 ? 4.843 -9.676 -19.029 1.00 81.75 330 VAL A C 1
ATOM 2527 O O . VAL A 1 330 ? 3.837 -8.982 -19.186 1.00 81.75 330 VAL A O 1
ATOM 2530 N N . LYS A 1 331 ? 5.114 -10.703 -19.844 1.00 80.88 331 LYS A N 1
ATOM 2531 C CA . LYS A 1 331 ? 4.232 -11.067 -20.953 1.00 80.88 331 LYS A CA 1
ATOM 2532 C C . LYS A 1 331 ? 2.877 -11.558 -20.516 1.00 80.88 331 LYS A C 1
ATOM 2534 O O . LYS A 1 331 ? 1.912 -11.215 -21.175 1.00 80.88 331 LYS A O 1
ATOM 2539 N N . ASN A 1 332 ? 2.781 -12.345 -19.465 1.00 81.75 332 ASN A N 1
ATOM 2540 C CA . ASN A 1 332 ? 1.505 -12.907 -19.063 1.00 81.75 332 ASN A CA 1
ATOM 2541 C C . ASN A 1 332 ? 0.669 -11.895 -18.272 1.00 81.75 332 ASN A C 1
ATOM 2543 O O . ASN A 1 332 ? -0.550 -11.926 -18.382 1.00 81.75 332 ASN A O 1
ATOM 2547 N N . ARG A 1 333 ? 1.307 -10.991 -17.519 1.00 83.62 333 ARG A N 1
ATOM 2548 C CA . ARG A 1 333 ? 0.652 -10.039 -16.608 1.00 83.62 333 ARG A CA 1
ATOM 2549 C C . ARG A 1 333 ? 0.407 -8.673 -17.234 1.00 83.62 333 ARG A C 1
ATOM 2551 O O . ARG A 1 333 ? -0.682 -8.128 -17.102 1.00 83.62 333 ARG A O 1
ATOM 2558 N N . CYS A 1 334 ? 1.380 -8.137 -17.966 1.00 85.00 334 CYS A N 1
ATOM 2559 C CA . CYS A 1 334 ? 1.270 -6.802 -18.564 1.00 85.00 334 CYS A CA 1
ATOM 2560 C C . CYS A 1 334 ? 0.742 -6.829 -19.993 1.00 85.00 334 CYS A C 1
ATOM 2562 O O . CYS A 1 334 ? 0.169 -5.840 -20.467 1.00 85.00 334 CYS A O 1
ATOM 2564 N N . TRP A 1 335 ? 0.924 -7.955 -20.689 1.00 79.88 335 TRP A N 1
ATOM 2565 C CA . TRP A 1 335 ? 0.557 -8.110 -22.092 1.00 79.88 335 TRP A CA 1
ATOM 2566 C C . TRP A 1 335 ? -0.595 -9.112 -22.244 1.00 79.88 335 TRP A C 1
ATOM 2568 O O . TRP A 1 335 ? -0.485 -10.294 -21.954 1.00 79.88 335 TRP A O 1
ATOM 2578 N N . ARG A 1 336 ? -1.746 -8.662 -22.751 1.00 71.25 336 ARG A N 1
ATOM 2579 C CA . ARG A 1 336 ? -2.852 -9.585 -23.038 1.00 71.25 336 ARG A CA 1
ATOM 2580 C C . ARG A 1 336 ? -2.584 -10.375 -24.319 1.00 71.25 336 ARG A C 1
ATOM 2582 O O . ARG A 1 336 ? -2.395 -9.795 -25.387 1.00 71.25 336 ARG A O 1
ATOM 2589 N N . ALA A 1 337 ? -2.729 -11.693 -24.239 1.00 50.81 337 ALA A N 1
ATOM 2590 C CA . ALA A 1 337 ? -3.316 -12.479 -25.316 1.00 50.81 337 ALA A CA 1
ATOM 2591 C C . ALA A 1 337 ? -4.759 -12.786 -24.883 1.00 50.81 337 ALA A C 1
ATOM 2593 O O . ALA A 1 337 ? -4.944 -13.618 -24.016 1.00 50.81 337 ALA A O 1
ATOM 2594 N N . TYR A 1 338 ? -5.738 -12.032 -25.401 1.00 49.50 338 TYR A N 1
ATOM 2595 C CA . TYR A 1 338 ? -7.197 -12.245 -25.299 1.00 49.50 338 TYR A CA 1
ATOM 2596 C C . TYR A 1 338 ? -7.751 -13.031 -24.078 1.00 49.50 338 TYR A C 1
ATOM 2598 O O . TYR A 1 338 ? -7.650 -14.251 -24.035 1.00 49.50 338 TYR A O 1
ATOM 2606 N N . GLY A 1 339 ? -8.496 -12.353 -23.187 1.00 52.56 339 GLY A N 1
ATOM 2607 C CA . GLY A 1 339 ? -9.496 -13.007 -22.318 1.00 52.56 339 GLY A CA 1
ATOM 2608 C C . GLY A 1 339 ? -9.157 -13.243 -20.838 1.00 52.56 339 GLY A C 1
ATOM 2609 O O . GLY A 1 339 ? -9.911 -13.956 -20.192 1.00 52.56 339 GLY A O 1
ATOM 2610 N N . SER A 1 340 ? -8.082 -12.670 -20.285 1.00 55.41 340 SER A N 1
ATOM 2611 C CA . SER A 1 340 ? -7.775 -12.749 -18.844 1.00 55.41 340 SER A CA 1
ATOM 2612 C C . SER A 1 340 ? -8.020 -11.418 -18.113 1.00 55.41 340 SER A C 1
ATOM 2614 O O . SER A 1 340 ? -7.667 -10.352 -18.628 1.00 55.41 340 SER A O 1
ATOM 2616 N N . ASP A 1 341 ? -8.599 -11.467 -16.908 1.00 64.69 341 ASP A N 1
ATOM 2617 C CA . ASP A 1 341 ? -8.957 -10.314 -16.053 1.00 64.69 341 ASP A CA 1
ATOM 2618 C C . ASP A 1 341 ? -7.751 -9.723 -15.309 1.00 64.69 341 ASP A C 1
ATOM 2620 O O . ASP A 1 341 ? -7.717 -9.617 -14.090 1.00 64.69 341 ASP A O 1
ATOM 2624 N N . LEU A 1 342 ? -6.716 -9.352 -16.063 1.00 73.12 342 LEU A N 1
ATOM 2625 C CA . LEU A 1 342 ? -5.427 -8.899 -15.527 1.00 73.12 342 LEU A CA 1
ATOM 2626 C C . LEU A 1 342 ? -5.283 -7.374 -15.551 1.00 73.12 342 LEU A C 1
ATOM 2628 O O . LEU A 1 342 ? -4.253 -6.856 -15.987 1.00 73.12 342 LEU A O 1
ATOM 2632 N N . ARG A 1 343 ? -6.321 -6.623 -15.160 1.00 86.50 343 ARG A N 1
ATOM 2633 C CA . ARG A 1 343 ? -6.129 -5.176 -14.986 1.00 86.50 343 ARG A CA 1
ATOM 2634 C C . ARG A 1 343 ? -5.171 -4.949 -13.823 1.00 86.50 343 ARG A C 1
ATOM 2636 O O . ARG A 1 343 ? -5.282 -5.600 -12.786 1.00 86.50 343 ARG A O 1
ATOM 2643 N N . LEU A 1 344 ? -4.236 -4.025 -14.012 1.00 90.44 344 LEU A N 1
ATOM 2644 C CA . LEU A 1 344 ? -3.368 -3.582 -12.934 1.00 90.44 344 LEU A CA 1
ATOM 2645 C C . LEU A 1 344 ? -4.164 -2.628 -12.040 1.00 90.44 344 LEU A C 1
ATOM 2647 O O . LEU A 1 344 ? -4.772 -1.688 -12.543 1.00 90.44 344 LEU A O 1
ATOM 2651 N N . ASN A 1 345 ? -4.142 -2.868 -10.737 1.00 93.75 345 ASN A N 1
ATOM 2652 C CA . ASN A 1 345 ? -4.483 -1.922 -9.688 1.00 93.75 345 ASN A CA 1
ATOM 2653 C C . ASN A 1 345 ? -3.210 -1.142 -9.352 1.00 93.75 345 ASN A C 1
ATOM 2655 O O . ASN A 1 345 ? -2.404 -1.615 -8.553 1.00 93.75 345 ASN A O 1
ATOM 2659 N N . PRO A 1 346 ? -2.968 0.018 -9.981 1.00 88.56 346 PRO A N 1
ATOM 2660 C CA . PRO A 1 346 ? -1.644 0.622 -9.977 1.00 88.56 346 PRO A CA 1
ATOM 2661 C C . PRO A 1 346 ? -1.252 1.179 -8.600 1.00 88.56 346 PRO A C 1
ATOM 2663 O O . PRO A 1 346 ? -0.074 1.421 -8.388 1.00 88.56 346 PRO A O 1
ATOM 2666 N N . SER A 1 347 ? -2.203 1.345 -7.669 1.00 93.06 347 SER A N 1
ATOM 2667 C CA . SER A 1 347 ? -1.926 1.684 -6.266 1.00 93.06 347 SER A CA 1
ATOM 2668 C C . SER A 1 347 ? -1.677 0.472 -5.368 1.00 93.06 347 SER A C 1
ATOM 2670 O O . SER A 1 347 ? -1.166 0.638 -4.264 1.00 93.06 347 SER A O 1
ATOM 2672 N N . GLY A 1 348 ? -2.082 -0.728 -5.795 1.00 95.94 348 GLY A N 1
ATOM 2673 C CA . GLY A 1 348 ? -2.032 -1.945 -4.983 1.00 95.94 348 GLY A CA 1
ATOM 2674 C C . GLY A 1 348 ? -2.954 -1.932 -3.756 1.00 95.94 348 GLY A C 1
ATOM 2675 O O . GLY A 1 348 ? -2.875 -2.843 -2.942 1.00 95.94 348 GLY A O 1
ATOM 2676 N N . LEU A 1 349 ? -3.810 -0.917 -3.592 1.00 98.12 349 LEU A N 1
ATOM 2677 C CA . LEU A 1 349 ? -4.617 -0.745 -2.382 1.00 98.12 349 LEU A CA 1
ATOM 2678 C C . LEU A 1 349 ? -5.973 -1.426 -2.481 1.00 98.12 349 LEU A C 1
ATOM 2680 O O . LEU A 1 349 ? -6.632 -1.353 -3.524 1.00 98.12 349 LEU A O 1
ATOM 2684 N N . MET A 1 350 ? -6.432 -1.982 -1.363 1.00 98.19 350 MET A N 1
ATOM 2685 C CA . MET A 1 350 ? -7.779 -2.519 -1.205 1.00 98.19 350 MET A CA 1
ATOM 2686 C C . MET A 1 350 ? -8.248 -2.420 0.252 1.00 98.19 350 MET A C 1
ATOM 2688 O O . MET A 1 350 ? -7.464 -2.583 1.178 1.00 98.19 350 MET A O 1
ATOM 2692 N N . ILE A 1 351 ? -9.539 -2.167 0.460 1.00 98.56 351 ILE A N 1
ATOM 2693 C CA . ILE A 1 351 ? -10.200 -2.263 1.766 1.00 98.56 351 ILE A CA 1
ATOM 2694 C C . ILE A 1 351 ? -11.210 -3.407 1.726 1.00 98.56 351 ILE A C 1
ATOM 2696 O O . ILE A 1 351 ? -11.981 -3.507 0.768 1.00 98.56 351 ILE A O 1
ATOM 2700 N N . LEU A 1 352 ? -11.241 -4.214 2.788 1.00 98.62 352 LEU A N 1
ATOM 2701 C CA . LEU A 1 352 ? -12.302 -5.177 3.096 1.00 98.62 352 LEU A CA 1
ATOM 2702 C C . LEU A 1 352 ? -12.950 -4.805 4.433 1.00 98.62 352 LEU A C 1
ATOM 2704 O O . LEU A 1 352 ? -12.251 -4.466 5.382 1.00 98.62 352 LEU A O 1
ATOM 2708 N N . SER A 1 353 ? -14.274 -4.868 4.541 1.00 98.62 353 SER A N 1
ATOM 2709 C CA . SER A 1 353 ? -15.006 -4.454 5.740 1.00 98.62 353 SER A CA 1
ATOM 2710 C C . SER A 1 353 ? -16.197 -5.363 6.028 1.00 98.62 353 SER A C 1
ATOM 2712 O O . SER A 1 353 ? -16.951 -5.754 5.132 1.00 98.62 353 SER A O 1
ATOM 2714 N N . LYS A 1 354 ? -16.385 -5.674 7.316 1.00 98.38 354 LYS A N 1
ATOM 2715 C CA . LYS A 1 354 ? -17.587 -6.349 7.834 1.00 98.38 354 LYS A CA 1
ATOM 2716 C C . LYS A 1 354 ? -18.799 -5.421 7.872 1.00 98.38 354 LYS A C 1
ATOM 2718 O O . LYS A 1 354 ? -19.934 -5.886 7.904 1.00 98.38 354 LYS A O 1
ATOM 2723 N N . THR A 1 355 ? -18.561 -4.110 7.902 1.00 97.56 355 THR A N 1
ATOM 2724 C CA . THR A 1 355 ? -19.599 -3.072 7.947 1.00 97.56 355 THR A CA 1
ATOM 2725 C C . THR A 1 355 ? -19.710 -2.341 6.618 1.00 97.56 355 THR A C 1
ATOM 2727 O O . THR A 1 355 ? -18.744 -2.271 5.857 1.00 97.56 355 THR A O 1
ATOM 2730 N N . GLU A 1 356 ? -20.894 -1.807 6.332 1.00 97.94 356 GLU A N 1
ATOM 2731 C CA . GLU A 1 356 ? -21.144 -1.086 5.090 1.00 97.94 356 GLU A CA 1
ATOM 2732 C C . GLU A 1 356 ? -20.210 0.117 4.942 1.00 97.94 356 GLU A C 1
ATOM 2734 O O . GLU A 1 356 ? -20.073 0.936 5.851 1.00 97.94 356 GLU A O 1
ATOM 2739 N N . LEU A 1 357 ? -19.579 0.208 3.772 1.00 98.12 357 LEU A N 1
ATOM 2740 C CA . LEU A 1 357 ? -18.799 1.366 3.364 1.00 98.12 357 LEU A CA 1
ATOM 2741 C C . LEU A 1 357 ? -19.754 2.359 2.666 1.00 98.12 357 LEU A C 1
ATOM 2743 O O . LEU A 1 357 ? -20.466 1.961 1.741 1.00 98.12 357 LEU A O 1
ATOM 2747 N N . PRO A 1 358 ? -19.830 3.632 3.087 1.00 97.81 358 PRO A N 1
ATOM 2748 C CA . PRO A 1 358 ? -20.716 4.614 2.466 1.00 97.81 358 PRO A CA 1
ATOM 2749 C C . PRO A 1 358 ? -20.146 5.130 1.137 1.00 97.81 358 PRO A C 1
ATOM 2751 O O . PRO A 1 358 ? -19.032 5.656 1.076 1.00 97.81 358 PRO A O 1
ATOM 2754 N N . GLN A 1 359 ? -20.926 5.009 0.058 1.00 97.06 359 GLN A N 1
ATOM 2755 C CA . GLN A 1 359 ? -20.512 5.327 -1.320 1.00 97.06 359 GLN A CA 1
ATOM 2756 C C . GLN A 1 359 ? -20.073 6.779 -1.531 1.00 97.06 359 GLN A C 1
ATOM 2758 O O . GLN A 1 359 ? -19.207 7.031 -2.366 1.00 97.06 359 GLN A O 1
ATOM 2763 N N . ASP A 1 360 ? -20.664 7.723 -0.805 1.00 97.31 360 ASP A N 1
ATOM 2764 C CA . ASP A 1 360 ? -20.371 9.157 -0.879 1.00 97.31 360 ASP A CA 1
ATOM 2765 C C . ASP A 1 360 ? -19.115 9.564 -0.096 1.00 97.31 360 ASP A C 1
ATOM 2767 O O . ASP A 1 360 ? -18.604 10.666 -0.292 1.00 97.31 360 ASP A O 1
ATOM 2771 N N . LYS A 1 361 ? -18.600 8.679 0.765 1.00 97.81 361 LYS A N 1
ATOM 2772 C CA . LYS A 1 361 ? -17.400 8.935 1.576 1.00 97.81 361 LYS A CA 1
ATOM 2773 C C . LYS A 1 361 ? -16.255 7.972 1.295 1.00 97.81 361 LYS A C 1
ATOM 2775 O O . LYS A 1 361 ? -15.177 8.166 1.841 1.00 97.81 361 LYS A O 1
ATOM 2780 N N . THR A 1 362 ? -16.481 6.970 0.446 1.00 98.19 362 THR A N 1
ATOM 2781 C CA . THR A 1 362 ? -15.472 5.996 0.024 1.00 98.19 362 THR A CA 1
ATOM 2782 C C . THR A 1 362 ? -14.907 6.390 -1.331 1.00 98.19 362 THR A C 1
ATOM 2784 O O . THR A 1 362 ? -15.626 6.368 -2.332 1.00 98.19 362 THR A O 1
ATOM 2787 N N . PHE A 1 363 ? -13.626 6.738 -1.385 1.00 97.44 363 PHE A N 1
ATOM 2788 C CA . PHE A 1 363 ? -12.965 7.101 -2.636 1.00 97.44 363 PHE A CA 1
ATOM 2789 C C . PHE A 1 363 ? -11.468 6.794 -2.602 1.00 97.44 363 PHE A C 1
ATOM 2791 O O . PHE A 1 363 ? -10.849 6.718 -1.544 1.00 97.44 363 PHE A O 1
ATOM 2798 N N . TYR A 1 364 ? -10.884 6.643 -3.790 1.00 97.50 364 TYR A N 1
ATOM 2799 C CA . TYR A 1 364 ? -9.436 6.610 -3.983 1.00 97.50 364 TYR A CA 1
ATOM 2800 C C . TYR A 1 364 ? -8.959 7.995 -4.427 1.00 97.50 364 TYR A C 1
ATOM 2802 O O . TYR A 1 364 ? -9.602 8.626 -5.268 1.00 97.50 364 TYR A O 1
ATOM 2810 N N . SER A 1 365 ? -7.829 8.453 -3.893 1.00 97.38 365 SER A N 1
ATOM 2811 C CA . SER A 1 365 ? -7.176 9.690 -4.315 1.00 97.38 365 SER A CA 1
ATOM 2812 C C . SER A 1 365 ? -5.691 9.444 -4.582 1.00 97.38 365 SER A C 1
ATOM 2814 O O . SER A 1 365 ? -4.987 8.996 -3.674 1.00 97.38 365 SER A O 1
ATOM 2816 N N . PRO A 1 366 ? -5.168 9.788 -5.773 1.00 97.25 366 PRO A N 1
ATOM 2817 C CA . PRO A 1 366 ? -3.729 9.782 -6.008 1.00 97.25 366 PRO A CA 1
ATOM 2818 C C . PRO A 1 366 ? -3.055 10.891 -5.190 1.00 97.25 366 PRO A C 1
ATOM 2820 O O . PRO A 1 366 ? -3.642 11.956 -4.969 1.00 97.25 366 PRO A O 1
ATOM 2823 N N . TYR A 1 367 ? -1.805 10.676 -4.776 1.00 97.75 367 TYR A N 1
ATOM 2824 C CA . TYR A 1 367 ? -1.027 11.725 -4.105 1.00 97.75 367 TYR A CA 1
ATOM 2825 C C . TYR A 1 367 ? -0.619 12.845 -5.072 1.00 97.75 367 TYR A C 1
ATOM 2827 O O . TYR A 1 367 ? -0.660 14.034 -4.729 1.00 97.75 367 TYR A O 1
ATOM 2835 N N . PHE A 1 368 ? -0.285 12.479 -6.307 1.00 96.88 368 PHE A N 1
ATOM 2836 C CA . PHE A 1 368 ? 0.239 13.385 -7.328 1.00 96.88 368 PHE A CA 1
ATOM 2837 C C . PHE A 1 368 ? -0.657 13.353 -8.578 1.00 96.88 368 PHE A C 1
ATOM 2839 O O . PHE A 1 368 ? -0.295 12.759 -9.591 1.00 96.88 368 PHE A O 1
ATOM 2846 N N . PRO A 1 369 ? -1.874 13.931 -8.516 1.00 95.31 369 PRO A N 1
ATOM 2847 C CA . PRO A 1 369 ? -2.798 13.908 -9.646 1.00 95.31 369 PRO A CA 1
ATOM 2848 C C . PRO A 1 369 ? -2.189 14.602 -10.870 1.00 95.31 369 PRO A C 1
ATOM 2850 O O . PRO A 1 369 ? -1.724 15.737 -10.779 1.00 95.31 369 PRO A O 1
ATOM 2853 N N . GLY A 1 370 ? -2.240 13.927 -12.021 1.00 91.88 370 GLY A N 1
ATOM 2854 C CA . GLY A 1 370 ? -1.726 14.450 -13.290 1.00 91.88 370 GLY A CA 1
ATOM 2855 C C . GLY A 1 370 ? -0.204 14.397 -13.439 1.00 91.88 370 GLY A C 1
ATOM 2856 O O . GLY A 1 370 ? 0.321 15.086 -14.308 1.00 91.88 370 GLY A O 1
ATOM 2857 N N . GLN A 1 371 ? 0.497 13.639 -12.594 1.00 92.06 371 GLN A N 1
ATOM 2858 C CA . GLN A 1 371 ? 1.916 13.324 -12.771 1.00 92.06 371 GLN A CA 1
ATOM 2859 C C . GLN A 1 371 ? 2.075 11.863 -13.182 1.00 92.06 371 GLN A C 1
ATOM 2861 O O . GLN A 1 371 ? 1.423 10.976 -12.621 1.00 92.06 371 GLN A O 1
ATOM 2866 N N . ASP A 1 372 ? 2.955 11.624 -14.146 1.00 89.81 372 ASP A N 1
ATOM 2867 C CA . ASP A 1 372 ? 3.243 10.290 -14.656 1.00 89.81 372 ASP A CA 1
ATOM 2868 C C . ASP A 1 372 ? 4.323 9.623 -13.793 1.00 89.81 372 ASP A C 1
ATOM 2870 O O . ASP A 1 372 ? 5.497 9.981 -13.815 1.00 89.81 372 ASP A O 1
ATOM 2874 N N . MET A 1 373 ? 3.920 8.632 -13.005 1.00 90.19 373 MET A N 1
ATOM 2875 C CA . MET A 1 373 ? 4.817 7.939 -12.077 1.00 90.19 373 MET A CA 1
ATOM 2876 C C . MET A 1 373 ? 5.080 6.516 -12.536 1.00 90.19 373 MET A C 1
ATOM 2878 O O . MET A 1 373 ? 4.240 5.882 -13.179 1.00 90.19 373 MET A O 1
ATOM 2882 N N . THR A 1 374 ? 6.243 6.002 -12.177 1.00 88.94 374 THR A N 1
ATOM 2883 C CA . THR A 1 374 ? 6.600 4.612 -12.385 1.00 88.94 374 THR A CA 1
ATOM 2884 C C . THR A 1 374 ? 5.741 3.703 -11.517 1.00 88.94 374 THR A C 1
ATOM 2886 O O . THR A 1 374 ? 5.211 2.719 -12.028 1.00 88.94 374 THR A O 1
ATOM 2889 N N . LEU A 1 375 ? 5.545 4.035 -10.241 1.00 90.56 375 LEU A N 1
ATOM 2890 C CA . LEU A 1 375 ? 4.590 3.355 -9.367 1.00 90.56 375 LEU A CA 1
ATOM 2891 C C . LEU A 1 375 ? 3.547 4.354 -8.885 1.00 90.56 375 LEU A C 1
ATOM 2893 O O . LEU A 1 375 ? 3.867 5.336 -8.219 1.00 90.56 375 LEU A O 1
ATOM 2897 N N . HIS A 1 376 ? 2.281 4.128 -9.231 1.00 92.31 376 HIS A N 1
ATOM 2898 C CA . HIS A 1 376 ? 1.222 5.015 -8.768 1.00 92.31 376 HIS A CA 1
ATOM 2899 C C . HIS A 1 376 ? 0.958 4.829 -7.279 1.00 92.31 376 HIS A C 1
ATOM 2901 O O . HIS A 1 376 ? 0.775 3.723 -6.787 1.00 92.31 376 HIS A O 1
ATOM 2907 N N . ARG A 1 377 ? 0.893 5.945 -6.557 1.00 94.56 377 ARG A N 1
ATOM 2908 C CA . ARG A 1 377 ? 0.632 5.978 -5.121 1.00 94.56 377 ARG A CA 1
ATOM 2909 C C . ARG A 1 377 ? -0.547 6.889 -4.824 1.00 94.56 377 ARG A C 1
ATOM 2911 O O . ARG A 1 377 ? -0.848 7.840 -5.552 1.00 94.56 377 ARG A O 1
ATOM 2918 N N . GLY A 1 378 ? -1.248 6.571 -3.755 1.00 97.38 378 GLY A N 1
ATOM 2919 C CA . GLY A 1 378 ? -2.427 7.291 -3.307 1.00 97.38 378 GLY A CA 1
ATOM 2920 C C . GLY A 1 378 ? -2.959 6.657 -2.041 1.00 97.38 378 GLY A C 1
ATOM 2921 O O . GLY A 1 378 ? -2.299 5.809 -1.456 1.00 97.38 378 GLY A O 1
ATOM 2922 N N . TYR A 1 379 ? -4.169 7.029 -1.663 1.00 98.50 379 TYR A N 1
ATOM 2923 C CA . TYR A 1 379 ? -4.850 6.468 -0.507 1.00 98.50 379 TYR A CA 1
ATOM 2924 C C . TYR A 1 379 ? -6.315 6.198 -0.835 1.00 98.50 379 TYR A C 1
ATOM 2926 O O . TYR A 1 379 ? -6.905 6.831 -1.716 1.00 98.50 379 TYR A O 1
ATOM 2934 N N . ILE A 1 380 ? -6.906 5.254 -0.115 1.00 98.62 380 ILE A N 1
ATOM 2935 C CA . ILE A 1 380 ? -8.351 5.076 -0.037 1.00 98.62 380 ILE A CA 1
ATOM 2936 C C . ILE A 1 380 ? -8.809 5.736 1.259 1.00 98.62 380 ILE A C 1
ATOM 2938 O O . ILE A 1 380 ? -8.287 5.420 2.323 1.00 98.62 380 ILE A O 1
ATOM 2942 N N . GLN A 1 381 ? -9.783 6.634 1.178 1.00 98.50 381 GLN A N 1
ATOM 2943 C CA . GLN A 1 381 ? -10.461 7.196 2.343 1.00 98.50 381 GLN A CA 1
ATOM 2944 C C . GLN A 1 381 ? -11.885 6.645 2.404 1.00 98.50 381 GLN A C 1
ATOM 2946 O O . GLN A 1 381 ? -12.539 6.530 1.368 1.00 98.50 381 GLN A O 1
ATOM 2951 N N . THR A 1 382 ? -12.360 6.312 3.604 1.00 98.62 382 THR A N 1
ATOM 2952 C CA . THR A 1 382 ? -13.743 5.892 3.872 1.00 98.62 382 THR A CA 1
ATOM 2953 C C . THR A 1 382 ? -14.176 6.277 5.288 1.00 98.62 382 THR A C 1
ATOM 2955 O O . THR A 1 382 ? -13.343 6.592 6.133 1.00 98.62 382 THR A O 1
ATOM 2958 N N . GLU A 1 383 ? -15.477 6.216 5.567 1.00 98.31 383 GLU A N 1
ATOM 2959 C CA . GLU A 1 383 ? -16.004 6.166 6.935 1.00 98.31 383 GLU A CA 1
ATOM 2960 C C . GLU A 1 383 ? -16.355 4.727 7.304 1.00 98.31 383 GLU A C 1
ATOM 2962 O O . GLU A 1 383 ? -16.968 4.013 6.509 1.00 98.31 383 GLU A O 1
ATOM 2967 N N . VAL A 1 384 ? -15.997 4.311 8.514 1.00 97.94 384 VAL A N 1
ATOM 2968 C CA . VAL A 1 384 ? -16.294 2.984 9.061 1.00 97.94 384 VAL A CA 1
ATOM 2969 C C . VAL A 1 384 ? -17.032 3.153 10.382 1.00 97.94 384 VAL A C 1
ATOM 2971 O O . VAL A 1 384 ? -16.628 3.931 11.249 1.00 97.94 384 VAL A O 1
ATOM 2974 N N . LYS A 1 385 ? -18.122 2.403 10.562 1.00 96.00 385 LYS A N 1
ATOM 2975 C CA . LYS A 1 385 ? -18.924 2.468 11.786 1.00 96.00 385 LYS A CA 1
ATOM 2976 C C . LYS A 1 385 ? -18.067 2.142 13.022 1.00 96.00 385 LYS A C 1
ATOM 2978 O O . LYS A 1 385 ? -17.401 1.112 13.057 1.00 96.00 385 LYS A O 1
ATOM 2983 N N . ASP A 1 386 ? -18.130 3.015 14.027 1.00 95.12 386 ASP A N 1
ATOM 2984 C CA . ASP A 1 386 ? -17.402 2.937 15.307 1.00 95.12 386 ASP A CA 1
ATOM 2985 C C . ASP A 1 386 ? -15.858 3.052 15.199 1.00 95.12 386 ASP A C 1
ATOM 2987 O O . ASP A 1 386 ? -15.167 2.981 16.210 1.00 95.12 386 ASP A O 1
ATOM 2991 N N . VAL A 1 387 ? -15.314 3.283 13.996 1.00 97.19 387 VAL A N 1
ATOM 2992 C CA . VAL A 1 387 ? -13.899 3.649 13.754 1.00 97.19 387 VAL A CA 1
ATOM 2993 C C . VAL A 1 387 ? -13.778 5.115 13.307 1.00 97.19 387 VAL A C 1
ATOM 2995 O O . VAL A 1 387 ? -12.797 5.779 13.627 1.00 97.19 387 VAL A O 1
ATOM 2998 N N . GLY A 1 388 ? -14.780 5.642 12.597 1.00 97.25 388 GLY A N 1
ATOM 2999 C CA . GLY A 1 388 ? -14.753 6.976 11.990 1.00 97.25 388 GLY A CA 1
ATOM 3000 C C . GLY A 1 388 ? -14.033 6.979 10.642 1.00 97.25 388 GLY A C 1
ATOM 3001 O O . GLY A 1 388 ? -14.099 5.998 9.893 1.00 97.25 388 GLY A O 1
ATOM 3002 N N . THR A 1 389 ? -13.341 8.076 10.330 1.00 98.44 389 THR A N 1
ATOM 3003 C CA . THR A 1 389 ? -12.561 8.198 9.098 1.00 98.44 389 THR A CA 1
ATOM 3004 C C . THR A 1 389 ? -11.385 7.222 9.123 1.00 98.44 389 THR A C 1
ATOM 3006 O O . THR A 1 389 ? -10.514 7.306 9.992 1.00 98.44 389 THR A O 1
ATOM 3009 N N . LEU A 1 390 ? -11.338 6.327 8.139 1.00 98.69 390 LEU A N 1
ATOM 3010 C CA . LEU A 1 390 ? -10.231 5.410 7.896 1.00 98.69 390 LEU A CA 1
ATOM 3011 C C . LEU A 1 390 ? -9.533 5.778 6.586 1.00 98.69 390 LEU A C 1
ATOM 3013 O O . LEU A 1 390 ? -10.175 5.922 5.541 1.00 98.69 390 LEU A O 1
ATOM 3017 N N . VAL A 1 391 ? -8.210 5.870 6.645 1.00 98.75 391 VAL A N 1
ATOM 3018 C CA . VAL A 1 391 ? -7.321 6.004 5.493 1.00 98.75 391 VAL A CA 1
ATOM 3019 C C . VAL A 1 391 ? -6.534 4.712 5.335 1.00 98.75 391 VAL A C 1
ATOM 3021 O O . VAL A 1 391 ? -5.873 4.267 6.267 1.00 98.75 391 VAL A O 1
ATOM 3024 N N . CYS A 1 392 ? -6.589 4.121 4.150 1.00 98.81 392 CYS A N 1
ATOM 3025 C CA . CYS A 1 392 ? -5.764 2.989 3.761 1.00 98.81 392 CYS A CA 1
ATOM 3026 C C . CYS A 1 392 ? -4.743 3.458 2.727 1.00 98.81 392 CYS A C 1
ATOM 3028 O O . CYS A 1 392 ? -5.137 3.993 1.687 1.00 98.81 392 CYS A O 1
ATOM 3030 N N . THR A 1 393 ? -3.450 3.302 3.001 1.00 98.75 393 THR A N 1
ATOM 3031 C CA . THR A 1 393 ? -2.390 3.746 2.083 1.00 98.75 393 THR A CA 1
ATOM 3032 C C . THR A 1 393 ? -1.195 2.796 2.066 1.00 98.75 393 THR A C 1
ATOM 3034 O O . THR A 1 393 ? -1.113 1.853 2.851 1.00 98.75 393 THR A O 1
ATOM 3037 N N . HIS A 1 394 ? -0.299 3.036 1.116 1.00 98.19 394 HIS A N 1
ATOM 3038 C CA . HIS A 1 394 ? 0.995 2.392 0.959 1.00 98.19 394 HIS A CA 1
ATOM 3039 C C . HIS A 1 394 ? 1.963 3.491 0.524 1.00 98.19 394 HIS A C 1
ATOM 3041 O O . HIS A 1 394 ? 1.914 3.939 -0.629 1.00 98.19 394 HIS A O 1
ATOM 3047 N N . LEU A 1 395 ? 2.773 3.975 1.464 1.00 98.25 395 LEU A N 1
ATOM 3048 C CA . LEU A 1 395 ? 3.727 5.047 1.197 1.00 98.25 395 LEU A CA 1
ATOM 3049 C C . LEU A 1 395 ? 4.933 4.514 0.431 1.00 98.25 395 LEU A C 1
ATOM 3051 O O . LEU A 1 395 ? 5.195 3.315 0.397 1.00 98.25 395 LEU A O 1
ATOM 3055 N N . THR A 1 396 ? 5.664 5.408 -0.213 1.00 97.50 396 THR A N 1
ATOM 3056 C CA . THR A 1 396 ? 6.779 5.027 -1.071 1.00 97.50 396 THR A CA 1
ATOM 3057 C C . THR A 1 396 ? 7.961 4.445 -0.288 1.00 97.50 396 THR A C 1
ATOM 3059 O O . THR A 1 396 ? 8.500 5.100 0.602 1.00 97.50 396 THR A O 1
ATOM 3062 N N . SER A 1 397 ? 8.397 3.239 -0.670 1.00 95.44 397 SER A N 1
ATOM 3063 C CA . SER A 1 397 ? 9.606 2.568 -0.168 1.00 95.44 397 SER A CA 1
ATOM 3064 C C . SER A 1 397 ? 10.894 3.302 -0.529 1.00 95.44 397 SER A C 1
ATOM 3066 O O . SER A 1 397 ? 11.007 3.886 -1.612 1.00 95.44 397 SER A O 1
ATOM 3068 N N . VAL A 1 398 ? 11.895 3.237 0.352 1.00 93.69 398 VAL A N 1
ATOM 3069 C CA . VAL A 1 398 ? 13.193 3.876 0.121 1.00 93.69 398 VAL A CA 1
ATOM 3070 C C . VAL A 1 398 ? 14.117 2.938 -0.642 1.00 93.69 398 VAL A C 1
ATOM 3072 O O . VAL A 1 398 ? 14.688 1.998 -0.103 1.00 93.69 398 VAL A O 1
ATOM 3075 N N . PHE A 1 399 ? 14.323 3.231 -1.923 1.00 90.31 399 PHE A N 1
ATOM 3076 C CA . PHE A 1 399 ? 15.348 2.554 -2.715 1.00 90.31 399 PHE A CA 1
ATOM 3077 C C . PHE A 1 399 ? 16.627 3.398 -2.826 1.00 90.31 399 PHE A C 1
ATOM 3079 O O . PHE A 1 399 ? 16.552 4.630 -2.840 1.00 90.31 399 PHE A O 1
ATOM 3086 N N . PRO A 1 400 ? 17.807 2.768 -3.005 1.00 87.69 400 PRO A N 1
ATOM 3087 C CA . PRO A 1 400 ? 19.075 3.492 -3.148 1.00 87.69 400 PRO A CA 1
ATOM 3088 C C . PRO A 1 400 ? 19.133 4.437 -4.355 1.00 87.69 400 PRO A C 1
ATOM 3090 O O . PRO A 1 400 ? 19.871 5.417 -4.356 1.00 87.69 400 PRO A O 1
ATOM 3093 N N . THR A 1 401 ? 18.387 4.121 -5.414 1.00 85.31 401 THR A N 1
ATOM 3094 C CA . THR A 1 401 ? 18.317 4.924 -6.640 1.00 85.31 401 THR A CA 1
ATOM 3095 C C . THR A 1 401 ? 16.912 5.475 -6.766 1.00 85.31 401 THR A C 1
ATOM 3097 O O . THR A 1 401 ? 15.985 4.684 -6.727 1.00 85.31 401 THR A O 1
ATOM 3100 N N . TYR A 1 402 ? 16.750 6.787 -6.954 1.00 88.88 402 TYR A N 1
ATOM 3101 C CA . TYR A 1 402 ? 15.450 7.417 -7.213 1.00 88.88 402 TYR A CA 1
ATOM 3102 C C . TYR A 1 402 ? 15.101 7.373 -8.703 1.00 88.88 402 TYR A C 1
ATOM 3104 O O . TYR A 1 402 ? 15.924 7.777 -9.528 1.00 88.88 402 TYR A O 1
ATOM 3112 N N . TRP A 1 403 ? 13.918 6.879 -9.069 1.00 87.56 403 TRP A N 1
ATOM 3113 C CA . TRP A 1 403 ? 13.581 6.628 -10.478 1.00 87.56 403 TRP A CA 1
ATOM 3114 C C . TRP A 1 403 ? 12.143 6.967 -10.868 1.00 87.56 403 TRP A C 1
ATOM 3116 O O . TRP A 1 403 ? 11.635 6.508 -11.893 1.00 87.56 403 TRP A O 1
ATOM 3126 N N . GLU A 1 404 ? 11.508 7.842 -10.099 1.00 91.19 404 GLU A N 1
ATOM 3127 C CA . GLU A 1 404 ? 10.337 8.562 -10.583 1.00 91.19 404 GLU A CA 1
ATOM 3128 C C . GLU A 1 404 ? 10.773 9.661 -11.553 1.00 91.19 404 GLU A C 1
ATOM 3130 O O . GLU A 1 404 ? 11.740 10.387 -11.313 1.00 91.19 404 GLU A O 1
ATOM 3135 N N . TYR A 1 405 ? 10.093 9.747 -12.694 1.00 86.44 405 TYR A N 1
ATOM 3136 C CA . TYR A 1 405 ? 10.526 10.578 -13.820 1.00 86.44 405 TYR A CA 1
ATOM 3137 C C . TYR A 1 405 ? 9.658 11.816 -14.036 1.00 86.44 405 TYR A C 1
ATOM 3139 O O . TYR A 1 405 ? 10.018 12.636 -14.875 1.00 86.44 405 TYR A O 1
ATOM 3147 N N . ASP A 1 406 ? 8.550 11.982 -13.319 1.00 90.94 406 ASP A N 1
ATOM 3148 C CA . ASP A 1 406 ? 7.681 13.167 -13.408 1.00 90.94 406 ASP A CA 1
ATOM 3149 C C . ASP A 1 406 ? 7.365 13.760 -12.030 1.00 90.94 406 ASP A C 1
ATOM 3151 O O . ASP A 1 406 ? 6.352 14.418 -11.843 1.00 90.94 406 ASP A O 1
ATOM 3155 N N . LEU A 1 407 ? 8.233 13.525 -11.044 1.00 92.50 407 LEU A N 1
ATOM 3156 C CA . LEU A 1 407 ? 8.134 14.143 -9.726 1.00 92.50 407 LEU A CA 1
ATOM 3157 C C . LEU A 1 407 ? 9.334 15.062 -9.464 1.00 92.50 407 LEU A C 1
ATOM 3159 O O . LEU A 1 407 ? 10.429 14.807 -9.970 1.00 92.50 407 LEU A O 1
ATOM 3163 N N . PRO A 1 408 ? 9.155 16.135 -8.671 1.00 93.75 408 PRO A N 1
ATOM 3164 C CA . PRO A 1 408 ? 10.210 17.108 -8.401 1.00 93.75 408 PRO A CA 1
ATOM 3165 C C . PRO A 1 408 ? 11.173 16.678 -7.281 1.00 93.75 408 PRO A C 1
ATOM 3167 O O . PRO A 1 408 ? 11.949 17.510 -6.818 1.00 93.75 408 PRO A O 1
ATOM 3170 N N . TYR A 1 409 ? 11.108 15.427 -6.820 1.00 95.06 409 TYR A N 1
ATOM 3171 C CA . TYR A 1 409 ? 11.895 14.950 -5.686 1.00 95.06 409 TYR A CA 1
ATOM 3172 C C . TYR A 1 409 ? 13.244 14.390 -6.124 1.00 95.06 409 TYR A C 1
ATOM 3174 O O . TYR A 1 409 ? 13.445 13.967 -7.264 1.00 95.06 409 TYR A O 1
ATOM 3182 N N . SER A 1 410 ? 14.183 14.404 -5.189 1.00 91.56 410 SER A N 1
ATOM 3183 C CA . SER A 1 410 ? 15.545 13.914 -5.382 1.00 91.56 410 SER A CA 1
ATOM 3184 C C . SER A 1 410 ? 15.782 12.537 -4.761 1.00 91.56 410 SER A C 1
ATOM 3186 O O . SER A 1 410 ? 16.749 11.859 -5.116 1.00 91.56 410 SER A O 1
ATOM 3188 N N . SER A 1 411 ? 14.906 12.115 -3.848 1.00 94.69 411 SER A N 1
ATOM 3189 C CA . SER A 1 411 ? 15.000 10.846 -3.136 1.00 94.69 411 SER A CA 1
ATOM 3190 C C . SER A 1 411 ? 13.622 10.264 -2.837 1.00 94.69 411 SER A C 1
ATOM 3192 O O . SER A 1 411 ? 12.602 10.957 -2.847 1.00 94.69 411 SER A O 1
ATOM 3194 N N . TYR A 1 412 ? 13.603 8.966 -2.534 1.00 96.44 412 TYR A N 1
ATOM 3195 C CA . TYR A 1 412 ? 12.378 8.294 -2.124 1.00 96.44 412 TYR A CA 1
ATOM 3196 C C . TYR A 1 412 ? 11.902 8.700 -0.733 1.00 96.44 412 TYR A C 1
ATOM 3198 O O . TYR A 1 412 ? 10.699 8.770 -0.511 1.00 96.44 412 TYR A O 1
ATOM 3206 N N . GLU A 1 413 ? 12.820 9.049 0.170 1.00 97.94 413 GLU A N 1
ATOM 3207 C CA . GLU A 1 413 ? 12.454 9.611 1.470 1.00 97.94 413 GLU A CA 1
ATOM 3208 C C . GLU A 1 413 ? 11.751 10.968 1.305 1.00 97.94 413 GLU A C 1
ATOM 3210 O O . GLU A 1 413 ? 10.710 11.187 1.914 1.00 97.94 413 GLU A O 1
ATOM 3215 N N . GLU A 1 414 ? 12.233 11.844 0.416 1.00 98.06 414 GLU A N 1
ATOM 3216 C CA . GLU A 1 414 ? 11.590 13.139 0.140 1.00 98.06 414 GLU A CA 1
ATOM 3217 C C . GLU A 1 414 ? 10.174 12.960 -0.440 1.00 98.06 414 GLU A C 1
ATOM 3219 O O . GLU A 1 414 ? 9.234 13.660 -0.051 1.00 98.06 414 GLU A O 1
ATOM 3224 N N . GLN A 1 415 ? 9.992 11.979 -1.330 1.00 98.06 415 GLN A N 1
ATOM 3225 C CA . GLN A 1 415 ? 8.669 11.611 -1.831 1.00 98.06 415 GLN A CA 1
ATOM 3226 C C . GLN A 1 415 ? 7.765 11.058 -0.720 1.00 98.06 415 GLN A C 1
ATOM 3228 O O . GLN A 1 415 ? 6.614 11.483 -0.620 1.00 98.06 415 GLN A O 1
ATOM 3233 N N . ASN A 1 416 ? 8.272 10.158 0.128 1.00 98.56 416 ASN A N 1
ATOM 3234 C CA . ASN A 1 416 ? 7.533 9.598 1.262 1.00 98.56 416 ASN A CA 1
ATOM 3235 C C . ASN A 1 416 ? 7.058 10.721 2.212 1.00 98.56 416 ASN A C 1
ATOM 3237 O O . ASN A 1 416 ? 5.868 10.817 2.519 1.00 98.56 416 ASN A O 1
ATOM 3241 N N . GLN A 1 417 ? 7.933 11.676 2.549 1.00 98.69 417 GLN A N 1
ATOM 3242 C CA . GLN A 1 417 ? 7.567 12.877 3.313 1.00 98.69 417 GLN A CA 1
ATOM 3243 C C . GLN A 1 417 ? 6.466 13.698 2.627 1.00 98.69 417 GLN A C 1
ATOM 3245 O O . GLN A 1 417 ? 5.539 14.179 3.284 1.00 98.69 417 GLN A O 1
ATOM 3250 N N . ALA A 1 418 ? 6.530 13.868 1.305 1.00 98.62 418 ALA A N 1
ATOM 3251 C CA . ALA A 1 418 ? 5.500 14.586 0.562 1.00 98.62 418 ALA A CA 1
ATOM 3252 C C . ALA A 1 418 ? 4.135 13.872 0.585 1.00 98.62 418 ALA A C 1
ATOM 3254 O O . ALA A 1 418 ? 3.097 14.539 0.639 1.00 98.62 418 ALA A O 1
ATOM 3255 N N . GLU A 1 419 ? 4.116 12.540 0.573 1.00 98.62 419 GLU A N 1
ATOM 3256 C CA . GLU A 1 419 ? 2.902 11.722 0.702 1.00 98.62 419 GLU A CA 1
ATOM 3257 C C . GLU A 1 419 ? 2.300 11.824 2.116 1.00 98.62 419 GLU A C 1
ATOM 3259 O O . GLU A 1 419 ? 1.083 12.019 2.255 1.00 98.62 419 GLU A O 1
ATOM 3264 N N . ILE A 1 420 ? 3.141 11.819 3.159 1.00 98.75 420 ILE A N 1
ATOM 3265 C CA . ILE A 1 420 ? 2.732 12.087 4.551 1.00 98.75 420 ILE A CA 1
ATOM 3266 C C . ILE A 1 420 ? 2.105 13.482 4.660 1.00 98.75 420 ILE A C 1
ATOM 3268 O O . ILE A 1 420 ? 0.968 13.612 5.120 1.00 98.75 420 ILE A O 1
ATOM 3272 N N . ASN A 1 421 ? 2.792 14.518 4.166 1.00 98.69 421 ASN A N 1
ATOM 3273 C CA . ASN A 1 421 ? 2.307 15.903 4.171 1.00 98.69 421 ASN A CA 1
ATOM 3274 C C . ASN A 1 421 ? 0.951 16.035 3.468 1.00 98.69 421 ASN A C 1
ATOM 3276 O O . ASN A 1 421 ? 0.049 16.712 3.957 1.00 98.69 421 ASN A O 1
ATOM 3280 N N . LYS A 1 422 ? 0.778 15.389 2.309 1.00 98.50 422 LYS A N 1
ATOM 3281 C CA . LYS A 1 422 ? -0.488 15.414 1.560 1.00 98.50 422 LYS A CA 1
ATOM 3282 C C . LYS A 1 422 ? -1.623 14.748 2.324 1.00 98.50 422 LYS A C 1
ATOM 3284 O O . LYS A 1 422 ? -2.736 15.271 2.299 1.00 98.50 422 LYS A O 1
ATOM 3289 N N . THR A 1 423 ? -1.346 13.630 2.990 1.00 98.06 423 THR A N 1
ATOM 3290 C CA . THR A 1 423 ? -2.332 12.935 3.826 1.00 98.06 423 THR A CA 1
ATOM 3291 C C . THR A 1 423 ? -2.743 13.807 5.011 1.00 98.06 423 THR A C 1
ATOM 3293 O O . THR A 1 423 ? -3.933 14.049 5.202 1.00 98.06 423 THR A O 1
ATOM 3296 N N . TYR A 1 424 ? -1.766 14.354 5.743 1.00 98.31 424 TYR A N 1
ATOM 3297 C CA . TYR A 1 424 ? -2.012 15.242 6.879 1.00 98.31 424 TYR A CA 1
ATOM 3298 C C . TYR A 1 424 ? -2.804 16.487 6.462 1.00 98.31 424 TYR A C 1
ATOM 3300 O O . TYR A 1 424 ? -3.890 16.718 6.980 1.00 98.31 424 TYR A O 1
ATOM 3308 N N . ASN A 1 425 ? -2.332 17.240 5.461 1.00 98.25 425 ASN A N 1
ATOM 3309 C CA . ASN A 1 425 ? -2.979 18.481 5.013 1.00 98.25 425 ASN A CA 1
ATOM 3310 C C . ASN A 1 425 ? -4.416 18.253 4.521 1.00 98.25 425 ASN A C 1
ATOM 3312 O O . ASN A 1 425 ? -5.268 19.131 4.635 1.00 98.25 425 ASN A O 1
ATOM 3316 N N . ARG A 1 426 ? -4.709 17.078 3.950 1.00 97.38 426 ARG A N 1
ATOM 3317 C CA . ARG A 1 426 ? -6.058 16.734 3.483 1.00 97.38 426 ARG A CA 1
ATOM 3318 C C . ARG A 1 426 ? -7.056 16.566 4.629 1.00 97.38 426 ARG A C 1
ATOM 3320 O O . ARG A 1 426 ? -8.249 16.815 4.417 1.00 97.38 426 ARG A O 1
ATOM 3327 N N . LEU A 1 427 ? -6.576 16.087 5.773 1.00 97.31 427 LEU A N 1
ATOM 3328 C CA . LEU A 1 427 ? -7.363 15.681 6.938 1.00 97.31 427 LEU A CA 1
ATOM 3329 C C . LEU A 1 427 ? -7.066 16.545 8.169 1.00 97.31 427 LEU A C 1
ATOM 3331 O O . LEU A 1 427 ? -7.467 16.202 9.282 1.00 97.31 427 LEU A O 1
ATOM 3335 N N . GLU A 1 428 ? -6.375 17.666 7.972 1.00 96.31 428 GLU A N 1
ATOM 3336 C CA . GLU A 1 428 ? -6.001 18.587 9.034 1.00 96.31 428 GLU A CA 1
ATOM 3337 C C . GLU A 1 428 ? -7.242 19.020 9.828 1.00 96.31 428 GLU A C 1
ATOM 3339 O O . GLU A 1 428 ? -8.305 19.314 9.275 1.00 96.31 428 GLU A O 1
ATOM 3344 N N . GLY A 1 429 ? -7.115 19.004 11.156 1.00 95.38 429 GLY A N 1
ATOM 3345 C CA . GLY A 1 429 ? -8.205 19.333 12.076 1.00 95.38 429 GLY A CA 1
ATOM 3346 C C . GLY A 1 429 ? -9.263 18.238 12.261 1.00 95.38 429 GLY A C 1
ATOM 3347 O O . GLY A 1 429 ? -10.205 18.449 13.023 1.00 95.38 429 GLY A O 1
ATOM 3348 N N . SER A 1 430 ? -9.126 17.076 11.615 1.00 96.81 430 SER A N 1
ATOM 3349 C CA . SER A 1 430 ? -10.012 15.919 11.809 1.00 96.81 430 SER A CA 1
ATOM 3350 C C . SER A 1 430 ? -9.339 14.843 12.665 1.00 96.81 430 SER A C 1
ATOM 3352 O O . SER A 1 430 ? -8.117 14.717 12.666 1.00 96.81 430 SER A O 1
ATOM 3354 N N . SER A 1 431 ? -10.131 14.040 13.383 1.00 97.38 431 SER A N 1
ATOM 3355 C CA . SER A 1 431 ? -9.646 12.775 13.955 1.00 97.38 431 SER A CA 1
ATOM 3356 C C . SER A 1 431 ? -9.845 11.650 12.946 1.00 97.38 431 SER A C 1
ATOM 3358 O O . SER A 1 431 ? -10.912 11.561 12.340 1.00 97.38 431 SER A O 1
ATOM 3360 N N . TYR A 1 432 ? -8.834 10.811 12.754 1.00 98.31 432 TYR A N 1
ATOM 3361 C CA . TYR A 1 432 ? -8.874 9.713 11.788 1.00 98.31 432 TYR A CA 1
ATOM 3362 C C . TYR A 1 432 ? -7.888 8.608 12.162 1.00 98.31 432 TYR A C 1
ATOM 3364 O O . TYR A 1 432 ? -6.953 8.811 12.937 1.00 98.31 432 TYR A O 1
ATOM 3372 N N . THR A 1 433 ? -8.112 7.432 11.586 1.00 98.62 433 THR A N 1
ATOM 3373 C CA . THR A 1 433 ? -7.211 6.279 11.645 1.00 98.62 433 THR A CA 1
ATOM 3374 C C . THR A 1 433 ? -6.549 6.104 10.284 1.00 98.62 433 THR A C 1
ATOM 3376 O O . THR A 1 433 ? -7.224 6.193 9.259 1.00 98.62 433 THR A O 1
ATOM 3379 N N . ILE A 1 434 ? -5.250 5.829 10.253 1.00 98.69 434 ILE A N 1
ATOM 3380 C CA . ILE A 1 434 ? -4.512 5.474 9.041 1.00 98.69 434 ILE A CA 1
ATOM 3381 C C . ILE A 1 434 ? -3.875 4.096 9.213 1.00 98.69 434 ILE A C 1
ATOM 3383 O O . ILE A 1 434 ? -3.069 3.879 10.106 1.00 98.69 434 ILE A O 1
ATOM 3387 N N . ALA A 1 435 ? -4.256 3.161 8.354 1.00 98.88 435 ALA A N 1
ATOM 3388 C CA . ALA A 1 435 ? -3.691 1.822 8.276 1.00 98.88 435 ALA A CA 1
ATOM 3389 C C . ALA A 1 435 ? -2.797 1.763 7.033 1.00 98.88 435 ALA A C 1
ATOM 3391 O O . ALA A 1 435 ? -3.263 2.078 5.931 1.00 98.88 435 ALA A O 1
ATOM 3392 N N . ALA A 1 436 ? -1.515 1.448 7.200 1.00 98.69 436 ALA A N 1
ATOM 3393 C CA . ALA A 1 436 ? -0.575 1.495 6.088 1.00 98.69 436 ALA A CA 1
ATOM 3394 C C . ALA A 1 436 ? 0.647 0.599 6.277 1.00 98.69 436 ALA A C 1
ATOM 3396 O O . ALA A 1 436 ? 1.031 0.285 7.401 1.00 98.69 436 ALA A O 1
ATOM 3397 N N . ASP A 1 437 ? 1.290 0.297 5.152 1.00 98.75 437 ASP A N 1
ATOM 3398 C CA . ASP A 1 437 ? 2.746 0.212 5.089 1.00 98.75 437 ASP A CA 1
ATOM 3399 C C . ASP A 1 437 ? 3.282 1.636 4.874 1.00 98.75 437 ASP A C 1
ATOM 3401 O O . ASP A 1 437 ? 3.049 2.263 3.828 1.00 98.75 437 ASP A O 1
ATOM 3405 N N . PHE A 1 438 ? 3.930 2.184 5.901 1.00 98.75 438 PHE A N 1
ATOM 3406 C CA . PHE A 1 438 ? 4.477 3.536 5.884 1.00 98.75 438 PHE A CA 1
ATOM 3407 C C . PHE A 1 438 ? 5.851 3.605 5.224 1.00 98.75 438 PHE A C 1
ATOM 3409 O O . PHE A 1 438 ? 6.304 4.710 4.907 1.00 98.75 438 PHE A O 1
ATOM 3416 N N . ASN A 1 439 ? 6.527 2.469 5.017 1.00 98.56 439 ASN A N 1
ATOM 3417 C CA . ASN A 1 439 ? 7.904 2.430 4.529 1.00 98.56 439 ASN A CA 1
ATOM 3418 C C . ASN A 1 439 ? 8.849 3.379 5.302 1.00 98.56 439 ASN A C 1
ATOM 3420 O O . ASN A 1 439 ? 9.800 3.944 4.762 1.00 98.56 439 ASN A O 1
ATOM 3424 N N . THR A 1 440 ? 8.549 3.595 6.582 1.00 98.75 440 THR A N 1
ATOM 3425 C CA . THR A 1 440 ? 9.362 4.374 7.506 1.00 98.75 440 THR A CA 1
ATOM 3426 C C . THR A 1 440 ? 9.140 3.878 8.929 1.00 98.75 440 THR A C 1
ATOM 3428 O O . THR A 1 440 ? 8.033 3.469 9.271 1.00 98.75 440 THR A O 1
ATOM 3431 N N . GLY A 1 441 ? 10.185 3.906 9.755 1.00 98.31 441 GLY A N 1
ATOM 3432 C CA . GLY A 1 441 ? 10.147 3.330 11.095 1.00 98.31 441 GLY A CA 1
ATOM 3433 C C . GLY A 1 441 ? 11.277 3.803 12.009 1.00 98.31 441 GLY A C 1
ATOM 3434 O O . GLY A 1 441 ? 12.270 4.363 11.531 1.00 98.31 441 GLY A O 1
ATOM 3435 N N . PRO A 1 442 ? 11.150 3.576 13.329 1.00 98.44 442 PRO A N 1
ATOM 3436 C CA . PRO A 1 442 ? 12.140 3.992 14.313 1.00 98.44 442 PRO A CA 1
ATOM 3437 C C . PRO A 1 442 ? 13.352 3.055 14.357 1.00 98.44 442 PRO A C 1
ATOM 3439 O O . PRO A 1 442 ? 13.263 1.868 14.054 1.00 98.44 442 PRO A O 1
ATOM 3442 N N . GLU A 1 443 ? 14.470 3.575 14.862 1.00 98.50 443 GLU A N 1
ATOM 3443 C CA . GLU A 1 443 ? 15.551 2.751 15.405 1.00 98.50 443 GLU A CA 1
ATOM 3444 C C . GLU A 1 443 ? 15.244 2.423 16.872 1.00 98.50 443 GLU A C 1
ATOM 3446 O O . GLU A 1 443 ? 14.929 3.315 17.667 1.00 98.50 443 GLU A O 1
ATOM 3451 N N . VAL A 1 444 ? 15.332 1.145 17.243 1.00 98.50 444 VAL A N 1
ATOM 3452 C CA . VAL A 1 444 ? 15.095 0.677 18.615 1.00 98.50 444 VAL A CA 1
ATOM 3453 C C . VAL A 1 444 ? 16.161 -0.345 18.974 1.00 98.50 444 VAL A C 1
ATOM 3455 O O . VAL A 1 444 ? 16.218 -1.424 18.397 1.00 98.50 444 VAL A O 1
ATOM 3458 N N . SER A 1 445 ? 16.992 -0.032 19.966 1.00 98.31 445 SER A N 1
ATOM 3459 C CA . SER A 1 445 ? 17.940 -1.001 20.520 1.00 98.31 445 SER A CA 1
ATOM 3460 C C . SER A 1 445 ? 17.251 -1.896 21.548 1.00 98.31 445 SER A C 1
ATOM 3462 O O . SER A 1 445 ? 16.754 -1.408 22.564 1.00 98.31 445 SER A O 1
ATOM 3464 N N . SER A 1 446 ? 17.257 -3.208 21.316 1.00 98.12 446 SER A N 1
ATOM 3465 C CA . SER A 1 446 ? 16.647 -4.198 22.213 1.00 98.12 446 SER A CA 1
ATOM 3466 C C . SER A 1 446 ? 17.506 -5.455 22.331 1.00 98.12 446 SER A C 1
ATOM 3468 O O . SER A 1 446 ? 18.235 -5.813 21.408 1.00 98.12 446 SER A O 1
ATOM 3470 N N . SER A 1 447 ? 17.409 -6.152 23.467 1.00 97.81 447 SER A N 1
ATOM 3471 C CA . SER A 1 447 ? 18.002 -7.487 23.621 1.00 97.81 447 SER A CA 1
ATOM 3472 C C . SER A 1 447 ? 17.175 -8.589 22.955 1.00 97.81 447 SER A C 1
ATOM 3474 O O . SER A 1 447 ? 17.694 -9.680 22.738 1.00 97.81 447 SER A O 1
ATOM 3476 N N . ASP A 1 448 ? 15.897 -8.329 22.666 1.00 98.06 448 ASP A N 1
ATOM 3477 C CA . ASP A 1 448 ? 15.056 -9.210 21.855 1.00 98.06 448 ASP A CA 1
ATOM 3478 C C . ASP A 1 448 ? 15.374 -8.970 20.367 1.00 98.06 448 ASP A C 1
ATOM 3480 O O . ASP A 1 448 ? 15.149 -7.851 19.893 1.00 98.06 448 ASP A O 1
ATOM 3484 N N . PRO A 1 449 ? 15.888 -9.972 19.624 1.00 97.31 449 PRO A N 1
ATOM 3485 C CA . PRO A 1 449 ? 16.275 -9.801 18.227 1.00 97.31 449 PRO A CA 1
ATOM 3486 C C . PRO A 1 449 ? 15.146 -9.291 17.331 1.00 97.31 449 PRO A C 1
ATOM 3488 O O . PRO A 1 449 ? 15.407 -8.458 16.466 1.00 97.31 449 PRO A O 1
ATOM 3491 N N . GLU A 1 450 ? 13.900 -9.728 17.548 1.00 96.81 450 GLU A N 1
ATOM 3492 C CA . GLU A 1 450 ? 12.764 -9.284 16.728 1.00 96.81 450 GLU A CA 1
ATOM 3493 C C . GLU A 1 450 ? 12.363 -7.832 17.035 1.00 96.81 450 GLU A C 1
ATOM 3495 O O . GLU A 1 450 ? 11.716 -7.197 16.207 1.00 96.81 450 GLU A O 1
ATOM 3500 N N . LYS A 1 451 ? 12.767 -7.282 18.189 1.00 98.19 451 LYS A N 1
ATOM 3501 C CA . LYS A 1 451 ? 12.516 -5.883 18.590 1.00 98.19 451 LYS A CA 1
ATOM 3502 C C . LYS A 1 451 ? 13.741 -4.981 18.453 1.00 98.19 451 LYS A C 1
ATOM 3504 O O . LYS A 1 451 ? 13.695 -3.818 18.849 1.00 98.19 451 LYS A O 1
ATOM 3509 N N . ASN A 1 452 ? 14.861 -5.516 17.971 1.00 98.38 452 ASN A N 1
ATOM 3510 C CA . ASN A 1 452 ? 16.050 -4.730 17.678 1.00 98.38 452 ASN A CA 1
ATOM 3511 C C . ASN A 1 452 ? 15.917 -4.155 16.264 1.00 98.38 452 ASN A C 1
ATOM 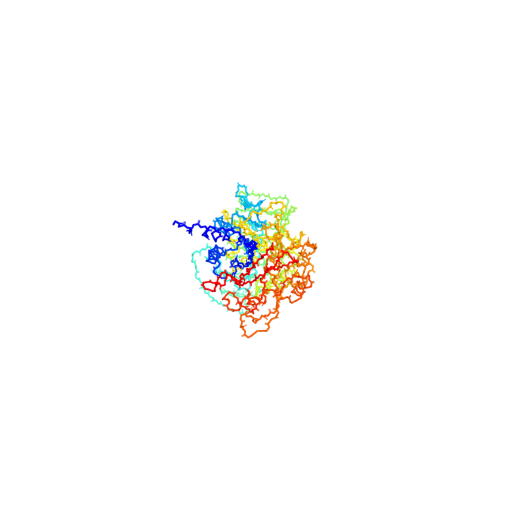3513 O O . ASN A 1 452 ? 16.240 -4.827 15.284 1.00 98.38 452 ASN A O 1
ATOM 3517 N N . LEU A 1 453 ? 15.378 -2.941 16.178 1.00 98.56 453 LEU A N 1
ATOM 3518 C CA . LEU A 1 453 ? 14.912 -2.325 14.941 1.00 98.56 453 LEU A CA 1
ATOM 3519 C C . LEU A 1 453 ? 15.945 -1.360 14.365 1.00 98.56 453 LEU A C 1
ATOM 3521 O O . LEU A 1 453 ? 16.549 -0.571 15.092 1.00 98.56 453 LEU A O 1
ATOM 3525 N N . THR A 1 454 ? 16.089 -1.387 13.046 1.00 98.44 454 THR A N 1
ATOM 3526 C CA . THR A 1 454 ? 16.822 -0.391 12.259 1.00 98.44 454 THR A CA 1
ATOM 3527 C C . THR A 1 454 ? 15.839 0.657 11.743 1.00 98.44 454 THR A C 1
ATOM 3529 O O . THR A 1 454 ? 14.725 0.321 11.336 1.00 98.44 454 THR A O 1
ATOM 3532 N N . ALA A 1 455 ? 16.236 1.930 11.753 1.00 98.19 455 ALA A N 1
ATOM 3533 C CA . ALA A 1 455 ? 15.413 2.984 11.168 1.00 98.19 455 ALA A CA 1
ATOM 3534 C C . ALA A 1 455 ? 15.332 2.853 9.640 1.00 98.19 455 ALA A C 1
ATOM 3536 O O . ALA A 1 455 ? 16.329 2.557 8.984 1.00 98.19 455 ALA A O 1
ATOM 3537 N N . GLU A 1 456 ? 14.162 3.171 9.089 1.00 97.81 456 GLU A N 1
ATOM 3538 C CA . GLU A 1 456 ? 13.915 3.331 7.652 1.00 97.81 456 GLU A CA 1
ATOM 3539 C C . GLU A 1 456 ? 13.325 4.732 7.434 1.00 97.81 456 GLU A C 1
ATOM 3541 O O . GLU A 1 456 ? 12.388 5.115 8.141 1.00 97.81 456 GLU A O 1
ATOM 3546 N N . ALA A 1 457 ? 13.870 5.518 6.497 1.00 98.00 457 ALA A N 1
ATOM 3547 C CA . ALA A 1 457 ? 13.447 6.908 6.250 1.00 98.00 457 ALA A CA 1
ATOM 3548 C C . ALA A 1 457 ? 13.239 7.735 7.548 1.00 98.00 457 ALA A C 1
ATOM 3550 O O . ALA A 1 457 ? 12.137 8.224 7.805 1.00 98.00 457 ALA A O 1
ATOM 3551 N N . PRO A 1 458 ? 14.257 7.892 8.415 1.00 98.12 458 PRO A N 1
ATOM 3552 C CA . PRO A 1 458 ? 14.073 8.472 9.748 1.00 98.12 458 PRO A CA 1
ATOM 3553 C C . PRO A 1 458 ? 13.455 9.881 9.743 1.00 98.12 458 PRO A C 1
ATOM 3555 O O . PRO A 1 458 ? 12.762 10.242 10.696 1.00 98.12 458 PRO A O 1
ATOM 3558 N N . ASN A 1 459 ? 13.643 10.679 8.683 1.00 98.56 459 ASN A N 1
ATOM 3559 C CA . ASN A 1 459 ? 13.024 12.004 8.593 1.00 98.56 459 ASN A CA 1
ATOM 3560 C C . ASN A 1 459 ? 11.523 11.932 8.269 1.00 98.56 459 ASN A C 1
ATOM 3562 O O . ASN A 1 459 ? 10.781 12.849 8.625 1.00 98.56 459 ASN A O 1
ATOM 3566 N N . SER A 1 460 ? 11.061 10.870 7.608 1.00 98.69 460 SER A N 1
ATOM 3567 C CA . SER A 1 460 ? 9.635 10.595 7.385 1.00 98.69 460 SER A CA 1
ATOM 3568 C C . SER A 1 460 ? 8.964 10.129 8.675 1.00 98.69 460 SER A C 1
ATOM 3570 O O . SER A 1 460 ? 7.896 10.628 9.030 1.00 98.69 460 SER A O 1
ATOM 3572 N N . TYR A 1 461 ? 9.629 9.269 9.449 1.00 98.75 461 TYR A N 1
ATOM 3573 C CA . TYR A 1 461 ? 9.135 8.852 10.761 1.00 98.75 461 TYR A CA 1
ATOM 3574 C C . TYR A 1 461 ? 9.030 10.037 11.734 1.00 98.75 461 TYR A C 1
ATOM 3576 O O . TYR A 1 461 ? 8.001 10.237 12.383 1.00 98.75 461 TYR A O 1
ATOM 3584 N N . ALA A 1 462 ? 10.059 10.891 11.779 1.00 98.69 462 ALA A N 1
ATOM 3585 C CA . ALA A 1 462 ? 10.041 12.114 12.582 1.00 98.69 462 ALA A CA 1
ATOM 3586 C C . ALA A 1 462 ? 8.914 13.077 12.167 1.00 98.69 462 ALA A C 1
ATOM 3588 O O . ALA A 1 462 ? 8.360 13.783 13.009 1.00 98.69 462 ALA A O 1
ATOM 3589 N N . LEU A 1 463 ? 8.537 13.095 10.885 1.00 98.69 463 LEU A N 1
ATOM 3590 C CA . LEU A 1 463 ? 7.421 13.894 10.383 1.00 98.69 463 LEU A CA 1
ATOM 3591 C C . LEU A 1 463 ? 6.061 13.358 10.868 1.00 98.69 463 LEU A C 1
ATOM 3593 O O . LEU A 1 463 ? 5.203 14.152 11.255 1.00 98.69 463 LEU A O 1
ATOM 3597 N N . LEU A 1 464 ? 5.872 12.034 10.930 1.00 98.69 464 LEU A N 1
ATOM 3598 C CA . LEU A 1 464 ? 4.685 11.432 11.559 1.00 98.69 464 LEU A CA 1
ATOM 3599 C C . LEU A 1 464 ? 4.591 11.824 13.043 1.00 98.69 464 LEU A C 1
ATOM 3601 O O . LEU A 1 464 ? 3.538 12.250 13.519 1.00 98.69 464 LEU A O 1
ATOM 3605 N N . GLN A 1 465 ? 5.708 11.762 13.768 1.00 98.44 465 GLN A N 1
ATOM 3606 C CA . GLN A 1 465 ? 5.768 12.211 15.163 1.00 98.44 465 GLN A CA 1
ATOM 3607 C C . GLN A 1 465 ? 5.445 13.701 15.303 1.00 98.44 465 GLN A C 1
ATOM 3609 O O . GLN A 1 465 ? 4.678 14.088 16.183 1.00 98.44 465 GLN A O 1
ATOM 3614 N N . HIS A 1 466 ? 5.998 14.532 14.417 1.00 98.25 466 HIS A N 1
ATOM 3615 C CA . HIS A 1 466 ? 5.766 15.972 14.404 1.00 98.25 466 HIS A CA 1
ATOM 3616 C C . HIS A 1 466 ? 4.284 16.319 14.232 1.00 98.25 466 HIS A C 1
ATOM 3618 O O . HIS A 1 466 ? 3.785 17.212 14.916 1.00 98.25 466 HIS A O 1
ATOM 3624 N N . TYR A 1 467 ? 3.573 15.590 13.369 1.00 98.38 467 TYR A N 1
ATOM 3625 C CA . TYR A 1 467 ? 2.137 15.775 13.169 1.00 98.38 467 TYR A CA 1
ATOM 3626 C C . TYR A 1 467 ? 1.263 15.250 14.311 1.00 98.38 467 TYR A C 1
ATOM 3628 O O . TYR A 1 467 ? 0.075 15.561 14.347 1.00 98.38 467 TYR A O 1
ATOM 3636 N N . GLY A 1 468 ? 1.833 14.508 15.262 1.00 97.94 468 GLY A N 1
ATOM 3637 C CA . GLY A 1 468 ? 1.112 13.998 16.426 1.00 97.94 468 GLY A CA 1
ATOM 3638 C C . GLY A 1 468 ? 0.432 12.648 16.205 1.00 97.94 468 GLY A C 1
ATOM 3639 O O . GLY A 1 468 ? -0.472 12.307 16.965 1.00 97.94 468 GLY A O 1
ATOM 3640 N N . TYR A 1 469 ? 0.855 11.874 15.199 1.00 98.31 469 TYR A N 1
ATOM 3641 C CA . TYR A 1 469 ? 0.430 10.478 15.067 1.00 98.31 469 TYR A CA 1
ATOM 3642 C C . TYR A 1 469 ? 0.956 9.630 16.240 1.00 98.31 469 TYR A C 1
ATOM 3644 O O . TYR A 1 469 ? 2.082 9.828 16.710 1.00 98.31 469 TYR A O 1
ATOM 3652 N N . ASP A 1 470 ? 0.178 8.635 16.676 1.00 97.69 470 ASP A N 1
ATOM 3653 C CA . ASP A 1 470 ? 0.489 7.736 17.805 1.00 97.69 470 ASP A CA 1
ATOM 3654 C C . ASP A 1 470 ? 1.560 6.654 17.501 1.00 97.69 470 ASP A C 1
ATOM 3656 O O . ASP A 1 470 ? 1.422 5.466 17.794 1.00 97.69 470 ASP A O 1
ATOM 3660 N N . THR A 1 471 ? 2.692 7.073 16.947 1.00 98.12 471 THR A N 1
ATOM 3661 C CA . THR A 1 471 ? 3.793 6.191 16.504 1.00 98.12 471 THR A CA 1
ATOM 3662 C C . THR A 1 471 ? 4.427 5.329 17.608 1.00 98.12 471 THR A C 1
ATOM 3664 O O . THR A 1 471 ? 5.107 4.349 17.323 1.00 98.12 471 THR A O 1
ATOM 3667 N N . ALA A 1 472 ? 4.218 5.662 18.885 1.00 98.12 472 ALA A N 1
ATOM 3668 C CA . ALA A 1 472 ? 4.808 4.929 20.005 1.00 98.12 472 ALA A CA 1
ATOM 3669 C C . ALA A 1 472 ? 4.026 3.664 20.405 1.00 98.12 472 ALA A C 1
ATOM 3671 O O . ALA A 1 472 ? 4.626 2.747 20.962 1.00 98.12 472 ALA A O 1
ATOM 3672 N N . THR A 1 473 ? 2.716 3.600 20.132 1.00 98.19 473 THR A N 1
ATOM 3673 C CA . THR A 1 473 ? 1.820 2.574 20.699 1.00 98.19 473 THR A CA 1
ATOM 3674 C C . THR A 1 473 ? 2.196 1.158 20.256 1.00 98.19 473 THR A C 1
ATOM 3676 O O . THR A 1 473 ? 2.278 0.249 21.077 1.00 98.19 473 THR A O 1
ATOM 3679 N N . TYR A 1 474 ? 2.479 0.945 18.965 1.00 98.62 474 TYR A N 1
ATOM 3680 C CA . TYR A 1 474 ? 2.856 -0.386 18.475 1.00 98.62 474 TYR A CA 1
ATOM 3681 C C . TYR A 1 474 ? 4.206 -0.827 19.044 1.00 98.62 474 TYR A C 1
ATOM 3683 O O . TYR A 1 474 ? 4.361 -1.972 19.471 1.00 98.62 474 TYR A O 1
ATOM 3691 N N . VAL A 1 475 ? 5.166 0.103 19.099 1.00 98.31 475 VAL A N 1
ATOM 3692 C CA . VAL A 1 475 ? 6.507 -0.144 19.641 1.00 98.31 475 VAL A CA 1
ATOM 3693 C C . VAL A 1 475 ? 6.444 -0.532 21.121 1.00 98.31 475 VAL A C 1
ATOM 3695 O O . VAL A 1 475 ? 7.199 -1.405 21.549 1.00 98.31 475 VAL A O 1
ATOM 3698 N N . SER A 1 476 ? 5.546 0.082 21.901 1.00 98.19 476 SER A N 1
ATOM 3699 C CA . SER A 1 476 ? 5.371 -0.245 23.319 1.00 98.19 476 SER A CA 1
ATOM 3700 C C . SER A 1 476 ? 4.618 -1.550 23.559 1.00 98.19 476 SER A C 1
ATOM 3702 O O . SER A 1 476 ? 5.005 -2.307 24.449 1.00 98.19 476 SER A O 1
ATOM 3704 N N . ASP A 1 477 ? 3.553 -1.808 22.798 1.00 98.44 477 ASP A N 1
ATOM 3705 C CA . ASP A 1 477 ? 2.654 -2.941 23.042 1.00 98.44 477 ASP A CA 1
ATOM 3706 C C . ASP A 1 477 ? 3.247 -4.268 22.555 1.00 98.44 477 ASP A C 1
ATOM 3708 O O . ASP A 1 477 ? 3.200 -5.278 23.261 1.00 98.44 477 ASP A O 1
ATOM 3712 N N . ASP A 1 478 ? 3.830 -4.265 21.355 1.00 98.62 478 ASP A N 1
ATOM 3713 C CA . ASP A 1 478 ? 4.391 -5.451 20.710 1.00 98.62 478 ASP A CA 1
ATOM 3714 C C . ASP A 1 478 ? 5.871 -5.225 20.378 1.00 98.62 478 ASP A C 1
ATOM 3716 O O . ASP A 1 478 ? 6.746 -5.902 20.929 1.00 98.62 478 ASP A O 1
ATOM 3720 N N . GLY A 1 479 ? 6.163 -4.224 19.546 1.00 98.25 479 GLY A N 1
ATOM 3721 C CA . GLY A 1 479 ? 7.514 -3.777 19.209 1.00 98.25 479 GLY A CA 1
ATOM 3722 C C . GLY A 1 479 ? 8.345 -4.734 18.361 1.00 98.25 479 GLY A C 1
ATOM 3723 O O . GLY A 1 479 ? 9.503 -4.425 18.087 1.00 98.25 479 GLY A O 1
ATOM 3724 N N . ARG A 1 480 ? 7.796 -5.877 17.935 1.00 98.62 480 ARG A N 1
ATOM 3725 C CA . ARG A 1 480 ? 8.472 -6.759 16.977 1.00 98.62 480 ARG A CA 1
ATOM 3726 C C . ARG A 1 480 ? 8.442 -6.144 15.575 1.00 98.62 480 ARG A C 1
ATOM 3728 O O . ARG A 1 480 ? 7.492 -5.449 15.220 1.00 98.62 480 ARG A O 1
ATOM 3735 N N . CYS A 1 481 ? 9.453 -6.428 14.761 1.00 98.69 481 CYS A N 1
ATOM 3736 C CA . CYS A 1 481 ? 9.508 -6.012 13.362 1.00 98.69 481 CYS A CA 1
ATOM 3737 C C . CYS A 1 481 ? 8.277 -6.482 12.573 1.00 98.69 481 CYS A C 1
ATOM 3739 O O . CYS A 1 481 ? 7.699 -7.536 12.863 1.00 98.69 481 CYS A O 1
ATOM 3741 N N . THR A 1 482 ? 7.895 -5.696 11.571 1.00 98.56 482 THR A N 1
ATOM 3742 C CA . THR A 1 482 ? 6.868 -6.040 10.577 1.00 98.56 482 THR A CA 1
ATOM 3743 C C . THR A 1 482 ? 7.491 -6.382 9.229 1.00 98.56 482 THR A C 1
ATOM 3745 O O . THR A 1 482 ? 6.928 -7.186 8.504 1.00 98.56 482 THR A O 1
ATOM 3748 N N . TYR A 1 483 ? 8.712 -5.915 8.966 1.00 98.19 483 TYR A N 1
ATOM 3749 C CA . TYR A 1 483 ? 9.597 -6.417 7.918 1.00 98.19 483 TYR A CA 1
ATOM 3750 C C . TYR A 1 483 ? 10.843 -6.993 8.600 1.00 98.19 483 TYR A C 1
ATOM 3752 O O . TYR A 1 483 ? 11.622 -6.258 9.211 1.00 98.19 483 TYR A O 1
ATOM 3760 N N . CYS A 1 484 ? 10.971 -8.321 8.611 1.00 97.94 484 CYS A N 1
ATOM 3761 C CA . CYS A 1 484 ? 11.889 -9.027 9.509 1.00 97.94 484 CYS A CA 1
ATOM 3762 C C . CYS A 1 484 ? 12.935 -9.841 8.757 1.00 97.94 484 CYS A C 1
ATOM 3764 O O . CYS A 1 484 ? 12.609 -10.585 7.842 1.00 97.94 484 CYS A O 1
ATOM 3766 N N . ASN A 1 485 ? 14.177 -9.802 9.226 1.00 96.94 485 ASN A N 1
ATOM 3767 C CA . ASN A 1 485 ? 15.300 -10.547 8.661 1.00 96.94 485 ASN A CA 1
ATOM 3768 C C . ASN A 1 485 ? 15.200 -12.074 8.811 1.00 96.94 485 ASN A C 1
ATOM 3770 O O . ASN A 1 485 ? 15.961 -12.803 8.177 1.00 96.94 485 ASN A O 1
ATOM 3774 N N . ASP A 1 486 ? 14.294 -12.558 9.658 1.00 95.06 486 ASP A N 1
ATOM 3775 C CA . ASP A 1 486 ? 14.006 -13.977 9.835 1.00 95.06 486 ASP A CA 1
ATOM 3776 C C . ASP A 1 486 ? 12.824 -14.464 8.982 1.00 95.06 486 ASP A C 1
ATOM 3778 O O . ASP A 1 486 ? 12.519 -15.661 8.967 1.00 95.06 486 ASP A O 1
ATOM 3782 N N . ASN A 1 487 ? 12.185 -13.556 8.239 1.00 96.50 487 ASN A N 1
ATOM 3783 C CA . ASN A 1 487 ? 11.274 -13.898 7.165 1.00 96.50 487 ASN A CA 1
ATOM 3784 C C . ASN A 1 487 ? 12.103 -14.353 5.949 1.00 96.50 487 ASN A C 1
ATOM 3786 O O . ASN A 1 487 ? 12.941 -13.591 5.467 1.00 96.50 487 ASN A O 1
ATOM 3790 N N . PRO A 1 488 ? 11.887 -15.567 5.410 1.00 95.62 488 PRO A N 1
ATOM 3791 C CA . PRO A 1 488 ? 12.693 -16.087 4.304 1.00 95.62 488 PRO A CA 1
ATOM 3792 C C . PRO A 1 488 ? 12.570 -15.290 2.993 1.00 95.62 488 PRO A C 1
ATOM 3794 O O . PRO A 1 488 ? 13.375 -15.511 2.091 1.00 95.62 488 PRO A O 1
ATOM 3797 N N . LEU A 1 489 ? 11.589 -14.388 2.870 1.00 95.25 489 LEU A N 1
ATOM 3798 C CA . LEU A 1 489 ? 11.440 -13.490 1.717 1.00 95.25 489 LEU A CA 1
ATOM 3799 C C . LEU A 1 489 ? 12.236 -12.183 1.856 1.00 95.25 489 LEU A C 1
ATOM 3801 O O . LEU A 1 489 ? 12.341 -11.429 0.892 1.00 95.25 489 LEU A O 1
ATOM 3805 N N . VAL A 1 490 ? 12.811 -11.916 3.031 1.00 95.00 490 VAL A N 1
ATOM 3806 C CA . VAL A 1 490 ? 13.494 -10.662 3.349 1.00 95.00 490 VAL A CA 1
ATOM 3807 C C . VAL A 1 490 ? 15.005 -10.860 3.364 1.00 95.00 490 VAL A C 1
ATOM 3809 O O . VAL A 1 490 ? 15.550 -11.688 4.090 1.00 95.00 490 VAL A O 1
ATOM 3812 N N . SER A 1 491 ? 15.713 -10.024 2.610 1.00 87.00 491 SER A N 1
ATOM 3813 C CA . SER A 1 491 ? 17.163 -9.859 2.723 1.00 87.00 491 SER A CA 1
ATOM 3814 C C . SER A 1 491 ? 17.462 -8.473 3.293 1.00 87.00 491 SER A C 1
ATOM 3816 O O . SER A 1 491 ? 17.703 -7.528 2.543 1.00 87.00 491 SER A O 1
ATOM 3818 N N . GLY A 1 492 ? 17.377 -8.308 4.613 1.00 89.19 492 GLY A N 1
ATOM 3819 C CA . GLY A 1 492 ? 17.447 -6.977 5.215 1.00 89.19 492 GLY A CA 1
ATOM 3820 C C . GLY A 1 492 ? 17.593 -6.964 6.728 1.00 89.19 492 GLY A C 1
ATOM 3821 O O . GLY A 1 492 ? 17.960 -7.964 7.347 1.00 89.19 492 GLY A O 1
ATOM 3822 N N . TYR A 1 493 ? 17.340 -5.792 7.302 1.00 95.62 493 TYR A N 1
ATOM 3823 C CA . TYR A 1 493 ? 17.296 -5.579 8.742 1.00 95.62 493 TYR A CA 1
ATOM 3824 C C . TYR A 1 493 ? 15.868 -5.753 9.266 1.00 95.62 493 TYR A C 1
ATOM 3826 O O . TYR A 1 493 ? 14.923 -5.919 8.501 1.00 95.62 493 TYR A O 1
ATOM 3834 N N . ASN A 1 494 ? 15.731 -5.741 10.589 1.00 98.31 494 ASN A N 1
ATOM 3835 C CA . ASN A 1 494 ? 14.433 -5.707 11.243 1.00 98.31 494 ASN A CA 1
ATOM 3836 C C . ASN A 1 494 ? 13.923 -4.268 11.240 1.00 98.31 494 ASN A C 1
ATOM 3838 O O . ASN A 1 494 ? 14.560 -3.393 11.826 1.00 98.31 494 ASN A O 1
ATOM 3842 N N . ASN A 1 495 ? 12.780 -4.027 10.611 1.00 98.44 495 ASN A N 1
ATOM 3843 C CA . ASN A 1 495 ? 12.131 -2.724 10.553 1.00 98.44 495 ASN A CA 1
ATOM 3844 C C . ASN A 1 495 ? 10.668 -2.848 11.006 1.00 98.44 495 ASN A C 1
ATOM 3846 O O . ASN A 1 495 ? 10.033 -3.895 10.856 1.00 98.44 495 ASN A O 1
ATOM 3850 N N . VAL A 1 496 ? 10.122 -1.765 11.554 1.00 98.56 496 VAL A N 1
ATOM 3851 C CA . VAL A 1 496 ? 8.674 -1.596 11.735 1.00 98.56 496 VAL A CA 1
ATOM 3852 C C . VAL A 1 496 ? 8.216 -0.592 10.692 1.00 98.56 496 VAL A C 1
ATOM 3854 O O . VAL A 1 496 ? 8.500 0.592 10.834 1.00 98.56 496 VAL A O 1
ATOM 3857 N N . LEU A 1 497 ? 7.591 -1.089 9.628 1.00 98.62 497 LEU A N 1
ATOM 3858 C CA . LEU A 1 497 ? 7.125 -0.299 8.484 1.00 98.62 497 LEU A CA 1
ATOM 3859 C C . LEU A 1 497 ? 5.595 -0.221 8.453 1.00 98.62 497 LEU A C 1
ATOM 3861 O O . LEU A 1 497 ? 5.025 0.821 8.143 1.00 98.62 497 LEU A O 1
ATOM 3865 N N . ASP A 1 498 ? 4.936 -1.315 8.822 1.00 98.81 498 ASP A N 1
ATOM 3866 C CA . ASP A 1 498 ? 3.484 -1.408 8.947 1.00 98.81 498 ASP A CA 1
ATOM 3867 C C . ASP A 1 498 ? 2.979 -0.941 10.324 1.00 98.81 498 ASP A C 1
ATOM 3869 O O . ASP A 1 498 ? 3.507 -1.361 11.355 1.00 98.81 498 ASP A O 1
ATOM 3873 N N . ASP A 1 499 ? 1.925 -0.118 10.356 1.00 98.75 499 ASP A N 1
ATOM 3874 C CA . ASP A 1 499 ? 1.202 0.256 11.585 1.00 98.75 499 ASP A CA 1
ATOM 3875 C C . ASP A 1 499 ? -0.244 0.705 11.259 1.00 98.75 499 ASP A C 1
ATOM 3877 O O . ASP A 1 499 ? -0.620 0.983 10.114 1.00 98.75 499 ASP A O 1
ATOM 3881 N N . VAL A 1 500 ? -1.078 0.796 12.288 1.00 98.75 500 VAL A N 1
ATOM 3882 C CA . VAL A 1 500 ? -2.355 1.505 12.280 1.00 98.75 500 VAL A CA 1
ATOM 3883 C C . VAL A 1 500 ? -2.218 2.723 13.192 1.00 98.75 500 VAL A C 1
ATOM 3885 O O . VAL A 1 500 ? -2.379 2.610 14.406 1.00 98.75 500 VAL A O 1
ATOM 3888 N N . LEU A 1 501 ? -1.900 3.886 12.620 1.00 98.62 501 LEU A N 1
ATOM 3889 C CA . LEU A 1 501 ? -1.721 5.124 13.375 1.00 98.62 501 LEU A CA 1
ATOM 3890 C C . LEU A 1 501 ? -3.042 5.866 13.588 1.00 98.62 501 LEU A C 1
ATOM 3892 O O . LEU A 1 501 ? -3.938 5.866 12.742 1.00 98.62 501 LEU A O 1
ATOM 3896 N N . ILE A 1 502 ? -3.131 6.551 14.717 1.00 98.25 502 ILE A N 1
ATOM 3897 C CA . ILE A 1 502 ? -4.287 7.309 15.175 1.00 98.25 502 ILE A CA 1
ATOM 3898 C C . ILE A 1 502 ? -3.918 8.787 15.231 1.00 98.25 502 ILE A C 1
ATOM 3900 O O . ILE A 1 502 ? -2.875 9.163 15.770 1.00 98.25 502 ILE A O 1
ATOM 3904 N N . MET A 1 503 ? -4.799 9.624 14.685 1.00 97.62 503 MET A N 1
ATOM 3905 C CA . MET A 1 503 ? -4.757 11.076 14.810 1.00 97.62 503 MET A CA 1
ATOM 3906 C C . MET A 1 503 ? -5.929 11.552 15.675 1.00 97.62 503 MET A C 1
ATOM 3908 O O . MET A 1 503 ? -7.095 11.317 15.344 1.00 97.62 503 MET A O 1
ATOM 3912 N N . GLY A 1 504 ? -5.622 12.258 16.766 1.00 94.31 504 GLY A N 1
ATOM 3913 C CA . GLY A 1 504 ? -6.604 12.761 17.732 1.00 94.31 504 GLY A CA 1
ATOM 3914 C C . GLY A 1 504 ? -6.986 11.758 18.832 1.00 94.31 504 GLY A C 1
ATOM 3915 O O . GLY A 1 504 ? -6.425 10.675 18.938 1.00 94.31 504 GLY A O 1
ATOM 3916 N N . ASN A 1 505 ? -7.966 12.126 19.666 1.00 87.50 505 ASN A N 1
ATOM 3917 C CA . ASN A 1 505 ? -8.317 11.405 20.904 1.00 87.50 505 ASN A CA 1
ATOM 3918 C C . ASN A 1 505 ? -9.691 10.717 20.821 1.00 87.50 505 ASN A C 1
ATOM 3920 O O . ASN A 1 505 ? -10.471 10.754 21.772 1.00 87.50 505 ASN A O 1
ATOM 3924 N N . SER A 1 506 ? -10.027 10.138 19.665 1.00 90.56 506 SER A N 1
ATOM 3925 C CA . SER A 1 506 ? -11.355 9.535 19.438 1.00 90.56 506 SER A CA 1
ATOM 3926 C C . SER A 1 506 ? -11.561 8.193 20.151 1.00 90.56 506 SER A C 1
ATOM 3928 O O . SER A 1 506 ? -12.690 7.717 20.234 1.00 90.56 506 SER A O 1
ATOM 3930 N N . PHE A 1 507 ? -10.495 7.598 20.690 1.00 95.00 507 PHE A N 1
ATOM 3931 C CA . PHE A 1 507 ? -10.531 6.293 21.343 1.00 95.00 507 PHE A CA 1
ATOM 3932 C C . PHE A 1 507 ? -10.091 6.403 22.800 1.00 95.00 507 PHE A C 1
ATOM 3934 O O . PHE A 1 507 ? -9.148 7.122 23.129 1.00 95.00 507 PHE A O 1
ATOM 3941 N N . SER A 1 508 ? -10.780 5.681 23.678 1.00 93.31 508 SER A N 1
ATOM 3942 C CA . SER A 1 508 ? -10.458 5.602 25.103 1.00 93.31 508 SER A CA 1
ATOM 3943 C C . SER A 1 508 ? -9.333 4.623 25.403 1.00 93.31 508 SER A C 1
ATOM 3945 O O . SER A 1 508 ? -8.625 4.775 26.396 1.00 93.31 508 SER A O 1
ATOM 3947 N N . SER A 1 509 ? -9.163 3.624 24.539 1.00 95.12 509 SER A N 1
ATOM 3948 C CA . SER A 1 509 ? -8.014 2.729 24.546 1.00 95.12 509 SER A CA 1
ATOM 3949 C C . SER A 1 509 ? -7.693 2.258 23.135 1.00 95.12 509 SER A C 1
ATOM 3951 O O . SER A 1 509 ? -8.584 2.037 22.308 1.00 95.12 509 SER A O 1
ATOM 3953 N N . VAL A 1 510 ? -6.396 2.117 22.888 1.00 97.44 510 VAL A N 1
ATOM 3954 C CA . VAL A 1 510 ? -5.816 1.576 21.665 1.00 97.44 510 VAL A CA 1
ATOM 3955 C C . VAL A 1 510 ? -4.793 0.542 22.104 1.00 97.44 510 VAL A C 1
ATOM 3957 O O . VAL A 1 510 ? -3.965 0.840 22.959 1.00 97.44 510 VAL A O 1
ATOM 3960 N N . THR A 1 511 ? -4.873 -0.665 21.552 1.00 98.06 511 THR A N 1
ATOM 3961 C CA . THR A 1 511 ? -3.825 -1.684 21.714 1.00 98.06 511 THR A CA 1
ATOM 3962 C C . THR A 1 511 ? -3.434 -2.222 20.355 1.00 98.06 511 THR A C 1
ATOM 3964 O O . THR A 1 511 ? -4.329 -2.487 19.541 1.00 98.06 511 THR A O 1
ATOM 3967 N N . LYS A 1 512 ? -2.144 -2.432 20.114 1.00 98.50 512 LYS A N 1
ATOM 3968 C CA . LYS A 1 512 ? -1.640 -2.889 18.815 1.00 98.50 512 LYS A CA 1
ATOM 3969 C C . LYS A 1 512 ? -0.816 -4.168 18.960 1.00 98.50 512 LYS A C 1
ATOM 3971 O O . LYS A 1 512 ? -0.128 -4.360 19.953 1.00 98.50 512 LYS A O 1
ATOM 3976 N N . GLN A 1 513 ? -0.903 -5.057 17.976 1.00 98.56 513 GLN A N 1
ATOM 3977 C CA . GLN A 1 513 ? -0.138 -6.306 17.960 1.00 98.56 513 GLN A CA 1
ATOM 3978 C C . GLN A 1 513 ? 0.216 -6.727 16.535 1.00 98.56 513 GLN A C 1
ATOM 3980 O O . GLN A 1 513 ? -0.552 -6.467 15.599 1.00 98.56 513 GLN A O 1
ATOM 3985 N N . ARG A 1 514 ? 1.340 -7.428 16.379 1.00 98.50 514 ARG A N 1
ATOM 3986 C CA . ARG A 1 514 ? 1.701 -8.081 15.117 1.00 98.50 514 ARG A CA 1
ATOM 3987 C C . ARG A 1 514 ? 0.794 -9.287 14.877 1.00 98.50 514 ARG A C 1
ATOM 3989 O O . ARG A 1 514 ? 0.531 -10.065 15.797 1.00 98.50 514 ARG A O 1
ATOM 3996 N N . VAL A 1 515 ? 0.318 -9.444 13.649 1.00 98.62 515 VAL A N 1
ATOM 3997 C CA . VAL A 1 515 ? -0.551 -10.539 13.185 1.00 98.62 515 VAL A CA 1
ATOM 3998 C C . VAL A 1 515 ? -0.072 -11.052 11.826 1.00 98.62 515 VAL A C 1
ATOM 4000 O O . VAL A 1 515 ? 0.847 -10.486 11.241 1.00 98.62 515 VAL A O 1
ATOM 4003 N N . LEU A 1 516 ? -0.697 -12.119 11.313 1.00 98.06 516 LEU A N 1
ATOM 4004 C CA . LEU A 1 516 ? -0.344 -12.722 10.018 1.00 98.06 516 LEU A CA 1
ATOM 4005 C C . LEU A 1 516 ? 1.147 -13.117 9.956 1.00 98.06 516 LEU A C 1
ATOM 4007 O O . LEU A 1 516 ? 1.811 -12.940 8.941 1.00 98.06 516 LEU A O 1
ATOM 4011 N N . ASP A 1 517 ? 1.672 -13.656 11.060 1.00 97.00 517 ASP A N 1
ATOM 4012 C CA . ASP A 1 517 ? 3.097 -13.912 11.306 1.00 97.00 517 ASP A CA 1
ATOM 4013 C C . ASP A 1 517 ? 3.564 -15.327 10.917 1.00 97.00 517 ASP A C 1
ATOM 4015 O O . ASP A 1 517 ? 4.561 -15.846 11.428 1.00 97.00 517 ASP A O 1
ATOM 4019 N N . GLN A 1 518 ? 2.853 -15.966 9.985 1.00 96.06 518 GLN A N 1
ATOM 4020 C CA . GLN A 1 518 ? 3.219 -17.278 9.458 1.00 96.06 518 GLN A CA 1
ATOM 4021 C C . GLN A 1 518 ? 4.491 -17.176 8.596 1.00 96.06 518 GLN A C 1
ATOM 4023 O O . GLN A 1 518 ? 4.511 -16.460 7.596 1.00 96.06 518 GLN A O 1
ATOM 4028 N N . LYS A 1 519 ? 5.533 -17.938 8.966 1.00 91.75 519 LYS A N 1
ATOM 4029 C CA . LYS A 1 519 ? 6.859 -17.937 8.310 1.00 91.75 519 LYS A CA 1
ATOM 4030 C C . LYS A 1 519 ? 7.111 -19.120 7.362 1.00 91.75 519 LYS A C 1
ATOM 4032 O O . LYS A 1 519 ? 8.017 -19.037 6.541 1.00 91.75 519 LYS A O 1
ATOM 4037 N N . ASP A 1 520 ? 6.338 -20.208 7.454 1.00 93.19 520 ASP A N 1
ATOM 4038 C CA . ASP A 1 520 ? 6.515 -21.396 6.602 1.00 93.19 520 ASP A CA 1
ATOM 4039 C C . ASP A 1 520 ? 5.175 -22.049 6.196 1.00 93.19 520 ASP A C 1
ATOM 4041 O O . ASP A 1 520 ? 4.507 -22.662 7.034 1.00 93.19 520 ASP A O 1
ATOM 4045 N N . PRO A 1 521 ? 4.772 -21.946 4.916 1.00 94.75 521 PRO A N 1
ATOM 4046 C CA . PRO A 1 521 ? 5.290 -20.982 3.939 1.00 94.75 521 PRO A CA 1
ATOM 4047 C C . PRO A 1 521 ? 4.986 -19.535 4.383 1.00 94.75 521 PRO A C 1
ATOM 4049 O O . PRO A 1 521 ? 3.939 -19.311 4.997 1.00 94.75 521 PRO A O 1
ATOM 4052 N N . PRO A 1 522 ? 5.854 -18.555 4.082 1.00 97.06 522 PRO A N 1
ATOM 4053 C CA . PRO A 1 522 ? 5.595 -17.150 4.398 1.00 97.06 522 PRO A CA 1
ATOM 4054 C C . PRO A 1 522 ? 4.390 -16.626 3.602 1.00 97.06 522 PRO A C 1
ATOM 4056 O O . PRO A 1 522 ? 4.219 -16.972 2.431 1.00 97.06 522 PRO A O 1
ATOM 4059 N N . LEU A 1 523 ? 3.553 -15.787 4.218 1.00 97.75 523 LEU A N 1
ATOM 4060 C CA . LEU A 1 523 ? 2.412 -15.152 3.532 1.00 97.75 523 LEU A CA 1
ATOM 4061 C C . LEU A 1 523 ? 2.867 -13.981 2.651 1.00 97.75 523 LEU A C 1
ATOM 4063 O O . LEU A 1 523 ? 2.437 -13.833 1.507 1.00 97.75 523 LEU A O 1
ATOM 4067 N N . SER A 1 524 ? 3.767 -13.176 3.198 1.00 97.75 524 SER A N 1
ATOM 4068 C CA . SER A 1 524 ? 4.327 -11.954 2.634 1.00 97.75 524 SER A CA 1
ATOM 4069 C C . SER A 1 524 ? 5.740 -11.775 3.195 1.00 97.75 524 SER A C 1
ATOM 4071 O O . SER A 1 524 ? 6.112 -12.460 4.151 1.00 97.75 524 SER A O 1
ATOM 4073 N N . ASP A 1 525 ? 6.540 -10.903 2.593 1.00 97.06 525 ASP A N 1
ATOM 4074 C CA . ASP A 1 525 ? 7.765 -10.353 3.183 1.00 97.06 525 ASP A CA 1
ATOM 4075 C C . ASP A 1 525 ? 7.471 -9.430 4.381 1.00 97.06 525 ASP A C 1
ATOM 4077 O O . ASP A 1 525 ? 8.336 -9.225 5.234 1.00 97.06 525 ASP A O 1
ATOM 4081 N N . HIS A 1 526 ? 6.220 -8.987 4.510 1.00 98.19 526 HIS A N 1
ATOM 4082 C CA . HIS A 1 526 ? 5.702 -8.250 5.657 1.00 98.19 526 HIS A CA 1
ATOM 4083 C C . HIS A 1 526 ? 4.830 -9.115 6.583 1.00 98.19 526 HIS A C 1
ATOM 4085 O O . HIS A 1 526 ? 4.216 -10.107 6.184 1.00 98.19 526 HIS A O 1
ATOM 4091 N N . PHE A 1 527 ? 4.723 -8.686 7.836 1.00 98.50 527 PHE A N 1
ATOM 4092 C CA . PHE A 1 527 ? 3.728 -9.128 8.807 1.00 98.50 527 PHE A CA 1
ATOM 4093 C C . PHE A 1 527 ? 2.698 -8.019 9.031 1.00 98.50 527 PHE A C 1
ATOM 4095 O O . PHE A 1 527 ? 3.015 -6.835 8.960 1.00 98.50 527 PHE A O 1
ATOM 4102 N N . GLY A 1 528 ? 1.455 -8.396 9.324 1.00 98.56 528 GLY A N 1
ATOM 4103 C CA . GLY A 1 528 ? 0.380 -7.431 9.540 1.00 98.56 528 GLY A CA 1
ATOM 4104 C C . GLY A 1 528 ? 0.417 -6.799 10.929 1.00 98.56 528 GLY A C 1
ATOM 4105 O O . GLY A 1 528 ? 0.978 -7.356 11.876 1.00 98.56 528 GLY A O 1
ATOM 4106 N N . VAL A 1 529 ? -0.270 -5.669 11.081 1.00 98.81 529 VAL A N 1
ATOM 4107 C CA . VAL A 1 529 ? -0.518 -5.037 12.386 1.00 98.81 529 VAL A CA 1
ATOM 4108 C C . VAL A 1 529 ? -2.011 -4.883 12.599 1.00 98.81 529 VAL A C 1
ATOM 4110 O O . VAL A 1 529 ? -2.701 -4.289 11.773 1.00 98.81 529 VAL A O 1
ATOM 4113 N N . ARG A 1 530 ? -2.506 -5.396 13.729 1.00 98.75 530 ARG A N 1
ATOM 4114 C CA . ARG A 1 530 ? -3.892 -5.233 14.177 1.00 98.75 530 ARG A CA 1
ATOM 4115 C C . ARG A 1 530 ? -3.942 -4.236 15.324 1.00 98.75 530 ARG A C 1
ATOM 4117 O O . ARG A 1 530 ? -3.357 -4.483 16.378 1.00 98.75 530 ARG A O 1
ATOM 4124 N N . ALA A 1 531 ? -4.720 -3.174 15.158 1.00 98.56 531 ALA A N 1
ATOM 4125 C CA . ALA A 1 531 ? -5.116 -2.285 16.240 1.00 98.56 531 ALA A CA 1
ATOM 4126 C C . ALA A 1 531 ? -6.535 -2.607 16.713 1.00 98.56 531 ALA A C 1
ATOM 4128 O O . ALA A 1 531 ? -7.457 -2.763 15.910 1.00 98.56 531 ALA A O 1
ATOM 4129 N N . ARG A 1 532 ? -6.721 -2.676 18.031 1.00 98.12 532 ARG A N 1
ATOM 4130 C CA . ARG A 1 532 ? -8.029 -2.704 18.691 1.00 98.12 532 ARG A CA 1
ATOM 4131 C C . ARG A 1 532 ? -8.318 -1.310 19.239 1.00 98.12 532 ARG A C 1
ATOM 4133 O O . ARG A 1 532 ? -7.570 -0.819 20.077 1.00 98.12 532 ARG A O 1
ATOM 4140 N N . LEU A 1 533 ? -9.403 -0.709 18.769 1.00 97.69 533 LEU A N 1
ATOM 4141 C CA . LEU A 1 533 ? -9.813 0.668 19.025 1.00 97.69 533 LEU A CA 1
ATOM 4142 C C . LEU A 1 533 ? -11.117 0.647 19.816 1.00 97.69 533 LEU A C 1
ATOM 4144 O O . LEU A 1 533 ? -12.110 0.123 19.317 1.00 97.69 533 LEU A O 1
ATOM 4148 N N . CYS A 1 534 ? -11.137 1.176 21.035 1.00 96.00 534 CYS A N 1
ATOM 4149 C CA . CYS A 1 534 ? -12.338 1.186 21.870 1.00 96.00 534 CYS A CA 1
ATOM 4150 C C . CYS A 1 534 ? -12.816 2.619 22.112 1.00 96.00 534 CYS A C 1
ATOM 4152 O O . CYS A 1 534 ? -12.025 3.492 22.463 1.00 96.00 534 CYS A O 1
ATOM 4154 N N . ILE A 1 535 ? -14.117 2.847 21.938 1.00 92.62 535 ILE A N 1
ATOM 4155 C CA . ILE A 1 535 ? -14.803 4.093 22.302 1.00 92.62 535 ILE A CA 1
ATOM 4156 C C . ILE A 1 535 ? -15.430 3.955 23.695 1.00 92.62 535 ILE A C 1
ATOM 4158 O O . ILE A 1 535 ? -15.804 2.849 24.085 1.00 92.62 535 ILE A O 1
ATOM 4162 N N . ASN A 1 536 ? -15.507 5.057 24.446 1.00 78.00 536 ASN A N 1
ATOM 4163 C CA . ASN A 1 536 ? -16.136 5.087 25.776 1.00 78.00 536 ASN A CA 1
ATOM 4164 C C . ASN A 1 536 ? -17.644 4.847 25.741 1.00 78.00 536 ASN A C 1
ATOM 4166 O O . ASN A 1 536 ? -18.291 5.334 24.785 1.00 78.00 536 ASN A O 1
#